Protein AF-0000000075076215 (afdb_homodimer)

Foldseek 3Di:
DFAEEEEEEEAFADDCVVPVPRDDLVVLLVVLQVVLPDDPPAHHYYYDYDYAAELVRLLVSLVVRLPDPTLAYAYEHAAEDDLQDRRHYGLLSVLVSCQVRVQSYQEYEYHYFQVVLDCNNQSSAAFDQPPVVSDRPPRNDHFKYKDWRFAFADVVVSQLVSLLSNQVSNDVRVDDQADPVSNLVSNLVSPLVDDQLDFTGADPVVRDRRAGNLRIMWMWGHGGPRRGIDTCSVVSVVVSCVVVVD/DFAEEEEEEEAFADDCVVPVPRDDLVVLLVVLQVVLPDDPPAHHYYYDYDYAAELVRLLVSLVVRLPDPTLAYAYEHAAEDDLQDRRHYGLLSVLVSCQVRVQSYQEYEYHYFQVVLDCNNQSSAAFDQPPVVSDRPPRNDHFKYKDWRFAFADVVVSQLVSLLSNQVSNDVRVDDQADPVSNLVSNLVSPLVDDQLDFTGADPPPRDRRAGNLRIMWMWGHGGPRRGIDTCSVVSVVVSCVVVVD

Secondary structure (DSSP, 8-state):
---EEEEEEE--SS-TTT-TT---SHHHHHHHHHHH---TTS--EEEEEEE--BHHHHHHHHHHHT--S-SEEEEEEE--B-SSEETBEEHHHHHHHHHHHTTSEEEEEEESTTTTSSSGGGGGGS-EEETTTTEEE-----SEEEEESS-B-HHHHHHHHHHHHHHHHHHHHHS---SHHHHHHHHHHHHTTB-TT-EEE--TTT--S-EEHHHHEEEEE--TT-SS-EE-HHHHHHHHHHHTT-/---EEEEEEE--SS-TTT-TT---SHHHHHHHHHHH---TTS--EEEEEEE--BHHHHHHHHHHHT--S-SEEEEEEE--B-SSEETBEEHHHHHHHHHHHTTSEEEEEEESTTTTSSSGGGGGGS-EEETTTTEEE-----SEEEEESS-B-HHHHHHHHHHHHHHHHHHHHHS---SHHHHHHHHHHHHTTB-TT-EEE--TTT--S-EEHHHHEEEEE--TT-SS-EE-HHHHHHHHHHHTT-

Radius of gyration: 23.11 Å; Cα contacts (8 Å, |Δi|>4): 1188; chains: 2; bounding box: 49×78×50 Å

Sequence (492 aa):
MSDVALLVAESPWFMPKDNFGQASGLPFFEGVKKILNSKLDDSHFNIYHSNFYDDTSLEQALDFLVQTRENKQILYLGGHGDGEYIADASIDKASDLIRDRGNNIKGLILSSCWGGKNDKVAAATQFGLNSKSNRVNWVNGPNWVLAYRYPVLWFESAMIETSIVYTMANAYMNGRLNSRQDILNKFIDALRPFSIEDIIGQDDETNKWDVSVKDTIRVWIRPQGSDIPSEVTESLFSELSEIQNYMSDVALLVAESPWFMPKDNFGQASGLPFFEGVKKILNSKLDDSHFNIYHSNFYDDTSLEQALDFLVQTRENKQILYLGGHGDGEYIADASIDKASDLIRDRGNNIKGLILSSCWGGKNDKVAAATQFGLNSKSNRVNWVNGPNWVLAYRYPVLWFESAMIETSIVYTMANAYMNGRLNSRQDILNKFIDALRPFSIEDIIGQDDETNKWDVSVKDTIRVWIRPQGSDIPSEVTESLFSELSEIQNY

Nearest PDB structures (foldseek):
  7xn5-assembly1_A  TM=5.237E-01  e=7.640E-04  Homo sapiens
  4u1w-assembly1_B  TM=2.639E-01  e=1.294E-02  Rattus norvegicus
  8ssa-assembly1_C  TM=2.932E-01  e=4.553E-02  Rattus norvegicus
  5fwx-assembly2_C  TM=2.881E-01  e=5.498E-02  Rattus norvegicus
  3o2j-assembly1_B  TM=3.062E-01  e=9.093E-02  Rattus norvegicus

Organism: Methylotuvimicrobium buryatense (NCBI:txid95641)

Structure (mmCIF, N/CA/C/O backbone):
data_AF-0000000075076215-model_v1
#
loop_
_entity.id
_entity.type
_entity.pdbx_description
1 polymer 'CHAT domain-containing protein'
#
loop_
_atom_site.group_PDB
_atom_site.id
_atom_site.type_symbol
_atom_site.label_atom_id
_atom_site.label_alt_id
_atom_site.label_comp_id
_atom_site.label_asym_id
_atom_site.label_entity_id
_atom_site.label_seq_id
_atom_site.pdbx_PDB_ins_code
_atom_site.Cartn_x
_atom_site.Cartn_y
_atom_site.Cartn_z
_atom_site.occupancy
_atom_site.B_iso_or_equiv
_atom_site.auth_seq_id
_atom_site.auth_comp_id
_atom_site.auth_asym_id
_atom_site.auth_atom_id
_atom_site.pdbx_PDB_model_num
ATOM 1 N N . MET A 1 1 ? -22.391 13.5 4.094 1 73.62 1 MET A N 1
ATOM 2 C CA . MET A 1 1 ? -21.312 13.078 3.205 1 73.62 1 MET A CA 1
ATOM 3 C C . MET A 1 1 ? -20.703 14.273 2.475 1 73.62 1 MET A C 1
ATOM 5 O O . MET A 1 1 ? -21.391 15.273 2.238 1 73.62 1 MET A O 1
ATOM 9 N N . SER A 1 2 ? -19.375 14.383 2.496 1 88.12 2 SER A N 1
ATOM 10 C CA . SER A 1 2 ? -18.688 15.523 1.894 1 88.12 2 SER A CA 1
ATOM 11 C C . SER A 1 2 ? -17.578 15.062 0.952 1 88.12 2 SER A C 1
ATOM 13 O O . SER A 1 2 ? -17 13.992 1.139 1 88.12 2 SER A O 1
ATOM 15 N N . ASP A 1 3 ? -17.438 15.805 -0.097 1 95.38 3 ASP A N 1
ATOM 16 C CA . ASP A 1 3 ? -16.297 15.586 -0.975 1 95.38 3 ASP A CA 1
ATOM 17 C C . ASP A 1 3 ? -14.977 15.883 -0.251 1 95.38 3 ASP A C 1
ATOM 19 O O . ASP A 1 3 ? -14.922 16.766 0.6 1 95.38 3 ASP A O 1
ATOM 23 N N . VAL A 1 4 ? -13.992 15.117 -0.574 1 97.88 4 VAL A N 1
ATOM 24 C CA . VAL A 1 4 ? -12.68 15.25 0.052 1 97.88 4 VAL A CA 1
ATOM 25 C C . VAL A 1 4 ? -11.602 15.367 -1.024 1 97.88 4 VAL A C 1
ATOM 27 O O . VAL A 1 4 ? -11.688 14.711 -2.068 1 97.88 4 VAL A O 1
ATOM 30 N N . ALA A 1 5 ? -10.602 16.219 -0.757 1 98.38 5 ALA A N 1
ATOM 31 C CA . ALA A 1 5 ? -9.477 16.359 -1.676 1 98.38 5 ALA A CA 1
ATOM 32 C C . AL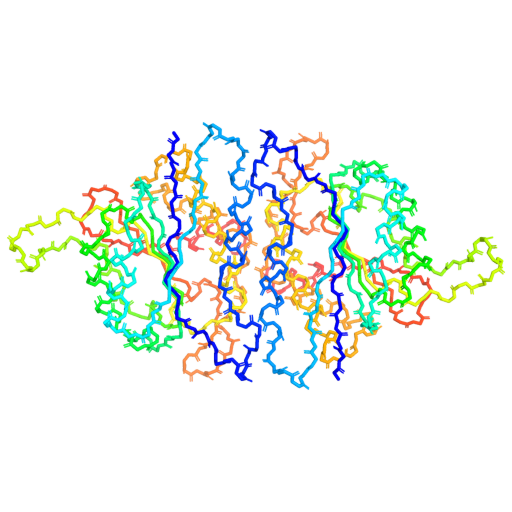A A 1 5 ? -8.164 15.938 -1.009 1 98.38 5 ALA A C 1
ATOM 34 O O . ALA A 1 5 ? -7.906 16.297 0.142 1 98.38 5 ALA A O 1
ATOM 35 N N . LEU A 1 6 ? -7.453 15.148 -1.717 1 98.81 6 LEU A N 1
ATOM 36 C CA . LEU A 1 6 ? -6.043 14.984 -1.389 1 98.81 6 LEU A CA 1
ATOM 37 C C . LEU A 1 6 ? -5.18 15.945 -2.201 1 98.81 6 LEU A C 1
ATOM 39 O O . LEU A 1 6 ? -5.188 15.906 -3.434 1 98.81 6 LEU A O 1
ATOM 43 N N . LEU A 1 7 ? -4.535 16.828 -1.5 1 98.75 7 LEU A N 1
ATOM 44 C CA . LEU A 1 7 ? -3.553 17.719 -2.107 1 98.75 7 LEU A CA 1
ATOM 45 C C . LEU A 1 7 ? -2.152 17.125 -2.025 1 98.75 7 LEU A C 1
ATOM 47 O O . LEU A 1 7 ? -1.626 16.906 -0.93 1 98.75 7 LEU A O 1
ATOM 51 N N . VAL A 1 8 ? -1.608 16.844 -3.211 1 98.81 8 VAL A N 1
ATOM 52 C CA . VAL A 1 8 ? -0.287 16.219 -3.244 1 98.81 8 VAL A CA 1
ATOM 53 C C . VAL A 1 8 ? 0.749 17.25 -3.711 1 98.81 8 VAL A C 1
ATOM 55 O O . VAL A 1 8 ? 0.822 17.562 -4.902 1 98.81 8 VAL A O 1
ATOM 58 N N . ALA A 1 9 ? 1.453 17.766 -2.748 1 98.5 9 ALA A N 1
ATOM 59 C CA . ALA A 1 9 ? 2.645 18.562 -3.049 1 98.5 9 ALA A CA 1
ATOM 60 C C . ALA A 1 9 ? 3.912 17.734 -2.893 1 98.5 9 ALA A C 1
ATOM 62 O O . ALA A 1 9 ? 4.32 17.406 -1.773 1 98.5 9 ALA A O 1
ATOM 63 N N . GLU A 1 10 ? 4.512 17.359 -3.99 1 98 10 GLU A N 1
ATOM 64 C CA . GLU A 1 10 ? 5.633 16.422 -3.973 1 98 10 GLU A CA 1
ATOM 65 C C . GLU A 1 10 ? 6.828 16.984 -4.742 1 98 10 GLU A C 1
ATOM 67 O O . GLU A 1 10 ? 6.672 17.484 -5.855 1 98 10 GLU A O 1
ATOM 72 N N . SER A 1 11 ? 7.945 17 -4.043 1 98.12 11 SER A N 1
ATOM 73 C CA . SER A 1 11 ? 9.172 17.281 -4.781 1 98.12 11 SER A CA 1
ATOM 74 C C . SER A 1 11 ? 9.68 16.031 -5.488 1 98.12 11 SER A C 1
ATOM 76 O O . SER A 1 11 ? 9.492 14.906 -5.004 1 98.12 11 SER A O 1
ATOM 78 N N . PRO A 1 12 ? 10.352 16.234 -6.645 1 95.88 12 PRO A N 1
ATOM 79 C CA . PRO A 1 12 ? 10.898 15.039 -7.289 1 95.88 12 PRO A CA 1
ATOM 80 C C . PRO A 1 12 ? 11.812 14.242 -6.367 1 95.88 12 PRO A C 1
ATOM 82 O O . PRO A 1 12 ? 12.727 14.805 -5.754 1 95.88 12 PRO A O 1
ATOM 85 N N . TRP A 1 13 ? 11.586 12.992 -6.352 1 95.69 13 TRP A N 1
ATOM 86 C CA . TRP A 1 13 ? 12.336 12.117 -5.457 1 95.69 13 TRP A CA 1
ATOM 87 C C . TRP A 1 13 ? 13.695 11.758 -6.051 1 95.69 13 TRP A C 1
ATOM 89 O O . TRP A 1 13 ? 14.656 11.539 -5.316 1 95.69 13 TRP A O 1
ATOM 99 N N . PHE A 1 14 ? 13.703 11.664 -7.371 1 92.19 14 PHE A N 1
ATOM 100 C CA . PHE A 1 14 ? 14.922 11.273 -8.078 1 92.19 14 PHE A CA 1
ATOM 101 C C . PHE A 1 14 ? 15.062 12.062 -9.375 1 92.19 14 PHE A C 1
ATOM 103 O O . PHE A 1 14 ? 14.07 12.469 -9.977 1 92.19 14 PHE A O 1
ATOM 110 N N . MET A 1 15 ? 16.312 12.242 -9.719 1 92.12 15 MET A N 1
ATOM 111 C CA . MET A 1 15 ? 16.547 12.742 -11.07 1 92.12 15 MET A CA 1
ATOM 112 C C . MET A 1 15 ? 16.156 11.688 -12.109 1 92.12 15 MET A C 1
ATOM 114 O O . MET A 1 15 ? 16.312 10.492 -11.867 1 92.12 15 MET A O 1
ATOM 118 N N . PRO A 1 16 ? 15.68 12.133 -13.227 1 90.31 16 PRO A N 1
ATOM 119 C CA . PRO A 1 16 ? 15.25 11.18 -14.25 1 90.31 16 PRO A CA 1
ATOM 120 C C . PRO A 1 16 ? 16.344 10.188 -14.625 1 90.31 16 PRO A C 1
ATOM 122 O O . PRO A 1 16 ? 16.047 9.016 -14.906 1 90.31 16 PRO A O 1
ATOM 125 N N . LYS A 1 17 ? 17.641 10.578 -14.555 1 89.44 17 LYS A N 1
ATOM 126 C CA . LYS A 1 17 ? 18.75 9.703 -14.922 1 89.44 17 LYS A CA 1
ATOM 127 C C . LYS A 1 17 ? 18.938 8.602 -13.883 1 89.44 17 LYS A C 1
ATOM 129 O O . LYS A 1 17 ? 19.484 7.539 -14.188 1 89.44 17 LYS A O 1
ATOM 134 N N . ASP A 1 18 ? 18.438 8.852 -12.617 1 89.69 18 ASP A N 1
ATOM 135 C CA . ASP A 1 18 ? 18.641 7.922 -11.508 1 89.69 18 ASP A CA 1
ATOM 136 C C . ASP A 1 18 ? 17.422 7.039 -11.297 1 89.69 18 ASP A C 1
ATOM 138 O O . ASP A 1 18 ? 17.516 5.953 -10.719 1 89.69 18 ASP A O 1
ATOM 142 N N . ASN A 1 19 ? 16.344 7.504 -11.789 1 93 19 ASN A N 1
ATOM 143 C CA . ASN A 1 19 ? 15.078 6.785 -11.75 1 93 19 ASN A CA 1
ATOM 144 C C . ASN A 1 19 ? 14.164 7.207 -12.898 1 93 19 ASN A C 1
ATOM 146 O O . ASN A 1 19 ? 13.375 8.148 -12.758 1 93 19 ASN A O 1
ATOM 150 N N . PHE A 1 20 ? 14.242 6.414 -13.836 1 90.38 20 PHE A N 1
ATOM 151 C CA . PHE A 1 20 ? 13.508 6.773 -15.047 1 90.38 20 PHE A CA 1
ATOM 152 C C . PHE A 1 20 ? 12.008 6.613 -14.836 1 90.38 20 PHE A C 1
ATOM 154 O O . PHE A 1 20 ? 11.203 7.281 -15.492 1 90.38 20 PHE A O 1
ATOM 161 N N . GLY A 1 21 ? 11.609 5.738 -13.891 1 93.06 21 GLY A N 1
ATOM 162 C CA . GLY A 1 21 ? 10.195 5.516 -13.602 1 93.06 21 GLY A CA 1
ATOM 163 C C . GLY A 1 21 ? 9.539 6.68 -12.891 1 93.06 21 GLY A C 1
ATOM 164 O O . GLY A 1 21 ? 8.312 6.777 -12.852 1 93.06 21 GLY A O 1
ATOM 165 N N . GLN A 1 22 ? 10.398 7.52 -12.227 1 93.94 22 GLN A N 1
ATOM 166 C CA . GLN A 1 22 ? 9.898 8.695 -11.523 1 93.94 22 GLN A CA 1
ATOM 167 C C . GLN A 1 22 ? 8.961 8.297 -10.383 1 93.94 22 GLN A C 1
ATOM 169 O O . GLN A 1 22 ? 7.781 8.648 -10.398 1 93.94 22 GLN A O 1
ATOM 174 N N . ALA A 1 23 ? 9.555 7.68 -9.422 1 96 23 ALA A N 1
ATOM 175 C CA . ALA A 1 23 ? 8.836 7.227 -8.234 1 96 23 ALA A CA 1
ATOM 176 C C . ALA A 1 23 ? 8.039 8.367 -7.605 1 96 23 ALA A C 1
ATOM 178 O O . ALA A 1 23 ? 8.516 9.508 -7.551 1 96 23 ALA A O 1
ATOM 179 N N . SER A 1 24 ? 6.766 8.094 -7.168 1 97.5 24 SER A N 1
ATOM 180 C CA . SER A 1 24 ? 5.82 9.047 -6.594 1 97.5 24 SER A CA 1
ATOM 181 C C . SER A 1 24 ? 4.781 8.344 -5.727 1 97.5 24 SER A C 1
ATOM 183 O O . SER A 1 24 ? 4.5 7.16 -5.926 1 97.5 24 SER A O 1
ATOM 185 N N . GLY A 1 25 ? 4.309 9.07 -4.742 1 97.75 25 GLY A N 1
ATOM 186 C CA . GLY A 1 25 ? 3.184 8.539 -3.986 1 97.75 25 GLY A CA 1
ATOM 187 C C . GLY A 1 25 ? 1.887 8.531 -4.773 1 97.75 25 GLY A C 1
ATOM 188 O O . GLY A 1 25 ? 0.941 7.828 -4.414 1 97.75 25 GLY A O 1
ATOM 189 N N . LEU A 1 26 ? 1.83 9.18 -5.895 1 98.12 26 LEU A N 1
ATOM 190 C CA . LEU A 1 26 ? 0.603 9.5 -6.617 1 98.12 26 LEU A CA 1
ATOM 191 C C . LEU A 1 26 ? -0.096 8.227 -7.082 1 98.12 26 LEU A C 1
ATOM 193 O O . LEU A 1 26 ? -1.305 8.07 -6.891 1 98.12 26 LEU A O 1
ATOM 197 N N . PRO A 1 27 ? 0.627 7.242 -7.664 1 98.38 27 PRO A N 1
ATOM 198 C CA . PRO A 1 27 ? -0.091 6.055 -8.133 1 98.38 27 PRO A CA 1
ATOM 199 C C . PRO A 1 27 ? -0.796 5.309 -7 1 98.38 27 PRO A C 1
ATOM 201 O O . PRO A 1 27 ? -1.91 4.809 -7.184 1 98.38 27 PRO A O 1
ATOM 204 N N . PHE A 1 28 ? -0.184 5.254 -5.844 1 98.75 28 PHE A N 1
ATOM 205 C CA . PHE A 1 28 ? -0.801 4.574 -4.711 1 98.75 28 PHE A CA 1
ATOM 206 C C . PHE A 1 28 ? -2.07 5.293 -4.273 1 98.75 28 PHE A C 1
ATOM 208 O O . PHE A 1 28 ? -3.098 4.656 -4.023 1 98.75 28 PHE A O 1
ATOM 215 N N . PHE A 1 29 ? -2.016 6.625 -4.273 1 98.81 29 PHE A N 1
ATOM 216 C CA . PHE A 1 29 ? -3.176 7.422 -3.889 1 98.81 29 PHE A CA 1
ATOM 217 C C . PHE A 1 29 ? -4.281 7.301 -4.93 1 98.81 29 PHE A C 1
ATOM 219 O O . PHE A 1 29 ? -5.469 7.332 -4.586 1 98.81 29 PHE A O 1
ATOM 226 N N . GLU A 1 30 ? -3.904 7.188 -6.18 1 98.5 30 GLU A N 1
ATOM 227 C CA . GLU A 1 30 ? -4.891 6.965 -7.23 1 98.5 30 GLU A CA 1
ATOM 228 C C . GLU A 1 30 ? -5.629 5.645 -7.027 1 98.5 30 GLU A C 1
ATOM 230 O O . GLU A 1 30 ? -6.816 5.535 -7.348 1 98.5 30 GLU A O 1
ATOM 235 N N . GLY A 1 31 ? -4.875 4.668 -6.539 1 98.44 31 GLY A N 1
ATOM 236 C CA . GLY A 1 31 ? -5.547 3.434 -6.164 1 98.44 31 GLY A CA 1
ATOM 237 C C . GLY A 1 31 ? -6.617 3.631 -5.109 1 98.44 31 GLY A C 1
ATOM 238 O O . GLY A 1 31 ? -7.711 3.072 -5.215 1 98.44 31 GLY A O 1
ATOM 239 N N . VAL A 1 32 ? -6.312 4.441 -4.125 1 98.62 32 VAL A N 1
ATOM 240 C CA . VAL A 1 32 ? -7.266 4.754 -3.068 1 98.62 32 VAL A CA 1
ATOM 241 C C . VAL A 1 32 ? -8.484 5.453 -3.662 1 98.62 32 VAL A C 1
ATOM 243 O O . VAL A 1 32 ? -9.625 5.125 -3.316 1 98.62 32 VAL A O 1
ATOM 246 N N . LYS A 1 33 ? -8.203 6.387 -4.543 1 98.25 33 LYS A N 1
ATOM 247 C CA . LYS A 1 33 ? -9.289 7.129 -5.184 1 98.25 33 LYS A CA 1
ATOM 248 C C . LYS A 1 33 ? -10.25 6.188 -5.898 1 98.25 33 LYS A C 1
ATOM 250 O O . LYS A 1 33 ? -11.469 6.34 -5.785 1 98.25 33 LYS A O 1
ATOM 255 N N . LYS A 1 34 ? -9.742 5.234 -6.586 1 97.31 34 LYS A N 1
ATOM 256 C CA . LYS A 1 34 ? -10.578 4.293 -7.332 1 97.31 34 LYS A CA 1
ATOM 257 C C . LYS A 1 34 ? -11.445 3.459 -6.398 1 97.31 34 LYS A C 1
ATOM 259 O O . LYS A 1 34 ? -12.57 3.098 -6.742 1 97.31 34 LYS A O 1
ATOM 264 N N . ILE A 1 35 ? -10.953 3.164 -5.234 1 96.5 35 ILE A N 1
ATOM 265 C CA . ILE A 1 35 ? -11.672 2.35 -4.262 1 96.5 35 ILE A CA 1
ATOM 266 C C . ILE A 1 35 ? -12.789 3.174 -3.621 1 96.5 35 ILE A C 1
ATOM 268 O O . ILE A 1 35 ? -13.922 2.709 -3.498 1 96.5 35 ILE A O 1
ATOM 272 N N . LEU A 1 36 ? -12.516 4.395 -3.275 1 96.62 36 LEU A N 1
ATOM 273 C CA . LEU A 1 36 ? -13.406 5.18 -2.436 1 96.62 36 LEU A CA 1
ATOM 274 C C . LEU A 1 36 ? -14.555 5.758 -3.258 1 96.62 36 LEU A C 1
ATOM 276 O O . LEU A 1 36 ? -15.625 6.059 -2.717 1 96.62 36 LEU A O 1
ATOM 280 N N . ASN A 1 37 ? -14.312 5.93 -4.531 1 95.56 37 ASN A N 1
ATOM 281 C CA . ASN A 1 37 ? -15.359 6.527 -5.355 1 95.56 37 ASN A CA 1
ATOM 282 C C . ASN A 1 37 ? -16.375 5.48 -5.82 1 95.56 37 ASN A C 1
ATOM 284 O O . ASN A 1 37 ? -16.219 4.898 -6.895 1 95.56 37 ASN A O 1
ATOM 288 N N . SER A 1 38 ? -17.422 5.297 -5.102 1 88.19 38 SER A N 1
ATOM 289 C CA . SER A 1 38 ? -18.438 4.258 -5.293 1 88.19 38 SER A CA 1
ATOM 290 C C . SER A 1 38 ? -19.516 4.711 -6.266 1 88.19 38 SER A C 1
ATOM 292 O O . SER A 1 38 ? -19.547 4.27 -7.414 1 88.19 38 SER A O 1
ATOM 294 N N . LYS A 1 39 ? -20.469 5.578 -5.859 1 84.12 39 LYS A N 1
ATOM 295 C CA . LYS A 1 39 ? -21.547 5.988 -6.738 1 84.12 39 LYS A CA 1
ATOM 296 C C . LYS A 1 39 ? -21.359 7.426 -7.219 1 84.12 39 LYS A C 1
ATOM 298 O O . LYS A 1 39 ? -20.812 8.258 -6.496 1 84.12 39 LYS A O 1
ATOM 303 N N . LEU A 1 40 ? -21.906 7.633 -8.383 1 83 40 LEU A N 1
ATOM 304 C CA . LEU A 1 40 ? -21.75 8.938 -9.023 1 83 40 LEU A CA 1
ATOM 305 C C . LEU A 1 40 ? -22.422 10.031 -8.203 1 83 40 LEU A C 1
ATOM 307 O O . LEU A 1 40 ? -21.969 11.172 -8.18 1 83 40 LEU A O 1
ATOM 311 N N . ASP A 1 41 ? -23.422 9.664 -7.523 1 82.12 41 ASP A N 1
ATOM 312 C CA . ASP A 1 41 ? -24.219 10.664 -6.801 1 82.12 41 ASP A CA 1
ATOM 313 C C . ASP A 1 41 ? -23.797 10.727 -5.332 1 82.12 41 ASP A C 1
ATOM 315 O O . ASP A 1 41 ? -24.469 11.375 -4.52 1 82.12 41 ASP A O 1
ATOM 319 N N . ASP A 1 42 ? -22.641 10.094 -5.062 1 86.25 42 ASP A N 1
ATOM 320 C CA . ASP A 1 42 ? -22.141 10.07 -3.693 1 86.25 42 ASP A CA 1
ATOM 321 C C . ASP A 1 42 ? -20.969 11.031 -3.523 1 86.25 42 ASP A C 1
ATOM 323 O O . ASP A 1 42 ? -20.625 11.766 -4.453 1 86.25 42 ASP A O 1
ATOM 327 N N . SER A 1 43 ? -20.484 11.125 -2.275 1 89.12 43 SER A N 1
ATOM 328 C CA . SER A 1 43 ? -19.266 11.891 -2.004 1 89.12 43 SER A CA 1
ATOM 329 C C . SER A 1 43 ? -18.078 11.336 -2.779 1 89.12 43 SER A C 1
ATOM 331 O O . SER A 1 43 ? -17.953 10.117 -2.949 1 89.12 43 SER A O 1
ATOM 333 N N . HIS A 1 44 ? -17.219 12.305 -3.172 1 93.06 44 HIS A N 1
ATOM 334 C CA . HIS A 1 44 ? -16.078 11.93 -4.004 1 93.06 44 HIS A CA 1
ATOM 335 C C . HIS A 1 44 ? -14.758 12.25 -3.312 1 93.06 44 HIS A C 1
ATOM 337 O O . HIS A 1 44 ? -14.688 13.195 -2.518 1 93.06 44 HIS A O 1
ATOM 343 N N . PHE A 1 45 ? -13.883 11.391 -3.578 1 97.81 45 PHE A N 1
ATOM 344 C CA . PHE A 1 45 ? -12.484 11.625 -3.234 1 97.81 45 PHE A CA 1
ATOM 345 C C . PHE A 1 45 ? -11.68 12.023 -4.469 1 97.81 45 PHE A C 1
ATOM 347 O O . PHE A 1 45 ? -11.57 11.25 -5.422 1 97.81 45 PHE A O 1
ATOM 354 N N . ASN A 1 46 ? -11.133 13.25 -4.473 1 97.94 46 ASN A N 1
ATOM 355 C CA . ASN A 1 46 ? -10.375 13.781 -5.598 1 97.94 46 ASN A CA 1
ATOM 356 C C . ASN A 1 46 ? -8.914 14.031 -5.227 1 97.94 46 ASN A C 1
ATOM 358 O O . ASN A 1 46 ? -8.586 14.172 -4.047 1 97.94 46 ASN A O 1
ATOM 362 N N . ILE A 1 47 ? -8.07 14.023 -6.262 1 98.62 47 ILE A N 1
ATOM 363 C CA . ILE A 1 47 ? -6.648 14.234 -6.039 1 98.62 47 ILE A CA 1
ATOM 364 C C . ILE A 1 47 ? -6.145 15.352 -6.945 1 98.62 47 ILE A C 1
ATOM 366 O O . ILE A 1 47 ? -6.457 15.391 -8.133 1 98.62 47 ILE A O 1
ATOM 370 N N . TYR A 1 48 ? -5.434 16.266 -6.352 1 98.44 48 TYR A N 1
ATOM 371 C CA . TYR A 1 48 ? -4.742 17.344 -7.059 1 98.44 48 TYR A CA 1
ATOM 372 C C . TYR A 1 48 ? -3.25 17.312 -6.754 1 98.44 48 TYR A C 1
ATOM 374 O O . TYR A 1 48 ? -2.848 17.109 -5.609 1 98.44 48 TYR A O 1
ATOM 382 N N . HIS A 1 49 ? -2.463 17.469 -7.762 1 98.38 49 HIS A N 1
ATOM 383 C CA . HIS A 1 49 ? -1.026 17.266 -7.602 1 98.38 49 HIS A CA 1
ATOM 384 C C . HIS A 1 49 ? -0.237 18.438 -8.188 1 98.38 49 HIS A C 1
ATOM 386 O O . HIS A 1 49 ? -0.583 18.953 -9.25 1 98.38 49 HIS A O 1
ATOM 392 N N . SER A 1 50 ? 0.758 18.859 -7.492 1 98.06 50 SER A N 1
ATOM 393 C CA . SER A 1 50 ? 1.736 19.844 -7.953 1 98.06 50 SER A CA 1
ATOM 394 C C . SER A 1 50 ? 3.125 19.547 -7.402 1 98.06 50 SER A C 1
ATOM 396 O O . SER A 1 50 ? 3.258 19.016 -6.289 1 98.06 50 SER A O 1
ATOM 398 N N . ASN A 1 51 ? 4.141 19.891 -8.141 1 97.81 51 ASN A N 1
ATOM 399 C CA . ASN A 1 51 ? 5.516 19.766 -7.656 1 97.81 51 ASN A CA 1
ATOM 400 C C . ASN A 1 51 ? 6.016 21.078 -7.059 1 97.81 51 ASN A C 1
ATOM 402 O O . ASN A 1 51 ? 5.492 22.141 -7.371 1 97.81 51 ASN A O 1
ATOM 406 N N . PHE A 1 52 ? 6.945 20.969 -6.227 1 98.31 52 PHE A N 1
ATOM 407 C CA . PHE A 1 52 ? 7.66 22.125 -5.703 1 98.31 52 PHE A CA 1
ATOM 408 C C . PHE A 1 52 ? 9.148 21.828 -5.566 1 98.31 52 PHE A C 1
ATOM 410 O O . PHE A 1 52 ? 9.562 20.672 -5.629 1 98.31 52 PHE A O 1
ATOM 417 N N . TYR A 1 53 ? 9.945 22.891 -5.383 1 97.69 53 TYR A N 1
ATOM 418 C CA . TYR A 1 53 ? 11.398 22.719 -5.379 1 97.69 53 TYR A CA 1
ATOM 419 C C . TYR A 1 53 ? 12.031 23.5 -4.227 1 97.69 53 TYR A C 1
ATOM 421 O O . TYR A 1 53 ? 13.086 23.109 -3.719 1 97.69 53 TYR A O 1
ATOM 429 N N . ASP A 1 54 ? 11.422 24.594 -3.928 1 97.94 54 ASP A N 1
ATOM 430 C CA . ASP A 1 54 ? 11.93 25.516 -2.91 1 97.94 54 ASP A CA 1
ATOM 431 C C . ASP A 1 54 ? 10.789 26.281 -2.242 1 97.94 54 ASP A C 1
ATOM 433 O O . ASP A 1 54 ? 9.617 25.984 -2.486 1 97.94 54 ASP A O 1
ATOM 437 N N . ASP A 1 55 ? 11.164 27.203 -1.388 1 98 55 ASP A N 1
ATOM 438 C CA . ASP A 1 55 ? 10.164 27.984 -0.657 1 98 55 ASP A CA 1
ATOM 439 C C . ASP A 1 55 ? 9.188 28.656 -1.615 1 98 55 ASP A C 1
ATOM 441 O O . ASP A 1 55 ? 7.973 28.609 -1.417 1 98 55 ASP A O 1
ATOM 445 N N . THR A 1 56 ? 9.727 29.234 -2.617 1 98.06 56 THR A N 1
ATOM 446 C CA . THR A 1 56 ? 8.914 30.031 -3.543 1 98.06 56 THR A CA 1
ATOM 447 C C . THR A 1 56 ? 7.961 29.125 -4.324 1 98.06 56 THR A C 1
ATOM 449 O O . THR A 1 56 ? 6.77 29.422 -4.43 1 98.06 56 THR A O 1
ATOM 452 N N . SER A 1 57 ? 8.445 28.078 -4.852 1 98.25 57 SER A N 1
ATOM 453 C CA . SER A 1 57 ? 7.594 27.188 -5.629 1 98.25 57 SER A CA 1
ATOM 454 C C . SER A 1 57 ? 6.605 26.453 -4.73 1 98.25 57 SER A C 1
ATOM 456 O O . SER A 1 57 ? 5.5 26.109 -5.164 1 98.25 57 SER A O 1
ATOM 458 N N . LEU A 1 58 ? 6.973 26.172 -3.498 1 98.12 58 LEU A N 1
ATOM 459 C CA . LEU A 1 58 ? 6.023 25.578 -2.564 1 98.12 58 LEU A CA 1
ATOM 460 C C . LEU A 1 58 ? 4.844 26.516 -2.32 1 98.12 58 LEU A C 1
ATOM 462 O O . LEU A 1 58 ? 3.691 26.078 -2.301 1 98.12 58 LEU A O 1
ATOM 466 N N . GLU A 1 59 ? 5.148 27.766 -2.09 1 97 59 GLU A N 1
ATOM 467 C CA . GLU A 1 59 ? 4.094 28.766 -1.923 1 97 59 GLU A CA 1
ATOM 468 C C . GLU A 1 59 ? 3.137 28.75 -3.113 1 97 59 GLU A C 1
ATOM 470 O O . GLU A 1 59 ? 1.917 28.734 -2.936 1 97 59 GLU A O 1
ATOM 475 N N . GLN A 1 60 ? 3.668 28.75 -4.285 1 97.94 60 GLN A N 1
ATOM 476 C CA . GLN A 1 60 ? 2.861 28.734 -5.5 1 97.94 60 GLN A CA 1
ATOM 477 C C . GLN A 1 60 ? 2.041 27.453 -5.605 1 97.94 60 GLN A C 1
ATOM 479 O O . GLN A 1 60 ? 0.867 27.484 -5.98 1 97.94 60 GLN A O 1
ATOM 484 N N . ALA A 1 61 ? 2.695 26.328 -5.305 1 97.75 61 ALA A N 1
ATOM 485 C CA . ALA A 1 61 ? 2.006 25.047 -5.348 1 97.75 61 ALA A CA 1
ATOM 486 C C . ALA A 1 61 ? 0.823 25.016 -4.383 1 97.75 61 ALA A C 1
ATOM 488 O O . ALA A 1 61 ? -0.274 24.594 -4.742 1 97.75 61 ALA A O 1
ATOM 489 N N . LEU A 1 62 ? 1.063 25.5 -3.193 1 96.75 62 LEU A N 1
ATOM 490 C CA . LEU A 1 62 ? 0.005 25.484 -2.189 1 96.75 62 LEU A CA 1
ATOM 491 C C . LEU A 1 62 ? -1.123 26.438 -2.582 1 96.75 62 LEU A C 1
ATOM 493 O O . LEU A 1 62 ? -2.299 26.125 -2.395 1 96.75 62 LEU A O 1
ATOM 497 N N . ASP A 1 63 ? -0.79 27.594 -3.131 1 95.81 63 ASP A N 1
ATOM 498 C CA . ASP A 1 63 ? -1.802 28.531 -3.609 1 95.81 63 ASP A CA 1
ATOM 499 C C . ASP A 1 63 ? -2.701 27.875 -4.656 1 95.81 63 ASP A C 1
ATOM 501 O O . ASP A 1 63 ? -3.906 28.141 -4.699 1 95.81 63 ASP A O 1
ATOM 505 N N . PHE A 1 64 ? -2.1 27.109 -5.449 1 96.75 64 PHE A N 1
ATOM 506 C CA . PHE A 1 64 ? -2.824 26.391 -6.492 1 96.75 64 PHE A CA 1
ATOM 507 C C . PHE A 1 64 ? -3.654 25.25 -5.895 1 96.75 64 PHE A C 1
ATOM 509 O O . PHE A 1 64 ? -4.852 25.156 -6.168 1 96.75 64 PHE A O 1
ATOM 516 N N . LEU A 1 65 ? -3.096 24.484 -5.027 1 97.19 65 LEU A N 1
ATOM 517 C CA . LEU A 1 65 ? -3.662 23.219 -4.57 1 97.19 65 LEU A CA 1
ATOM 518 C C . LEU A 1 65 ? -4.855 23.453 -3.65 1 97.19 65 LEU A C 1
ATOM 520 O O . LEU A 1 65 ? -5.801 22.656 -3.635 1 97.19 65 LEU A O 1
ATOM 524 N N . VAL A 1 66 ? -4.828 24.547 -2.951 1 95.25 66 VAL A N 1
ATOM 525 C CA . VAL A 1 66 ? -5.871 24.734 -1.945 1 95.25 66 VAL A CA 1
ATOM 526 C C . VAL A 1 66 ? -7.141 25.266 -2.604 1 95.25 66 VAL A C 1
ATOM 528 O O . VAL A 1 66 ? -8.203 25.312 -1.977 1 95.25 66 VAL A O 1
ATOM 531 N N . GLN A 1 67 ? -7.078 25.641 -3.857 1 95 67 GLN A N 1
ATOM 532 C CA . GLN A 1 67 ? -8.227 26.188 -4.562 1 95 67 GLN A CA 1
ATOM 533 C C . GLN A 1 67 ? -9.109 25.078 -5.129 1 95 67 GLN A C 1
ATOM 535 O O . GLN A 1 67 ? -9.273 24.969 -6.348 1 95 67 GLN A O 1
ATOM 540 N N . THR A 1 68 ? -9.633 24.297 -4.242 1 95.56 68 THR A N 1
ATOM 541 C CA . THR A 1 68 ? -10.539 23.219 -4.641 1 95.56 68 THR A CA 1
ATOM 542 C C . THR A 1 68 ? -11.953 23.484 -4.137 1 95.56 68 THR A C 1
ATOM 544 O O . THR A 1 68 ? -12.156 24.344 -3.275 1 95.56 68 THR A O 1
ATOM 547 N N . ARG A 1 69 ? -12.93 22.812 -4.691 1 94.69 69 ARG A N 1
ATOM 548 C CA . ARG A 1 69 ? -14.32 22.922 -4.25 1 94.69 69 ARG A CA 1
ATOM 549 C C . ARG A 1 69 ? -14.539 22.188 -2.936 1 94.69 69 ARG A C 1
ATOM 551 O O . ARG A 1 69 ? -15.477 22.484 -2.199 1 94.69 69 ARG A O 1
ATOM 558 N N . GLU A 1 70 ? -13.734 21.109 -2.68 1 95.25 70 GLU A N 1
ATOM 559 C CA . GLU A 1 70 ? -13.875 20.312 -1.465 1 95.25 70 GLU A CA 1
ATOM 560 C C . GLU A 1 70 ? -13.531 21.141 -0.224 1 95.25 70 GLU A C 1
ATOM 562 O O . GLU A 1 70 ? -12.523 21.844 -0.198 1 95.25 70 GLU A O 1
ATOM 567 N N . ASN A 1 71 ? -14.305 20.984 0.774 1 92.31 71 ASN A N 1
ATOM 568 C CA . ASN A 1 71 ? -14.078 21.734 2.002 1 92.31 71 ASN A CA 1
ATOM 569 C C . ASN A 1 71 ? -13.281 20.922 3.02 1 92.31 71 ASN A C 1
ATOM 571 O O . ASN A 1 71 ? -12.969 21.422 4.105 1 92.31 71 ASN A O 1
ATOM 575 N N . LYS A 1 72 ? -13.023 19.719 2.756 1 95.19 72 LYS A N 1
ATOM 576 C CA . LYS A 1 72 ? -12.125 18.875 3.533 1 95.19 72 LYS A CA 1
ATOM 577 C C . LYS A 1 72 ? -10.938 18.406 2.688 1 95.19 72 LYS A C 1
ATOM 579 O O . LYS A 1 72 ? -11.125 17.75 1.662 1 95.19 72 LYS A O 1
ATOM 584 N N . GLN A 1 73 ? -9.828 18.812 3.217 1 96.94 73 GLN A N 1
ATOM 585 C CA . GLN A 1 73 ? -8.617 18.531 2.455 1 96.94 73 GLN A CA 1
ATOM 586 C C . GLN A 1 73 ? -7.574 17.828 3.318 1 96.94 73 GLN A C 1
ATOM 588 O O . GLN A 1 73 ? -7.457 18.109 4.516 1 96.94 73 GLN A O 1
ATOM 593 N N . ILE A 1 74 ? -6.898 16.875 2.709 1 98.06 74 ILE A N 1
ATOM 594 C CA . ILE A 1 74 ? -5.691 16.281 3.268 1 98.06 74 ILE A CA 1
ATOM 595 C C . ILE A 1 74 ? -4.48 16.703 2.436 1 98.06 74 ILE A C 1
ATOM 597 O O . ILE A 1 74 ? -4.504 16.625 1.205 1 98.06 74 ILE A O 1
ATOM 601 N N . LEU A 1 75 ? -3.479 17.188 3.107 1 98.31 75 LEU A N 1
ATOM 602 C CA . LEU A 1 75 ? -2.268 17.594 2.402 1 98.31 75 LEU A CA 1
ATOM 603 C C . LEU A 1 75 ? -1.159 16.562 2.592 1 98.31 75 LEU A C 1
ATOM 605 O O . LEU A 1 75 ? -0.812 16.219 3.725 1 98.31 75 LEU A O 1
ATOM 609 N N . TYR A 1 76 ? -0.718 16.031 1.5 1 98.75 76 TYR A N 1
ATOM 610 C CA . TYR A 1 76 ? 0.512 15.25 1.425 1 98.75 76 TYR A CA 1
ATOM 611 C C . TYR A 1 76 ? 1.672 16.109 0.933 1 98.75 76 TYR A C 1
ATOM 613 O O . TYR A 1 76 ? 1.683 16.547 -0.22 1 98.75 76 TYR A O 1
ATOM 621 N N . LEU A 1 77 ? 2.578 16.359 1.821 1 98.44 77 LEU A N 1
ATOM 622 C CA . LEU A 1 77 ? 3.791 17.109 1.501 1 98.44 77 LEU A CA 1
ATOM 623 C C . LEU A 1 77 ? 5.012 16.188 1.504 1 98.44 77 LEU A C 1
ATOM 625 O O . LEU A 1 77 ? 5.48 15.773 2.566 1 98.44 77 LEU A O 1
ATOM 629 N N . GLY A 1 78 ? 5.535 15.93 0.284 1 98.44 78 GLY A N 1
ATOM 630 C CA . GLY A 1 78 ? 6.566 14.914 0.184 1 98.44 78 GLY A CA 1
ATOM 631 C C . GLY A 1 78 ? 7.832 15.406 -0.488 1 98.44 78 GLY A C 1
ATOM 632 O O . GLY A 1 78 ? 7.773 16.156 -1.458 1 98.44 78 GLY A O 1
ATOM 633 N N . GLY A 1 79 ? 8.961 14.969 -0.025 1 98.12 79 GLY A N 1
ATOM 634 C CA . GLY A 1 79 ? 10.273 15.234 -0.595 1 98.12 79 GLY A CA 1
ATOM 635 C C . GLY A 1 79 ? 11.414 14.805 0.306 1 98.12 79 GLY A C 1
ATOM 636 O O . GLY A 1 79 ? 11.211 14.523 1.488 1 98.12 79 GLY A O 1
ATOM 637 N N . HIS A 1 80 ? 12.555 14.711 -0.276 1 97.69 80 HIS A N 1
ATOM 638 C CA . HIS A 1 80 ? 13.734 14.453 0.546 1 97.69 80 HIS A CA 1
ATOM 639 C C . HIS A 1 80 ? 13.898 15.523 1.625 1 97.69 80 HIS A C 1
ATOM 641 O O . HIS A 1 80 ? 13.508 16.672 1.426 1 97.69 80 HIS A O 1
ATOM 647 N N . GLY A 1 81 ? 14.422 15.102 2.771 1 96.94 81 GLY A N 1
ATOM 648 C CA . GLY A 1 81 ? 14.562 16.062 3.854 1 96.94 81 GLY A CA 1
ATOM 649 C C . GLY A 1 81 ? 15.758 15.789 4.75 1 96.94 81 GLY A C 1
ATOM 650 O O . GLY A 1 81 ? 16.406 14.75 4.625 1 96.94 81 GLY A O 1
ATOM 651 N N . ASP A 1 82 ? 16.031 16.812 5.59 1 96.06 82 ASP A N 1
ATOM 652 C CA . ASP A 1 82 ? 17.156 16.688 6.527 1 96.06 82 ASP A CA 1
ATOM 653 C C . ASP A 1 82 ? 16.75 17.172 7.922 1 96.06 82 ASP A C 1
ATOM 655 O O . ASP A 1 82 ? 17.609 17.5 8.742 1 96.06 82 ASP A O 1
ATOM 659 N N . GLY A 1 83 ? 15.43 17.312 8.125 1 95.75 83 GLY A N 1
ATOM 660 C CA . GLY A 1 83 ? 14.93 17.75 9.422 1 95.75 83 GLY A CA 1
ATOM 661 C C . GLY A 1 83 ? 14.68 19.234 9.492 1 95.75 83 GLY A C 1
ATOM 662 O O . GLY A 1 83 ? 13.93 19.703 10.352 1 95.75 83 GLY A O 1
ATOM 663 N N . GLU A 1 84 ? 15.297 19.969 8.609 1 96.94 84 GLU A N 1
ATOM 664 C CA . GLU A 1 84 ? 15.102 21.406 8.523 1 96.94 84 GLU A CA 1
ATOM 665 C C . GLU A 1 84 ? 14.422 21.797 7.215 1 96.94 84 GLU A C 1
ATOM 667 O O . GLU A 1 84 ? 13.695 22.797 7.16 1 96.94 84 GLU A O 1
ATOM 672 N N . TYR A 1 85 ? 14.719 21.031 6.246 1 97.56 85 TYR A N 1
ATOM 673 C CA . TYR A 1 85 ? 14.219 21.312 4.906 1 97.56 85 TYR A CA 1
ATOM 674 C C . TYR A 1 85 ? 13.539 20.094 4.301 1 97.56 85 TYR A C 1
ATOM 676 O O . TYR A 1 85 ? 13.914 18.953 4.602 1 97.56 85 TYR A O 1
ATOM 684 N N . ILE A 1 86 ? 12.539 20.281 3.49 1 97.5 86 ILE A N 1
ATOM 685 C CA . ILE A 1 86 ? 11.977 19.344 2.525 1 97.5 86 ILE A CA 1
ATOM 686 C C . ILE A 1 86 ? 12.336 19.797 1.107 1 97.5 86 ILE A C 1
ATOM 688 O O . ILE A 1 86 ? 11.836 20.812 0.624 1 97.5 86 ILE A O 1
ATOM 692 N N . ALA A 1 87 ? 13.102 18.953 0.502 1 96.56 87 ALA A N 1
ATOM 693 C CA . ALA A 1 87 ? 13.805 19.469 -0.668 1 96.56 87 ALA A CA 1
ATOM 694 C C . ALA A 1 87 ? 14.539 20.766 -0.334 1 96.56 87 ALA A C 1
ATOM 696 O O . ALA A 1 87 ? 15.367 20.797 0.577 1 96.56 87 ALA A O 1
ATOM 697 N N . ASP A 1 88 ? 14.227 21.891 -0.958 1 97.19 88 ASP A N 1
ATOM 698 C CA . ASP A 1 88 ? 14.883 23.172 -0.651 1 97.19 88 ASP A CA 1
ATOM 699 C C . ASP A 1 88 ? 13.898 24.141 -0 1 97.19 88 ASP A C 1
ATOM 701 O O . ASP A 1 88 ? 14.156 25.344 0.045 1 97.19 88 ASP A O 1
ATOM 705 N N . ALA A 1 89 ? 12.773 23.625 0.502 1 97.69 89 ALA A N 1
ATOM 706 C CA . ALA A 1 89 ? 11.828 24.438 1.271 1 97.69 89 ALA A CA 1
ATOM 707 C C . ALA A 1 89 ? 12 24.203 2.77 1 97.69 89 ALA A C 1
ATOM 709 O O . ALA A 1 89 ? 12.031 23.062 3.225 1 97.69 89 ALA A O 1
ATOM 710 N N . SER A 1 90 ? 12.125 25.25 3.531 1 97.38 90 SER A N 1
ATOM 711 C CA . SER A 1 90 ? 12.273 25.062 4.969 1 97.38 90 SER A CA 1
ATOM 712 C C . SER A 1 90 ? 10.969 24.594 5.605 1 97.38 90 SER A C 1
ATOM 714 O O . SER A 1 90 ? 9.891 25.047 5.219 1 97.38 90 SER A O 1
ATOM 716 N N . ILE A 1 91 ? 11.047 23.766 6.613 1 96.38 91 ILE A N 1
ATOM 717 C CA . ILE A 1 91 ? 9.875 23.266 7.312 1 96.38 91 ILE A CA 1
ATOM 718 C C . ILE A 1 91 ? 9.141 24.406 8 1 96.38 91 ILE A C 1
ATOM 720 O O . ILE A 1 91 ? 7.91 24.422 8.055 1 96.38 91 ILE A O 1
ATOM 724 N N . ASP A 1 92 ? 9.883 25.391 8.453 1 94.5 92 ASP A N 1
ATOM 725 C CA . ASP A 1 92 ? 9.273 26.562 9.078 1 94.5 92 ASP A CA 1
ATOM 726 C C . ASP A 1 92 ? 8.383 27.312 8.086 1 94.5 92 ASP A C 1
ATOM 728 O O . ASP A 1 92 ? 7.242 27.641 8.398 1 94.5 92 ASP A O 1
ATOM 732 N N . LYS A 1 93 ? 8.977 27.547 6.961 1 93.81 93 LYS A N 1
ATOM 733 C CA . LYS A 1 93 ? 8.188 28.234 5.938 1 93.81 93 LYS A CA 1
ATOM 734 C C . LYS A 1 93 ? 6.977 27.406 5.527 1 93.81 93 LYS A C 1
ATOM 736 O O . LYS A 1 93 ? 5.883 27.938 5.355 1 93.81 93 LYS A O 1
ATOM 741 N N . ALA A 1 94 ? 7.18 26.109 5.316 1 94.5 94 ALA A N 1
ATOM 742 C CA . ALA A 1 94 ? 6.07 25.219 4.977 1 94.5 94 ALA A CA 1
ATOM 743 C C . ALA A 1 94 ? 4.961 25.312 6.023 1 94.5 94 ALA A C 1
ATOM 745 O O . ALA A 1 94 ? 3.783 25.422 5.68 1 94.5 94 ALA A O 1
ATOM 746 N N . SER A 1 95 ? 5.367 25.281 7.258 1 92.88 95 SER A N 1
ATOM 747 C CA . SER A 1 95 ? 4.406 25.344 8.352 1 92.88 95 SER A CA 1
ATOM 748 C C . SER A 1 95 ? 3.617 26.641 8.32 1 92.88 95 SER A C 1
ATOM 750 O O . SER A 1 95 ? 2.395 26.641 8.469 1 92.88 95 SER A O 1
ATOM 752 N N . ASP A 1 96 ? 4.293 27.703 8.078 1 90.62 96 ASP A N 1
ATOM 753 C CA . ASP A 1 96 ? 3.654 29 7.996 1 90.62 96 ASP A CA 1
ATOM 754 C C . ASP A 1 96 ? 2.662 29.062 6.836 1 90.62 96 ASP A C 1
ATOM 756 O O . ASP A 1 96 ? 1.547 29.562 6.992 1 90.62 96 ASP A O 1
ATOM 760 N N . LEU A 1 97 ? 3.1 28.578 5.727 1 91.44 97 LEU A N 1
ATOM 761 C CA . LEU A 1 97 ? 2.262 28.594 4.531 1 91.44 97 LEU A CA 1
ATOM 762 C C . LEU A 1 97 ? 0.996 27.766 4.742 1 91.44 97 LEU A C 1
ATOM 764 O O . LEU A 1 97 ? -0.092 28.188 4.332 1 91.44 97 LEU A O 1
ATOM 768 N N . ILE A 1 98 ? 1.122 26.625 5.402 1 92.06 98 ILE A N 1
ATOM 769 C CA . ILE A 1 98 ? -0.011 25.734 5.633 1 92.06 98 ILE A CA 1
ATOM 770 C C . ILE A 1 98 ? -0.968 26.375 6.641 1 92.06 98 ILE A C 1
ATOM 772 O O . ILE A 1 98 ? -2.188 26.328 6.457 1 92.06 98 ILE A O 1
ATOM 776 N N . ARG A 1 99 ? -0.415 26.938 7.598 1 86.88 99 ARG A N 1
ATOM 777 C CA . ARG A 1 99 ? -1.225 27.625 8.602 1 86.88 99 ARG A CA 1
ATOM 778 C C . ARG A 1 99 ? -2.055 28.734 7.965 1 86.88 99 ARG A C 1
ATOM 780 O O . ARG A 1 99 ? -3.234 28.891 8.281 1 86.88 99 ARG A O 1
ATOM 787 N N . ASP A 1 100 ? -1.484 29.406 7.062 1 84.56 100 ASP A N 1
ATOM 788 C CA . ASP A 1 100 ? -2.111 30.562 6.434 1 84.56 100 ASP A CA 1
ATOM 789 C C . ASP A 1 100 ? -3.191 30.141 5.441 1 84.56 100 ASP A C 1
ATOM 791 O O . ASP A 1 100 ? -4.145 30.875 5.199 1 84.56 100 ASP A O 1
ATOM 795 N N . ARG A 1 101 ? -3.029 29.031 4.902 1 82.31 101 ARG A N 1
ATOM 796 C CA . ARG A 1 101 ? -3.877 28.609 3.795 1 82.31 101 ARG A CA 1
ATOM 797 C C . ARG A 1 101 ? -4.766 27.438 4.207 1 82.31 101 ARG A C 1
ATOM 799 O O . ARG A 1 101 ? -5.629 27 3.441 1 82.31 101 ARG A O 1
ATOM 806 N N . GLY A 1 102 ? -4.594 27 5.312 1 74.06 102 GLY A N 1
ATOM 807 C CA . GLY A 1 102 ? -5.02 25.656 5.652 1 74.06 102 GLY A CA 1
ATOM 808 C C . GLY A 1 102 ? -6.398 25.609 6.285 1 74.06 102 GLY A C 1
ATOM 809 O O . GLY A 1 102 ? -6.68 24.734 7.113 1 74.06 102 GLY A O 1
ATOM 810 N N . ASN A 1 103 ? -7.262 26.5 5.848 1 81.38 103 ASN A N 1
ATOM 811 C CA . ASN A 1 103 ? -8.57 26.516 6.492 1 81.38 103 ASN A CA 1
ATOM 812 C C . ASN A 1 103 ? -9.328 25.203 6.23 1 81.38 103 ASN A C 1
ATOM 814 O O . ASN A 1 103 ? -9.984 24.672 7.125 1 81.38 103 ASN A O 1
ATOM 818 N N . ASN A 1 104 ? -9.141 24.719 5.078 1 91.06 104 ASN A N 1
ATOM 819 C CA . ASN A 1 104 ? -9.867 23.516 4.723 1 91.06 104 ASN A CA 1
ATOM 820 C C . ASN A 1 104 ? -8.984 22.266 4.883 1 91.06 104 ASN A C 1
ATOM 822 O O . ASN A 1 104 ? -9.461 21.141 4.734 1 91.06 104 ASN A O 1
ATOM 826 N N . ILE A 1 105 ? -7.695 22.422 5.199 1 94.12 105 ILE A N 1
ATOM 827 C CA . ILE A 1 105 ? -6.789 21.297 5.398 1 94.12 105 ILE A CA 1
ATOM 828 C C . ILE A 1 105 ? -7.012 20.688 6.781 1 94.12 105 ILE A C 1
ATOM 830 O O . ILE A 1 105 ? -6.727 21.312 7.797 1 94.12 105 ILE A O 1
ATOM 834 N N . LYS A 1 106 ? -7.453 19.469 6.723 1 94.5 106 LYS A N 1
ATOM 835 C CA . LYS A 1 106 ? -7.789 18.781 7.969 1 94.5 106 LYS A CA 1
ATOM 836 C C . LYS A 1 106 ? -6.633 17.906 8.445 1 94.5 106 LYS A C 1
ATOM 838 O O . LYS A 1 106 ? -6.52 17.625 9.641 1 94.5 106 LYS A O 1
ATOM 843 N N . GLY A 1 107 ? -5.844 17.484 7.551 1 96.38 107 GLY A N 1
ATOM 844 C CA . GLY A 1 107 ? -4.723 16.625 7.895 1 96.38 107 GLY A CA 1
ATOM 845 C C . GLY A 1 107 ? -3.486 16.891 7.055 1 96.38 107 GLY A C 1
ATOM 846 O O . GLY A 1 107 ? -3.594 17.297 5.895 1 96.38 107 GLY A O 1
ATOM 847 N N . LEU A 1 108 ? -2.338 16.641 7.699 1 97.56 108 LEU A N 1
ATOM 848 C CA . LEU A 1 108 ? -1.052 16.828 7.039 1 97.56 108 LEU A CA 1
ATOM 849 C C . LEU A 1 108 ? -0.174 15.586 7.203 1 97.56 108 LEU A C 1
ATOM 851 O O . LEU A 1 108 ? 0.073 15.141 8.328 1 97.56 108 LEU A O 1
ATOM 855 N N . ILE A 1 109 ? 0.234 15.047 6.066 1 98.69 109 ILE A N 1
ATOM 856 C CA . ILE A 1 109 ? 1.293 14.047 6.039 1 98.69 109 ILE A CA 1
ATOM 857 C C . ILE A 1 109 ? 2.588 14.672 5.531 1 98.69 109 ILE A C 1
ATOM 859 O O . ILE A 1 109 ? 2.682 15.062 4.363 1 98.69 109 ILE A O 1
ATOM 863 N N . LEU A 1 110 ? 3.486 14.844 6.434 1 98.56 110 LEU A N 1
ATOM 864 C CA . LEU A 1 110 ? 4.824 15.25 6.008 1 98.56 110 LEU A CA 1
ATOM 865 C C . LEU A 1 110 ? 5.68 14.023 5.688 1 98.56 110 LEU A C 1
ATOM 867 O O . LEU A 1 110 ? 6.254 13.414 6.59 1 98.56 110 LEU A O 1
ATOM 871 N N . SER A 1 111 ? 5.742 13.695 4.441 1 98.62 111 SER A N 1
ATOM 872 C CA . SER A 1 111 ? 6.531 12.57 3.957 1 98.62 111 SER A CA 1
ATOM 873 C C . SER A 1 111 ? 7.965 12.984 3.646 1 98.62 111 SER A C 1
ATOM 875 O O . SER A 1 111 ? 8.328 13.148 2.48 1 98.62 111 SER A O 1
ATOM 877 N N . SER A 1 112 ? 8.711 13.164 4.652 1 98.25 112 SER A N 1
ATOM 878 C CA . SER A 1 112 ? 10.102 13.602 4.574 1 98.25 112 SER A CA 1
ATOM 879 C C . SER A 1 112 ? 10.914 13.055 5.738 1 98.25 112 SER A C 1
ATOM 881 O O . SER A 1 112 ? 10.461 13.07 6.883 1 98.25 112 SER A O 1
ATOM 883 N N . CYS A 1 113 ? 12.07 12.555 5.383 1 97.69 113 CYS A N 1
ATOM 884 C CA . CYS A 1 113 ? 12.945 12.07 6.445 1 97.69 113 CYS A CA 1
ATOM 885 C C . CYS A 1 113 ? 13.258 13.188 7.434 1 97.69 113 CYS A C 1
ATOM 887 O O . CYS A 1 113 ? 13.453 14.344 7.035 1 97.69 113 CYS A O 1
ATOM 889 N N . TRP A 1 114 ? 13.227 12.898 8.75 1 97.69 114 TRP A N 1
ATOM 890 C CA . TRP A 1 114 ? 13.547 13.766 9.875 1 97.69 114 TRP A CA 1
ATOM 891 C C . T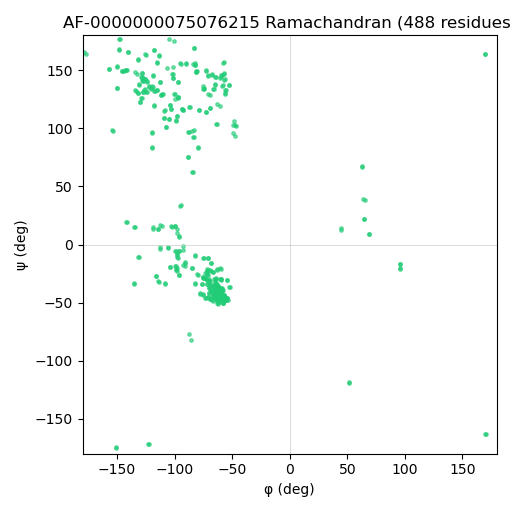RP A 1 114 ? 12.508 14.875 10.023 1 97.69 114 TRP A C 1
ATOM 893 O O . TRP A 1 114 ? 12.703 15.82 10.797 1 97.69 114 TRP A O 1
ATOM 903 N N . GLY A 1 115 ? 11.406 14.773 9.266 1 96.88 115 GLY A N 1
ATOM 904 C CA . GLY A 1 115 ? 10.375 15.805 9.336 1 96.88 115 GLY A CA 1
ATOM 905 C C . GLY A 1 115 ? 9.789 15.961 10.727 1 96.88 115 GLY A C 1
ATOM 906 O O . GLY A 1 115 ? 9.297 17.031 11.078 1 96.88 115 GLY A O 1
ATOM 907 N N . GLY A 1 116 ? 9.773 14.875 11.484 1 97 116 GLY A N 1
ATOM 908 C CA . GLY A 1 116 ? 9.266 14.883 12.852 1 97 116 GLY A CA 1
ATOM 909 C C . GLY A 1 116 ? 10.367 14.875 13.891 1 97 116 GLY A C 1
ATOM 910 O O . GLY A 1 116 ? 10.141 14.508 15.047 1 97 116 GLY A O 1
ATOM 911 N N . LYS A 1 117 ? 11.578 15.195 13.438 1 95.62 117 LYS A N 1
ATOM 912 C CA . LYS A 1 117 ? 12.703 15.227 14.367 1 95.62 117 LYS A CA 1
ATOM 913 C C . LYS A 1 117 ? 12.469 16.25 15.477 1 95.62 117 LYS A C 1
ATOM 915 O O . LYS A 1 117 ? 12.828 16 16.641 1 95.62 117 LYS A O 1
ATOM 920 N N . ASN A 1 118 ? 11.953 17.344 15.141 1 92.25 118 ASN A N 1
ATOM 921 C CA . ASN A 1 118 ? 11.531 18.375 16.078 1 92.25 118 ASN A CA 1
ATOM 922 C C . ASN A 1 118 ? 10.055 18.703 15.914 1 92.25 118 ASN A C 1
ATOM 924 O O . ASN A 1 118 ? 9.328 18 15.203 1 92.25 118 ASN A O 1
ATOM 928 N N . ASP A 1 119 ? 9.578 19.734 16.578 1 91.5 119 ASP A N 1
ATOM 929 C CA . ASP A 1 119 ? 8.148 20.016 16.609 1 91.5 119 ASP A CA 1
ATOM 930 C C . ASP A 1 119 ? 7.777 21.109 15.609 1 91.5 119 ASP A C 1
ATOM 932 O O . ASP A 1 119 ? 6.672 21.656 15.648 1 91.5 119 ASP A O 1
ATOM 936 N N . LYS A 1 120 ? 8.633 21.406 14.688 1 89.06 120 LYS A N 1
ATOM 937 C CA . LYS A 1 120 ? 8.422 22.531 13.781 1 89.06 120 LYS A CA 1
ATOM 938 C C . LYS A 1 120 ? 7.176 22.328 12.922 1 89.06 120 LYS A C 1
ATOM 940 O O . LYS A 1 120 ? 6.406 23.266 12.688 1 89.06 120 LYS A O 1
ATOM 945 N N . VAL A 1 121 ? 6.965 21.109 12.477 1 89.19 121 VAL A N 1
ATOM 946 C CA . VAL A 1 121 ? 5.863 20.859 11.555 1 89.19 121 VAL A CA 1
ATOM 947 C C . VAL A 1 121 ? 4.531 20.953 12.297 1 89.19 121 VAL A C 1
ATOM 949 O O . VAL A 1 121 ? 3.506 21.297 11.703 1 89.19 121 VAL A O 1
ATOM 952 N N . ALA A 1 122 ? 4.543 20.719 13.578 1 88.5 122 ALA A N 1
ATOM 953 C CA . ALA A 1 122 ? 3.326 20.812 14.383 1 88.5 122 ALA A CA 1
ATOM 954 C C . ALA A 1 122 ? 2.818 22.25 14.453 1 88.5 122 ALA A C 1
ATOM 956 O O . ALA A 1 122 ? 1.635 22.484 14.711 1 88.5 122 ALA A O 1
ATOM 957 N N . ALA A 1 123 ? 3.705 23.156 14.25 1 83 123 ALA A N 1
ATOM 958 C CA . ALA A 1 123 ? 3.34 24.562 14.266 1 83 123 ALA A CA 1
ATOM 959 C C . ALA A 1 123 ? 2.352 24.891 13.148 1 83 123 ALA A C 1
ATOM 961 O O . ALA A 1 123 ? 1.641 25.891 13.211 1 83 123 ALA A O 1
ATOM 962 N N . ALA A 1 124 ? 2.312 24.062 12.133 1 82.88 124 ALA A N 1
ATOM 963 C CA . ALA A 1 124 ? 1.369 24.25 11.039 1 82.88 124 ALA A CA 1
ATOM 964 C C . ALA A 1 124 ? -0.072 24.203 11.539 1 82.88 124 ALA A C 1
ATOM 966 O O . ALA A 1 124 ? -0.984 24.703 10.867 1 82.88 124 ALA A O 1
ATOM 967 N N . THR A 1 125 ? -0.333 23.625 12.703 1 81.06 125 THR A N 1
ATOM 968 C CA . THR A 1 125 ? -1.675 23.438 13.242 1 81.06 125 THR A CA 1
ATOM 969 C C . THR A 1 125 ? -2.023 24.531 14.234 1 81.06 125 THR A C 1
ATOM 971 O O . THR A 1 125 ? -3.162 24.609 14.703 1 81.06 125 THR A O 1
ATOM 974 N N . GLN A 1 126 ? -1.108 25.312 14.625 1 78.56 126 GLN A N 1
ATOM 975 C CA . GLN A 1 126 ? -1.299 26.25 15.727 1 78.56 126 GLN A CA 1
ATOM 976 C C . GLN A 1 126 ? -2.012 27.516 15.258 1 78.56 126 GLN A C 1
ATOM 978 O O . GLN A 1 126 ? -1.917 27.891 14.094 1 78.56 126 GLN A O 1
ATOM 983 N N . PHE A 1 127 ? -2.764 27.969 16.297 1 66.25 127 PHE A N 1
ATOM 984 C CA . PHE A 1 127 ? -3.371 29.281 16.125 1 66.25 127 PHE A CA 1
ATOM 985 C C . PHE A 1 127 ? -2.303 30.359 15.992 1 66.25 127 PHE A C 1
ATOM 987 O O . PHE A 1 127 ? -1.263 30.297 16.641 1 66.25 127 PHE A O 1
ATOM 994 N N . GLY A 1 128 ? -2.359 31.094 14.766 1 58.47 128 GLY A N 1
ATOM 995 C CA . GLY A 1 128 ? -1.36 32.156 14.719 1 58.47 128 GLY A CA 1
ATOM 996 C C . GLY A 1 128 ? -1.911 33.469 14.211 1 58.47 128 GLY A C 1
ATOM 997 O O . GLY A 1 128 ? -3.055 33.531 13.758 1 58.47 128 GLY A O 1
ATOM 998 N N . LEU A 1 129 ? -1.38 34.562 14.688 1 52.97 129 LEU A N 1
ATOM 999 C CA . LEU A 1 129 ? -1.578 35.906 14.141 1 52.97 129 LEU A CA 1
ATOM 1000 C C . LEU A 1 129 ? -0.991 36 12.734 1 52.97 129 LEU A C 1
ATOM 1002 O O . LEU A 1 129 ? 0.107 35.5 12.477 1 52.97 129 LEU A O 1
ATOM 1006 N N . ASN A 1 130 ? -1.919 35.969 11.734 1 52.22 130 ASN A N 1
ATOM 1007 C CA . ASN A 1 130 ? -1.345 36.312 10.438 1 52.22 130 ASN A CA 1
ATOM 1008 C C . ASN A 1 130 ? -0.525 37.594 10.5 1 52.22 130 ASN A C 1
ATOM 1010 O O . ASN A 1 130 ? -1.06 38.656 10.812 1 52.22 130 ASN A O 1
ATOM 1014 N N . SER A 1 131 ? 0.74 37.406 10.516 1 47.72 131 SER A N 1
ATOM 1015 C CA . SER A 1 131 ? 1.604 38.562 10.688 1 47.72 131 SER A CA 1
ATOM 1016 C C . SER A 1 131 ? 1.273 39.656 9.672 1 47.72 131 SER A C 1
ATOM 1018 O O . SER A 1 131 ? 1.505 40.844 9.93 1 47.72 131 SER A O 1
ATOM 1020 N N . LYS A 1 132 ? 0.921 39.25 8.469 1 49.22 132 LYS A N 1
ATOM 1021 C CA . LYS A 1 132 ? 0.715 40.281 7.445 1 49.22 132 LYS A CA 1
ATOM 1022 C C . LYS A 1 132 ? -0.544 41.094 7.727 1 49.22 132 LYS A C 1
ATOM 1024 O O . LYS A 1 132 ? -0.677 42.219 7.254 1 49.22 132 LYS A O 1
ATOM 1029 N N . SER A 1 133 ? -1.443 40.469 8.32 1 49.19 133 SER A N 1
ATOM 1030 C CA . SER A 1 133 ? -2.699 41.219 8.438 1 49.19 133 SER A CA 1
ATOM 1031 C C . SER A 1 133 ? -3.016 41.531 9.891 1 49.19 133 SER A C 1
ATOM 1033 O O . SER A 1 133 ? -3.969 42.281 10.172 1 49.19 133 SER A O 1
ATOM 1035 N N . ASN A 1 134 ? -2.199 41.406 10.82 1 51.44 134 ASN A N 1
ATOM 1036 C CA . ASN A 1 134 ? -2.432 41.656 12.242 1 51.44 134 ASN A CA 1
ATOM 1037 C C . ASN A 1 134 ? -3.764 41.062 12.695 1 51.44 134 ASN A C 1
ATOM 1039 O O . ASN A 1 134 ? -4.383 41.562 13.633 1 51.44 134 ASN A O 1
ATOM 1043 N N . ARG A 1 135 ? -4.414 40.156 11.883 1 52.03 135 ARG A N 1
ATOM 1044 C CA . ARG A 1 135 ? -5.688 39.531 12.219 1 52.03 135 ARG A CA 1
ATOM 1045 C C . ARG A 1 135 ? -5.48 38.125 12.766 1 52.03 135 ARG A C 1
ATOM 1047 O O . ARG A 1 135 ? -4.547 37.438 12.359 1 52.03 135 ARG A O 1
ATOM 1054 N N . VAL A 1 136 ? -6.027 37.969 13.922 1 54.38 136 VAL A N 1
ATOM 1055 C CA . VAL A 1 136 ? -6.121 36.625 14.461 1 54.38 136 VAL A CA 1
ATOM 1056 C C . VAL A 1 136 ? -6.695 35.688 13.398 1 54.38 136 VAL A C 1
ATOM 1058 O O . VAL A 1 136 ? -7.758 35.938 12.836 1 54.38 136 VAL A O 1
ATOM 1061 N N . ASN A 1 137 ? -5.797 34.875 12.859 1 55.84 137 ASN A N 1
ATOM 1062 C CA . ASN A 1 137 ? -6.316 33.875 11.906 1 55.84 137 ASN A CA 1
ATOM 1063 C C . ASN A 1 137 ? -6.816 32.625 12.617 1 55.84 137 ASN A C 1
ATOM 1065 O O . ASN A 1 137 ? -6.066 31.984 13.344 1 55.84 137 ASN A O 1
ATOM 1069 N N . TRP A 1 138 ? -8.117 32.656 12.789 1 57.06 138 TRP A N 1
ATOM 1070 C CA . TRP A 1 138 ? -8.742 31.438 13.242 1 57.06 138 TRP A CA 1
ATOM 1071 C C . TRP A 1 138 ? -8.281 30.25 12.398 1 57.06 138 TRP A C 1
ATOM 1073 O O . TRP A 1 138 ? -8.406 30.266 11.172 1 57.06 138 TRP A O 1
ATOM 1083 N N . VAL A 1 139 ? -7.258 29.562 12.961 1 59.44 139 VAL A N 1
ATOM 1084 C CA . VAL A 1 139 ? -6.77 28.406 12.219 1 59.44 139 VAL A CA 1
ATOM 1085 C C . VAL A 1 139 ? -7.777 27.266 12.312 1 59.44 139 VAL A C 1
ATOM 1087 O O . VAL A 1 139 ? -8.125 26.844 13.414 1 59.44 139 VAL A O 1
ATOM 1090 N N . ASN A 1 140 ? -8.305 26.969 11.266 1 66.25 140 ASN A N 1
ATOM 1091 C CA . ASN A 1 140 ? -9.25 25.859 11.211 1 66.25 140 ASN A CA 1
ATOM 1092 C C . ASN A 1 140 ? -8.555 24.547 10.828 1 66.25 140 ASN A C 1
ATOM 1094 O O . ASN A 1 140 ? -9.156 23.484 10.883 1 66.25 140 ASN A O 1
ATOM 1098 N N . GLY A 1 141 ? -7.363 24.609 10.539 1 72.75 141 GLY A N 1
ATOM 1099 C CA . GLY A 1 141 ? -6.641 23.375 10.234 1 72.75 141 GLY A CA 1
ATOM 1100 C C . GLY A 1 141 ? -5.164 23.609 9.977 1 72.75 141 GLY A C 1
ATOM 1101 O O . GLY A 1 141 ? -4.703 24.75 9.945 1 72.75 141 GLY A O 1
ATOM 1102 N N . PRO A 1 142 ? -4.488 22.375 10.055 1 90.5 142 PRO A N 1
ATOM 1103 C CA . PRO A 1 142 ? -4.852 20.953 10.086 1 90.5 142 PRO A CA 1
ATOM 1104 C C . PRO A 1 142 ? -5.219 20.453 11.484 1 90.5 142 PRO A C 1
ATOM 1106 O O . PRO A 1 142 ? -4.707 20.984 12.477 1 90.5 142 PRO A O 1
ATOM 1109 N N . ASN A 1 143 ? -5.984 19.438 11.547 1 93 143 ASN A N 1
ATOM 1110 C CA . ASN A 1 143 ? -6.379 18.812 12.805 1 93 143 ASN A CA 1
ATOM 1111 C C . ASN A 1 143 ? -5.422 17.703 13.211 1 93 143 ASN A C 1
ATOM 1113 O O . ASN A 1 143 ? -5.406 17.281 14.375 1 93 143 ASN A O 1
ATOM 1117 N N . TRP A 1 144 ? -4.668 17.219 12.289 1 96 144 TRP A N 1
ATOM 1118 C CA . TRP A 1 144 ? -3.66 16.219 12.625 1 96 144 TRP A CA 1
ATOM 1119 C C . TRP A 1 144 ? -2.465 16.312 11.688 1 96 144 TRP A C 1
ATOM 1121 O O . TRP A 1 144 ? -2.584 16.812 10.562 1 96 144 TRP A O 1
ATOM 1131 N N . VAL A 1 145 ? -1.298 15.898 12.195 1 96.94 145 VAL A N 1
ATOM 1132 C CA . VAL A 1 145 ? -0.04 15.844 11.461 1 96.94 145 VAL A CA 1
ATOM 1133 C C . VAL A 1 145 ? 0.651 14.508 11.711 1 96.94 145 VAL A C 1
ATOM 1135 O O . VAL A 1 145 ? 0.68 14.023 12.844 1 96.94 145 VAL A O 1
ATOM 1138 N N . LEU A 1 146 ? 1.107 13.867 10.648 1 98.56 146 LEU A N 1
ATOM 1139 C CA . LEU A 1 146 ? 2.002 12.719 10.734 1 98.56 146 LEU A CA 1
ATOM 1140 C C . LEU A 1 146 ? 3.361 13.039 10.117 1 98.56 146 LEU A C 1
ATOM 1142 O O . LEU A 1 146 ? 3.436 13.625 9.039 1 98.56 146 LEU A O 1
ATOM 1146 N N . ALA A 1 147 ? 4.406 12.703 10.805 1 98.62 147 ALA A N 1
ATOM 1147 C CA . ALA A 1 147 ? 5.773 12.883 10.32 1 98.62 147 ALA A CA 1
ATOM 1148 C C . ALA A 1 147 ? 6.691 11.789 10.844 1 98.62 147 ALA A C 1
ATOM 1150 O O . ALA A 1 147 ? 6.254 10.898 11.578 1 98.62 147 ALA A O 1
ATOM 1151 N N . TYR A 1 148 ? 7.973 11.836 10.398 1 98.69 148 TYR A N 1
ATOM 1152 C CA . TYR A 1 148 ? 8.945 10.82 10.773 1 98.69 148 TYR A CA 1
ATOM 1153 C C . TYR A 1 148 ? 10.117 11.438 11.531 1 98.69 148 TYR A C 1
ATOM 1155 O O . TYR A 1 148 ? 10.68 12.445 11.102 1 98.69 148 TYR A O 1
ATOM 1163 N N . ARG A 1 149 ? 10.484 10.789 12.57 1 97.88 149 ARG A N 1
ATOM 1164 C CA . ARG A 1 149 ? 11.602 11.25 13.391 1 97.88 149 ARG A CA 1
ATOM 1165 C C . ARG A 1 149 ? 12.938 10.945 12.711 1 97.88 149 ARG A C 1
ATOM 1167 O O . ARG A 1 149 ? 13.906 11.688 12.875 1 97.88 149 ARG A O 1
ATOM 1174 N N . TYR A 1 150 ? 13 9.812 11.977 1 98.25 150 TYR A N 1
ATOM 1175 C CA . TYR A 1 150 ? 14.219 9.289 11.367 1 98.25 150 TYR A CA 1
ATOM 1176 C C . TYR A 1 150 ? 14.023 9.062 9.875 1 98.25 150 TYR A C 1
ATOM 1178 O O . TYR A 1 150 ? 12.898 9.094 9.375 1 98.25 150 TYR A O 1
ATOM 1186 N N . PRO A 1 151 ? 15.156 8.906 9.164 1 97.94 151 PRO A N 1
ATOM 1187 C CA . PRO A 1 151 ? 15 8.422 7.793 1 97.94 151 PRO A CA 1
ATOM 1188 C C . PRO A 1 151 ? 14.273 7.078 7.715 1 97.94 151 PRO A C 1
ATOM 1190 O O . PRO A 1 151 ? 14.484 6.211 8.562 1 97.94 151 PRO A O 1
ATOM 1193 N N . VAL A 1 152 ? 13.461 6.953 6.723 1 98.25 152 VAL A N 1
ATOM 1194 C CA . VAL A 1 152 ? 12.664 5.734 6.621 1 98.25 152 VAL A CA 1
ATOM 1195 C C . VAL A 1 152 ? 12.758 5.172 5.203 1 98.25 152 VAL A C 1
ATOM 1197 O O . VAL A 1 152 ? 13.062 5.906 4.258 1 98.25 152 VAL A O 1
ATOM 1200 N N . LEU A 1 153 ? 12.461 3.893 5.082 1 97.69 153 LEU A N 1
ATOM 1201 C CA . LEU A 1 153 ? 12.398 3.236 3.779 1 97.69 153 LEU A CA 1
ATOM 1202 C C . LEU A 1 153 ? 11.258 3.793 2.943 1 97.69 153 LEU A C 1
ATOM 1204 O O . LEU A 1 153 ? 10.141 3.959 3.443 1 97.69 153 LEU A O 1
ATOM 1208 N N . TRP A 1 154 ? 11.562 4.074 1.737 1 96.94 154 TRP A N 1
ATOM 1209 C CA . TRP A 1 154 ? 10.656 4.797 0.854 1 96.94 154 TRP A CA 1
ATOM 1210 C C . TRP A 1 154 ? 9.375 4.004 0.624 1 96.94 154 TRP A C 1
ATOM 1212 O O . TRP A 1 154 ? 8.273 4.527 0.805 1 96.94 154 TRP A O 1
ATOM 1222 N N . PHE A 1 155 ? 9.508 2.729 0.245 1 98 155 PHE A N 1
ATOM 1223 C CA . PHE A 1 155 ? 8.352 1.926 -0.13 1 98 155 PHE A CA 1
ATOM 1224 C C . PHE A 1 155 ? 7.457 1.665 1.077 1 98 155 PHE A C 1
ATOM 1226 O O . PHE A 1 155 ? 6.238 1.826 1.001 1 98 155 PHE A O 1
ATOM 1233 N N . GLU A 1 156 ? 8.031 1.29 2.189 1 98.06 156 GLU A N 1
ATOM 1234 C CA . GLU A 1 156 ? 7.25 0.984 3.383 1 98.06 156 GLU A CA 1
ATOM 1235 C C . GLU A 1 156 ? 6.504 2.217 3.885 1 98.06 156 GLU A C 1
ATOM 1237 O O . GLU A 1 156 ? 5.34 2.127 4.281 1 98.06 156 GLU A O 1
ATOM 1242 N N . SER A 1 157 ? 7.188 3.352 3.852 1 98.31 157 SER A N 1
ATOM 1243 C CA . SER A 1 157 ? 6.512 4.578 4.266 1 98.31 157 SER A CA 1
ATOM 1244 C C . SER A 1 157 ? 5.367 4.926 3.322 1 98.31 157 SER A C 1
ATOM 1246 O O . SER A 1 157 ? 4.32 5.41 3.76 1 98.31 157 SER A O 1
ATOM 1248 N N . ALA A 1 158 ? 5.543 4.68 2.023 1 98.5 158 ALA A N 1
ATOM 1249 C CA . ALA A 1 158 ? 4.48 4.926 1.052 1 98.5 158 ALA A CA 1
ATOM 1250 C C . ALA A 1 158 ? 3.254 4.07 1.35 1 98.5 158 ALA A C 1
ATOM 1252 O O . ALA A 1 158 ? 2.119 4.535 1.229 1 98.5 158 ALA A O 1
ATOM 1253 N N . MET A 1 159 ? 3.469 2.824 1.723 1 98.62 159 MET A N 1
ATOM 1254 C CA . MET A 1 159 ? 2.357 1.939 2.061 1 98.62 159 MET A CA 1
ATOM 1255 C C . MET A 1 159 ? 1.61 2.449 3.289 1 98.62 159 MET A C 1
ATOM 1257 O O . MET A 1 159 ? 0.379 2.484 3.301 1 98.62 159 MET A O 1
ATOM 1261 N N . ILE A 1 160 ? 2.34 2.857 4.266 1 98.81 160 ILE A N 1
ATOM 1262 C CA . ILE A 1 160 ? 1.739 3.375 5.492 1 98.81 160 ILE A CA 1
ATOM 1263 C C . ILE A 1 160 ? 0.938 4.637 5.18 1 98.81 160 ILE A C 1
ATOM 1265 O O . ILE A 1 160 ? -0.217 4.766 5.59 1 98.81 160 ILE A O 1
ATOM 1269 N N . GLU A 1 161 ? 1.521 5.527 4.457 1 98.94 161 GLU A N 1
ATOM 1270 C CA . GLU A 1 161 ? 0.874 6.785 4.098 1 98.94 161 GLU A CA 1
ATOM 1271 C C . GLU A 1 161 ? -0.365 6.543 3.24 1 98.94 161 GLU A C 1
ATOM 1273 O O . GLU A 1 161 ? -1.368 7.246 3.379 1 98.94 161 GLU A O 1
ATOM 1278 N N . THR A 1 162 ? -0.281 5.555 2.346 1 98.94 162 THR A N 1
ATOM 1279 C CA . THR A 1 162 ? -1.438 5.176 1.544 1 98.94 162 THR A CA 1
ATOM 1280 C C . THR A 1 162 ? -2.586 4.707 2.436 1 98.94 162 THR A C 1
ATOM 1282 O O . THR A 1 162 ? -3.738 5.086 2.223 1 98.94 162 THR A O 1
ATOM 1285 N N . SER A 1 163 ? -2.27 3.922 3.416 1 98.88 163 SER A N 1
ATOM 1286 C CA . SER A 1 163 ? -3.273 3.447 4.363 1 98.88 163 SER A CA 1
ATOM 1287 C C . SER A 1 163 ? -3.885 4.605 5.148 1 98.88 163 SER A C 1
ATOM 1289 O O . SER A 1 163 ? -5.094 4.621 5.395 1 98.88 163 SER A O 1
ATOM 1291 N N . ILE A 1 164 ? -3.057 5.559 5.531 1 98.88 164 ILE A N 1
ATOM 1292 C CA . ILE A 1 164 ? -3.547 6.73 6.25 1 98.88 164 ILE A CA 1
ATOM 1293 C C . ILE A 1 164 ? -4.496 7.523 5.352 1 98.88 164 ILE A C 1
ATOM 1295 O O . ILE A 1 164 ? -5.586 7.91 5.777 1 98.88 164 ILE A O 1
ATOM 1299 N N . VAL A 1 165 ? -4.113 7.762 4.113 1 98.88 165 VAL A N 1
ATOM 1300 C CA . VAL A 1 165 ? -4.945 8.492 3.168 1 98.88 165 VAL A CA 1
ATOM 1301 C C . VAL A 1 165 ? -6.277 7.773 2.979 1 98.88 165 VAL A C 1
ATOM 1303 O O . VAL A 1 165 ? -7.34 8.398 3.023 1 98.88 165 VAL A O 1
ATOM 1306 N N . TYR A 1 166 ? -6.223 6.48 2.803 1 98.81 166 TYR A N 1
ATOM 1307 C CA . TYR A 1 166 ? -7.434 5.691 2.627 1 98.81 166 TYR A CA 1
ATOM 1308 C C . TYR A 1 166 ? -8.375 5.855 3.818 1 98.81 166 TYR A C 1
ATOM 1310 O O . TYR A 1 166 ? -9.555 6.16 3.648 1 98.81 166 TYR A O 1
ATOM 1318 N N . THR A 1 167 ? -7.852 5.688 4.996 1 98.69 167 THR A N 1
ATOM 1319 C CA . THR A 1 167 ? -8.648 5.656 6.219 1 98.69 167 THR A CA 1
ATOM 1320 C C . THR A 1 167 ? -9.219 7.035 6.527 1 98.69 167 THR A C 1
ATOM 1322 O O . THR A 1 167 ? -10.414 7.168 6.797 1 98.69 167 THR A O 1
ATOM 1325 N N . MET A 1 168 ? -8.398 8.07 6.453 1 98.5 168 MET A N 1
ATOM 1326 C CA . MET A 1 168 ? -8.828 9.422 6.805 1 98.5 168 MET A CA 1
ATOM 1327 C C . MET A 1 168 ? -9.797 9.977 5.766 1 98.5 168 MET A C 1
ATOM 1329 O O . MET A 1 168 ? -10.805 10.586 6.117 1 98.5 168 MET A O 1
ATOM 1333 N N . ALA A 1 169 ? -9.445 9.781 4.461 1 98.31 169 ALA A N 1
ATOM 1334 C CA . ALA A 1 169 ? -10.352 10.234 3.412 1 98.31 169 ALA A CA 1
ATOM 1335 C C . ALA A 1 169 ? -11.727 9.586 3.551 1 98.31 169 ALA A C 1
ATOM 1337 O O . ALA A 1 169 ? -12.758 10.266 3.471 1 98.31 169 ALA A O 1
ATOM 1338 N N . ASN A 1 170 ? -11.695 8.289 3.744 1 97.25 170 ASN A N 1
ATOM 1339 C CA . ASN A 1 170 ? -12.953 7.57 3.928 1 97.25 170 ASN A CA 1
ATOM 1340 C C . ASN A 1 170 ? -13.75 8.125 5.109 1 97.25 170 ASN A C 1
ATOM 1342 O O . ASN A 1 170 ? -14.961 8.305 5.016 1 97.25 170 ASN A O 1
ATOM 1346 N N . ALA A 1 171 ? -13.078 8.375 6.195 1 97.06 171 ALA A N 1
ATOM 1347 C CA . ALA A 1 171 ? -13.734 8.914 7.383 1 97.06 171 ALA A CA 1
ATOM 1348 C C . ALA A 1 171 ? -14.336 10.289 7.098 1 97.06 171 ALA A C 1
ATOM 1350 O O . ALA A 1 171 ? -15.484 10.562 7.465 1 97.06 171 ALA A O 1
ATOM 1351 N N . TYR A 1 172 ? -13.602 11.156 6.453 1 96.56 172 TYR A N 1
ATOM 1352 C CA . TYR A 1 172 ? -14.07 12.5 6.152 1 96.56 172 TYR A CA 1
ATOM 1353 C C . TYR A 1 172 ? -15.234 12.461 5.164 1 96.56 172 TYR A C 1
ATOM 1355 O O . TYR A 1 172 ? -16.141 13.297 5.23 1 96.56 172 TYR A O 1
ATOM 1363 N N . MET A 1 173 ? -15.203 11.523 4.227 1 96 173 MET A N 1
ATOM 1364 C CA . MET A 1 173 ? -16.281 11.383 3.258 1 96 173 MET A CA 1
ATOM 1365 C C . MET A 1 173 ? -17.578 10.977 3.947 1 96 173 MET A C 1
ATOM 1367 O O . MET A 1 173 ? -18.672 11.344 3.496 1 96 173 MET A O 1
ATOM 1371 N N . ASN A 1 174 ? -17.484 10.242 5.062 1 93.06 174 ASN A N 1
ATOM 1372 C CA . ASN A 1 174 ? -18.656 9.656 5.699 1 93.06 174 ASN A CA 1
ATOM 1373 C C . ASN A 1 174 ? -19.047 10.406 6.969 1 93.06 174 ASN A C 1
ATOM 1375 O O . ASN A 1 174 ? -19.984 10.031 7.656 1 93.06 174 ASN A O 1
ATOM 1379 N N . GLY A 1 175 ? -18.281 11.391 7.332 1 89 175 GLY A N 1
ATOM 1380 C CA . GLY A 1 175 ? -18.688 12.141 8.516 1 89 175 GLY A CA 1
ATOM 1381 C C . GLY A 1 175 ? -17.609 13.109 9 1 89 175 GLY A C 1
ATOM 1382 O O . GLY A 1 175 ? -16.766 13.539 8.219 1 89 175 GLY A O 1
ATOM 1383 N N . ARG A 1 176 ? -17.859 13.5 10.305 1 85 176 ARG A N 1
ATOM 1384 C CA . ARG A 1 176 ? -16.938 14.453 10.906 1 85 176 ARG A CA 1
ATOM 1385 C C . ARG A 1 176 ? -15.891 13.734 11.75 1 85 176 ARG A C 1
ATOM 1387 O O . ARG A 1 176 ? -16.172 12.711 12.375 1 85 176 ARG A O 1
ATOM 1394 N N . LEU A 1 177 ? -14.742 14.18 11.664 1 91.75 177 LEU A N 1
ATOM 1395 C CA . LEU A 1 177 ? -13.609 13.75 12.469 1 91.75 177 LEU A CA 1
ATOM 1396 C C . LEU A 1 177 ? -13.039 14.914 13.273 1 91.75 177 LEU A C 1
ATOM 1398 O O . LEU A 1 177 ? -12.016 15.492 12.891 1 91.75 177 LEU A O 1
ATOM 1402 N N . ASN A 1 178 ? -13.68 15.195 14.484 1 86.06 178 ASN A N 1
ATOM 1403 C CA . ASN A 1 178 ? -13.375 16.469 15.133 1 86.06 178 ASN A CA 1
ATOM 1404 C C . ASN A 1 178 ? -12.703 16.25 16.484 1 86.06 178 ASN A C 1
ATOM 1406 O O . ASN A 1 178 ? -11.961 17.109 16.969 1 86.06 178 ASN A O 1
ATOM 1410 N N . SER A 1 179 ? -12.977 15.156 17.094 1 92.25 179 SER A N 1
ATOM 1411 C CA . SER A 1 179 ? -12.445 14.961 18.438 1 92.25 179 SER A CA 1
ATOM 1412 C C . SER A 1 179 ? -11.078 14.289 18.391 1 92.25 179 SER A C 1
ATOM 1414 O O . SER A 1 179 ? -10.75 13.586 17.438 1 92.25 179 SER A O 1
ATOM 1416 N N . ARG A 1 180 ? -10.375 14.547 19.453 1 94.38 180 ARG A N 1
ATOM 1417 C CA . ARG A 1 180 ? -9.07 13.906 19.609 1 94.38 180 ARG A CA 1
ATOM 1418 C C . ARG A 1 180 ? -9.188 12.391 19.547 1 94.38 180 ARG A C 1
ATOM 1420 O O . ARG A 1 180 ? -8.43 11.734 18.828 1 94.38 180 ARG A O 1
ATOM 1427 N N . GLN A 1 181 ? -10.133 11.852 20.219 1 95.62 181 GLN A N 1
ATOM 1428 C CA . GLN A 1 181 ? -10.281 10.398 20.297 1 95.62 181 GLN A CA 1
ATOM 1429 C C . GLN A 1 181 ? -10.703 9.82 18.953 1 95.62 181 GLN A C 1
ATOM 1431 O O . GLN A 1 181 ? -10.242 8.75 18.562 1 95.62 181 GLN A O 1
ATOM 1436 N N . ASP A 1 182 ? -11.555 10.492 18.234 1 96.06 182 ASP A N 1
ATOM 1437 C CA . ASP A 1 182 ? -11.969 10.039 16.922 1 96.06 182 ASP A CA 1
ATOM 1438 C C . ASP A 1 182 ? -10.773 9.953 15.969 1 96.06 182 ASP A C 1
ATOM 1440 O O . ASP A 1 182 ? -10.609 8.961 15.25 1 96.06 182 ASP A O 1
ATOM 1444 N N . ILE A 1 183 ? -10 10.977 15.977 1 97.12 183 ILE A N 1
ATOM 1445 C CA . ILE A 1 183 ? -8.836 11.039 15.094 1 97.12 183 ILE A CA 1
ATOM 1446 C C . ILE A 1 183 ? -7.836 9.961 15.477 1 97.12 183 ILE A C 1
ATOM 1448 O O . ILE A 1 183 ? -7.305 9.258 14.617 1 97.12 183 ILE A O 1
ATOM 1452 N N . LEU A 1 184 ? -7.633 9.852 16.781 1 97.94 184 LEU A N 1
ATOM 1453 C CA . LEU A 1 184 ? -6.723 8.82 17.266 1 97.94 184 LEU A CA 1
ATOM 1454 C C . LEU A 1 184 ? -7.188 7.438 16.828 1 97.94 184 LEU A C 1
ATOM 1456 O O . LEU A 1 184 ? -6.383 6.629 16.359 1 97.94 184 LEU A O 1
ATOM 1460 N N . ASN A 1 185 ? -8.469 7.152 16.938 1 97.94 185 ASN A N 1
ATOM 1461 C CA . ASN A 1 185 ? -9.023 5.867 16.531 1 97.94 185 ASN A CA 1
ATOM 1462 C C . ASN A 1 185 ? -8.781 5.598 15.039 1 97.94 185 ASN A C 1
ATOM 1464 O O . ASN A 1 185 ? -8.5 4.461 14.648 1 97.94 185 ASN A O 1
ATOM 1468 N N . LYS A 1 186 ? -8.859 6.602 14.227 1 98.31 186 LYS A N 1
ATOM 1469 C CA . LYS A 1 186 ? -8.648 6.414 12.789 1 98.31 186 LYS A CA 1
ATOM 1470 C C . LYS A 1 186 ? -7.18 6.156 12.477 1 98.31 186 LYS A C 1
ATOM 1472 O O . LYS A 1 186 ? -6.859 5.406 11.555 1 98.31 186 LYS A O 1
ATOM 1477 N N . PHE A 1 187 ? -6.297 6.797 13.273 1 98.69 187 PHE A N 1
ATOM 1478 C CA . PHE A 1 187 ? -4.887 6.453 13.125 1 98.69 187 PHE A CA 1
ATOM 1479 C C . PHE A 1 187 ? -4.645 4.996 13.492 1 98.69 187 PHE A C 1
ATOM 1481 O O . PHE A 1 187 ? -3.865 4.305 12.828 1 98.69 187 PHE A O 1
ATOM 1488 N N . ILE A 1 188 ? -5.281 4.574 14.539 1 98.56 188 ILE A N 1
ATOM 1489 C CA . ILE A 1 188 ? -5.152 3.18 14.945 1 98.56 188 ILE A CA 1
ATOM 1490 C C . ILE A 1 188 ? -5.637 2.27 13.82 1 98.56 188 ILE A C 1
ATOM 1492 O O . ILE A 1 188 ? -4.953 1.312 13.453 1 98.56 188 ILE A O 1
ATOM 1496 N N . ASP A 1 189 ? -6.785 2.584 13.234 1 98.31 189 ASP A N 1
ATOM 1497 C CA . ASP A 1 189 ? -7.324 1.804 12.125 1 98.31 189 ASP A CA 1
ATOM 1498 C C . ASP A 1 189 ? -6.352 1.768 10.953 1 98.31 189 ASP A C 1
ATOM 1500 O O . ASP A 1 189 ? -6.203 0.737 10.297 1 98.31 189 ASP A O 1
ATOM 1504 N N . ALA A 1 190 ? -5.699 2.889 10.68 1 98.69 190 ALA A N 1
ATOM 1505 C CA . ALA A 1 190 ? -4.82 3.027 9.523 1 98.69 190 ALA A CA 1
ATOM 1506 C C . ALA A 1 190 ? -3.508 2.279 9.734 1 98.69 190 ALA A C 1
ATOM 1508 O O . ALA A 1 190 ? -2.896 1.8 8.781 1 98.69 190 ALA A O 1
ATOM 1509 N N . LEU A 1 191 ? -3.105 2.172 11.031 1 98.69 191 LEU A N 1
ATOM 1510 C CA . LEU A 1 191 ? -1.763 1.67 11.297 1 98.69 191 LEU A CA 1
ATOM 1511 C C . LEU A 1 191 ? -1.811 0.224 11.781 1 98.69 191 LEU A C 1
ATOM 1513 O O . LEU A 1 191 ? -0.804 -0.485 11.734 1 98.69 191 LEU A O 1
ATOM 1517 N N . ARG A 1 192 ? -2.93 -0.247 12.25 1 97.62 192 ARG A N 1
ATOM 1518 C CA . ARG A 1 192 ? -3.037 -1.571 12.852 1 97.62 192 ARG A CA 1
ATOM 1519 C C . ARG A 1 192 ? -2.637 -2.658 11.859 1 97.62 192 ARG A C 1
ATOM 1521 O O . ARG A 1 192 ? -2.076 -3.686 12.25 1 97.62 192 ARG A O 1
ATOM 1528 N N . PRO A 1 193 ? -2.828 -2.49 10.531 1 98.19 193 PRO A N 1
ATOM 1529 C CA . PRO A 1 193 ? -2.412 -3.539 9.594 1 98.19 193 PRO A CA 1
ATOM 1530 C C . PRO A 1 193 ? -0.896 -3.689 9.516 1 98.19 193 PRO A C 1
ATOM 1532 O O . PRO A 1 193 ? -0.399 -4.684 8.977 1 98.19 193 PRO A O 1
ATOM 1535 N N . PHE A 1 194 ? -0.163 -2.736 9.984 1 98.5 194 PHE A N 1
ATOM 1536 C CA . PHE A 1 194 ? 1.292 -2.762 9.883 1 98.5 194 PHE A CA 1
ATOM 1537 C C . PHE A 1 194 ? 1.921 -3.18 11.211 1 98.5 194 PHE A C 1
ATOM 1539 O O . PHE A 1 194 ? 1.422 -2.822 12.281 1 98.5 194 PHE A O 1
ATOM 1546 N N . SER A 1 195 ? 2.953 -3.9 11.117 1 97.81 195 SER A N 1
ATOM 1547 C CA . SER A 1 195 ? 3.717 -4.242 12.312 1 97.81 195 SER A CA 1
ATOM 1548 C C . SER A 1 195 ? 4.422 -3.018 12.883 1 97.81 195 SER A C 1
ATOM 1550 O O . SER A 1 195 ? 5.332 -2.469 12.258 1 97.81 195 SER A O 1
ATOM 1552 N N . ILE A 1 196 ? 4.09 -2.631 14.086 1 97.12 196 ILE A N 1
ATOM 1553 C CA . ILE A 1 196 ? 4.637 -1.412 14.672 1 97.12 196 ILE A CA 1
ATOM 1554 C C . ILE A 1 196 ? 6.086 -1.647 15.094 1 97.12 196 ILE A C 1
ATOM 1556 O O . ILE A 1 196 ? 6.824 -0.696 15.359 1 97.12 196 ILE A O 1
ATOM 1560 N N . GLU A 1 197 ? 6.535 -2.924 15.094 1 96.19 197 GLU A N 1
ATOM 1561 C CA . GLU A 1 197 ? 7.898 -3.268 15.484 1 96.19 197 GLU A CA 1
ATOM 1562 C C . GLU A 1 197 ? 8.797 -3.436 14.258 1 96.19 197 GLU A C 1
ATOM 1564 O O . GLU A 1 197 ? 10.008 -3.625 14.391 1 96.19 197 GLU A O 1
ATOM 1569 N N . ASP A 1 198 ? 8.188 -3.426 13.125 1 97.19 198 ASP A N 1
ATOM 1570 C CA . ASP A 1 198 ? 9.008 -3.576 11.922 1 97.19 198 ASP A CA 1
ATOM 1571 C C . ASP A 1 198 ? 10.039 -2.459 11.82 1 97.19 198 ASP A C 1
ATOM 1573 O O . ASP A 1 198 ? 9.75 -1.306 12.148 1 97.19 198 ASP A O 1
ATOM 1577 N N . ILE A 1 199 ? 11.18 -2.854 11.32 1 97.38 199 ILE A N 1
ATOM 1578 C CA . ILE A 1 199 ? 12.281 -1.905 11.164 1 97.38 199 ILE A CA 1
ATOM 1579 C C . ILE A 1 199 ? 12.164 -1.204 9.812 1 97.38 199 ILE A C 1
ATOM 1581 O O . ILE A 1 199 ? 12.273 -1.843 8.766 1 97.38 199 ILE A O 1
ATOM 1585 N N . ILE A 1 200 ? 11.992 0.13 9.852 1 97.75 200 ILE A N 1
ATOM 1586 C CA . ILE A 1 200 ? 11.852 0.84 8.586 1 97.75 200 ILE A CA 1
ATOM 1587 C C . ILE A 1 200 ? 12.789 2.047 8.562 1 97.75 200 ILE A C 1
ATOM 1589 O O . ILE A 1 200 ? 12.914 2.723 7.535 1 97.75 200 ILE A O 1
ATOM 1593 N N . GLY A 1 201 ? 13.391 2.393 9.695 1 98 201 GLY A N 1
ATOM 1594 C CA . GLY A 1 201 ? 14.156 3.627 9.773 1 98 201 GLY A CA 1
ATOM 1595 C C . GLY A 1 201 ? 15.625 3.4 10.07 1 98 201 GLY A C 1
ATOM 1596 O O . GLY A 1 201 ? 16.016 2.297 10.445 1 98 201 GLY A O 1
ATOM 1597 N N . GLN A 1 202 ? 16.344 4.43 9.883 1 97.75 202 GLN A N 1
ATOM 1598 C CA . GLN A 1 202 ? 17.781 4.426 10.148 1 97.75 202 GLN A CA 1
ATOM 1599 C C . GLN A 1 202 ? 18.125 5.32 11.328 1 97.75 202 GLN A C 1
ATOM 1601 O O . GLN A 1 202 ? 17.75 6.492 11.359 1 97.75 202 GLN A O 1
ATOM 1606 N N . ASP A 1 203 ? 18.828 4.758 12.203 1 95.94 203 ASP A N 1
ATOM 1607 C CA . ASP A 1 203 ? 19.25 5.488 13.398 1 95.94 203 ASP A CA 1
ATOM 1608 C C . ASP A 1 203 ? 20.359 6.48 13.078 1 95.94 203 ASP A C 1
ATOM 1610 O O . ASP A 1 203 ? 21.344 6.125 12.422 1 95.94 203 ASP A O 1
ATOM 1614 N N . ASP A 1 204 ? 20.25 7.68 13.586 1 93.25 204 ASP A N 1
ATOM 1615 C CA . ASP A 1 204 ? 21.203 8.742 13.273 1 93.25 204 ASP A CA 1
ATOM 1616 C C . ASP A 1 204 ? 22.562 8.461 13.914 1 93.25 204 ASP A C 1
ATOM 1618 O O . ASP A 1 204 ? 23.609 8.828 13.359 1 93.25 204 ASP A O 1
ATOM 1622 N N . GLU A 1 205 ? 22.516 7.93 15.039 1 93.69 205 GLU A N 1
ATOM 1623 C CA . GLU A 1 205 ? 23.734 7.742 15.82 1 93.69 205 GLU A CA 1
ATOM 1624 C C . GLU A 1 205 ? 24.547 6.547 15.312 1 93.69 205 GLU A C 1
ATOM 1626 O O . GLU A 1 205 ? 25.75 6.641 15.125 1 93.69 205 GLU A O 1
ATOM 1631 N N . THR A 1 206 ? 23.891 5.48 15.008 1 95.38 206 THR A N 1
ATOM 1632 C CA . THR A 1 206 ? 24.578 4.246 14.656 1 95.38 206 THR A CA 1
ATOM 1633 C C . THR A 1 206 ? 24.625 4.066 13.141 1 95.38 206 THR A C 1
ATOM 1635 O O . THR A 1 206 ? 25.391 3.238 12.625 1 95.38 206 THR A O 1
ATOM 1638 N N . ASN A 1 207 ? 23.781 4.773 12.461 1 94.5 207 ASN A N 1
ATOM 1639 C CA . ASN A 1 207 ? 23.656 4.648 11.016 1 94.5 207 ASN A CA 1
ATOM 1640 C C . ASN A 1 207 ? 23.156 3.26 10.617 1 94.5 207 ASN A C 1
ATOM 1642 O O . ASN A 1 207 ? 23.438 2.791 9.516 1 94.5 207 ASN A O 1
ATOM 1646 N N . LYS A 1 208 ? 22.531 2.613 11.539 1 96.56 208 LYS A N 1
ATOM 1647 C CA . LYS A 1 208 ? 21.969 1.293 11.266 1 96.56 208 LYS A CA 1
ATOM 1648 C C . LYS A 1 208 ? 20.469 1.373 11.047 1 96.56 208 LYS A C 1
ATOM 1650 O O . LYS A 1 208 ? 19.797 2.229 11.625 1 96.56 208 LYS A O 1
ATOM 1655 N N . TRP A 1 209 ? 20.062 0.501 10.195 1 96 209 TRP A N 1
ATOM 1656 C CA . TRP A 1 209 ? 18.625 0.356 9.992 1 96 209 TRP A CA 1
ATOM 1657 C C . TRP A 1 209 ? 18 -0.486 11.102 1 96 209 TRP A C 1
ATOM 1659 O O . TRP A 1 209 ? 17.828 -1.696 10.945 1 96 209 TRP A O 1
ATOM 1669 N N . ASP A 1 210 ? 17.719 0.187 12.219 1 96.94 210 ASP A N 1
ATOM 1670 C CA . ASP A 1 210 ? 17.219 -0.555 13.367 1 96.94 210 ASP A CA 1
ATOM 1671 C C . ASP A 1 210 ? 16.141 0.231 14.102 1 96.94 210 ASP A C 1
ATOM 1673 O O . ASP A 1 210 ? 15.867 -0.019 15.281 1 96.94 210 ASP A O 1
ATOM 1677 N N . VAL A 1 211 ? 15.547 1.218 13.383 1 98.06 211 VAL A N 1
ATOM 1678 C CA . VAL A 1 211 ? 14.461 2.006 13.961 1 98.06 211 VAL A CA 1
ATOM 1679 C C . VAL A 1 211 ? 13.117 1.446 13.516 1 98.06 211 VAL A C 1
ATOM 1681 O O . VAL A 1 211 ? 12.867 1.289 12.312 1 98.06 211 VAL A O 1
ATOM 1684 N N . SER A 1 212 ? 12.266 1.172 14.484 1 97.62 212 SER A N 1
ATOM 1685 C CA . SER A 1 212 ? 10.969 0.565 14.188 1 97.62 212 SER A CA 1
ATOM 1686 C C . SER A 1 212 ? 9.945 1.618 13.773 1 97.62 212 SER A C 1
ATOM 1688 O O . SER A 1 212 ? 10.195 2.818 13.922 1 97.62 212 SER A O 1
ATOM 1690 N N . VAL A 1 213 ? 8.828 1.135 13.273 1 98.38 213 VAL A N 1
ATOM 1691 C CA . VAL A 1 213 ? 7.703 1.983 12.906 1 98.38 213 VAL A CA 1
ATOM 1692 C C . VAL A 1 213 ? 7.277 2.83 14.102 1 98.38 213 VAL A C 1
ATOM 1694 O O . VAL A 1 213 ? 7.137 4.051 13.984 1 98.38 213 VAL A O 1
ATOM 1697 N N . LYS A 1 214 ? 7.125 2.244 15.266 1 98 214 LYS A N 1
ATOM 1698 C CA . LYS A 1 214 ? 6.617 2.939 16.453 1 98 214 LYS A CA 1
ATOM 1699 C C . LYS A 1 214 ? 7.625 3.967 16.953 1 98 214 LYS A C 1
ATOM 1701 O O . LYS A 1 214 ? 7.25 4.949 17.594 1 98 214 LYS A O 1
ATOM 1706 N N . ASP A 1 215 ? 8.891 3.756 16.578 1 97.5 215 ASP A N 1
ATOM 1707 C CA . ASP A 1 215 ? 9.93 4.645 17.094 1 97.5 215 ASP A CA 1
ATOM 1708 C C . ASP A 1 215 ? 10.156 5.824 16.156 1 97.5 215 ASP A C 1
ATOM 1710 O O . ASP A 1 215 ? 10.805 6.809 16.531 1 97.5 215 ASP A O 1
ATOM 1714 N N . THR A 1 216 ? 9.672 5.699 14.977 1 98.5 216 THR A N 1
ATOM 1715 C CA . THR A 1 216 ? 9.992 6.77 14.031 1 98.5 216 THR A CA 1
ATOM 1716 C C . THR A 1 216 ? 8.766 7.625 13.75 1 98.5 216 THR A C 1
ATOM 1718 O O . THR A 1 216 ? 8.883 8.828 13.492 1 98.5 216 THR A O 1
ATOM 1721 N N . ILE A 1 217 ? 7.559 7.094 13.734 1 98.75 217 ILE A N 1
ATOM 1722 C CA . ILE A 1 217 ? 6.352 7.84 13.406 1 98.75 217 ILE A CA 1
ATOM 1723 C C . ILE A 1 217 ? 5.961 8.742 14.57 1 98.75 217 ILE A C 1
ATOM 1725 O O . ILE A 1 217 ? 5.973 8.312 15.727 1 98.75 217 ILE A O 1
ATOM 1729 N N . ARG A 1 218 ? 5.656 9.945 14.297 1 98.56 218 ARG A N 1
ATOM 1730 C CA . ARG A 1 218 ? 5.094 10.898 15.25 1 98.56 218 ARG A CA 1
ATOM 1731 C C . ARG A 1 218 ? 3.771 11.469 14.742 1 98.56 218 ARG A C 1
ATOM 1733 O O . ARG A 1 218 ? 3.635 11.766 13.555 1 98.56 218 ARG A O 1
ATOM 1740 N N . VAL A 1 219 ? 2.838 11.609 15.656 1 98.44 219 VAL A N 1
ATOM 1741 C CA . VAL A 1 219 ? 1.52 12.125 15.305 1 98.44 219 VAL A CA 1
ATOM 1742 C C . VAL A 1 219 ? 1.115 13.219 16.297 1 98.44 219 VAL A C 1
ATOM 1744 O O . VAL A 1 219 ? 1.263 13.062 17.5 1 98.44 219 VAL A O 1
ATOM 1747 N N . TRP A 1 220 ? 0.686 14.352 15.812 1 96.81 220 TRP A N 1
ATOM 1748 C CA . TRP A 1 220 ? 0.064 15.43 16.578 1 96.81 220 TRP A CA 1
ATOM 1749 C C . TRP A 1 220 ? -1.406 15.586 16.203 1 96.81 220 TRP A C 1
ATOM 1751 O O . TRP A 1 220 ? -1.77 15.461 15.023 1 96.81 220 TRP A O 1
ATOM 1761 N N . ILE A 1 221 ? -2.252 15.82 17.203 1 95.81 221 ILE A N 1
ATOM 1762 C CA . ILE A 1 221 ? -3.67 16.062 16.969 1 95.81 221 ILE A CA 1
ATOM 1763 C C . ILE A 1 221 ? -4.074 17.406 17.594 1 95.81 221 ILE A C 1
ATOM 1765 O O . ILE A 1 221 ? -3.68 17.703 18.734 1 95.81 221 ILE A O 1
ATOM 1769 N N . ARG A 1 222 ? -4.734 18.156 16.828 1 92.25 222 ARG A N 1
ATOM 1770 C CA . ARG A 1 222 ? -5.43 19.344 17.312 1 92.25 222 ARG A CA 1
ATOM 1771 C C . ARG A 1 222 ? -6.93 19.25 17.047 1 92.25 222 ARG A C 1
ATOM 1773 O O . ARG A 1 222 ? -7.395 19.547 15.945 1 92.25 222 ARG A O 1
ATOM 1780 N N . PRO A 1 223 ? -7.652 18.812 18.047 1 87.5 223 PRO A N 1
ATOM 1781 C CA . PRO A 1 223 ? -9.094 18.703 17.828 1 87.5 223 PRO A CA 1
ATOM 1782 C C . PRO A 1 223 ? -9.727 20.031 17.406 1 87.5 223 PRO A C 1
ATOM 1784 O O . PRO A 1 223 ? -9.156 21.094 17.641 1 87.5 223 PRO A O 1
ATOM 1787 N N . GLN A 1 224 ? -10.82 19.875 16.781 1 80 224 GLN A N 1
ATOM 1788 C CA . GLN A 1 224 ? -11.531 21.078 16.375 1 80 224 GLN A CA 1
ATOM 1789 C C . GLN A 1 224 ? -11.82 21.984 17.562 1 80 224 GLN A C 1
ATOM 1791 O O . GLN A 1 224 ? -12.281 21.516 18.609 1 80 224 GLN A O 1
ATOM 1796 N N . GLY A 1 225 ? -11.492 23.219 17.438 1 76.31 225 GLY A N 1
ATOM 1797 C CA . GLY A 1 225 ? -11.766 24.188 18.484 1 76.31 225 GLY A CA 1
ATOM 1798 C C . GLY A 1 225 ? -10.594 24.422 19.406 1 76.31 225 GLY A C 1
ATOM 1799 O O . GLY A 1 225 ? -10.578 25.375 20.172 1 76.31 225 GLY A O 1
ATOM 1800 N N . SER A 1 226 ? -9.656 23.5 19.359 1 79.81 226 SER A N 1
ATOM 1801 C CA . SER A 1 226 ? -8.461 23.672 20.172 1 79.81 226 SER A CA 1
ATOM 1802 C C . SER A 1 226 ? -7.441 24.578 19.5 1 79.81 226 SER A C 1
ATOM 1804 O O . SER A 1 226 ? -7.344 24.594 18.266 1 79.81 226 SER A O 1
ATOM 1806 N N . ASP A 1 227 ? -6.625 25.188 20.344 1 77.31 227 ASP A N 1
ATOM 1807 C CA . ASP A 1 227 ? -5.645 26.125 19.797 1 77.31 227 ASP A CA 1
ATOM 1808 C C . ASP A 1 227 ? -4.281 25.453 19.641 1 77.31 227 ASP A C 1
ATOM 1810 O O . ASP A 1 227 ? -3.439 25.922 18.875 1 77.31 227 ASP A O 1
ATOM 1814 N N . ILE A 1 228 ? -4.121 24.422 20.422 1 81.81 228 ILE A N 1
ATOM 1815 C CA . ILE A 1 228 ? -2.771 23.859 20.453 1 81.81 228 ILE A CA 1
ATOM 1816 C C . ILE A 1 228 ? -2.811 22.375 20.141 1 81.81 228 ILE A C 1
ATOM 1818 O O . ILE A 1 228 ? -3.643 21.641 20.688 1 81.81 228 ILE A O 1
ATOM 1822 N N . PRO A 1 229 ? -1.917 21.969 19.266 1 88.75 229 PRO A N 1
ATOM 1823 C CA . PRO A 1 229 ? -1.808 20.531 19.016 1 88.75 229 PRO A CA 1
ATOM 1824 C C . PRO A 1 229 ? -1.147 19.781 20.172 1 88.75 229 PRO A C 1
ATOM 1826 O O . PRO A 1 229 ? -0.382 20.375 20.938 1 88.75 229 PRO A O 1
ATOM 1829 N N . SER A 1 230 ? -1.527 18.594 20.328 1 92.62 230 SER A N 1
ATOM 1830 C CA . SER A 1 230 ? -0.871 17.703 21.281 1 92.62 230 SER A CA 1
ATOM 1831 C C . SER A 1 230 ? -0.302 16.469 20.578 1 92.62 230 SER A C 1
ATOM 1833 O O . SER A 1 230 ? -0.942 15.906 19.688 1 92.62 230 SER A O 1
ATOM 1835 N N . GLU A 1 231 ? 0.922 16.156 20.938 1 96.12 231 GLU A N 1
ATOM 1836 C CA . GLU A 1 231 ? 1.49 14.922 20.422 1 96.12 231 GLU A CA 1
ATOM 1837 C C . GLU A 1 231 ? 0.817 13.703 21.062 1 96.12 231 GLU A C 1
ATOM 1839 O O . GLU A 1 231 ? 0.696 13.625 22.281 1 96.12 231 GLU A O 1
ATOM 1844 N N . VAL A 1 232 ? 0.399 12.805 20.234 1 97.5 232 VAL A N 1
ATOM 1845 C CA . VAL A 1 232 ? -0.346 11.656 20.734 1 97.5 232 VAL A CA 1
ATOM 1846 C C . VAL A 1 232 ? 0.41 10.367 20.422 1 97.5 232 VAL A C 1
ATOM 1848 O O . VAL A 1 232 ? -0.137 9.273 20.547 1 97.5 232 VAL A O 1
ATOM 1851 N N . THR A 1 233 ? 1.623 10.414 20.047 1 98.12 233 THR A N 1
ATOM 1852 C CA . THR A 1 233 ? 2.443 9.305 19.578 1 98.12 233 THR A CA 1
ATOM 1853 C C . THR A 1 233 ? 2.473 8.18 20.609 1 98.12 233 THR A C 1
ATOM 1855 O O . THR A 1 233 ? 2.246 7.016 20.266 1 98.12 233 THR A O 1
ATOM 1858 N N . GLU A 1 234 ? 2.717 8.508 21.844 1 97.88 234 GLU A N 1
ATOM 1859 C CA . GLU A 1 234 ? 2.818 7.496 22.891 1 97.88 234 GLU A CA 1
ATOM 1860 C C . GLU A 1 234 ? 1.49 6.77 23.078 1 97.88 234 GLU A C 1
ATOM 1862 O O . GLU A 1 234 ? 1.457 5.543 23.188 1 97.88 234 GLU A O 1
ATOM 1867 N N . SER A 1 235 ? 0.407 7.539 23.156 1 97.75 235 SER A N 1
ATOM 1868 C CA . SER A 1 235 ? -0.919 6.949 23.312 1 97.75 235 SER A CA 1
ATOM 1869 C C . SER A 1 235 ? -1.267 6.047 22.141 1 97.75 235 SER A C 1
ATOM 1871 O O . SER A 1 235 ? -1.795 4.949 22.328 1 97.75 235 SER A O 1
ATOM 1873 N N . LEU A 1 236 ? -0.974 6.492 20.953 1 98.44 236 LEU A N 1
ATOM 1874 C CA . LEU A 1 236 ? -1.242 5.766 19.719 1 98.44 236 LEU A CA 1
ATOM 1875 C C . LEU A 1 236 ? -0.556 4.402 19.734 1 98.44 236 LEU A C 1
ATOM 1877 O O . LEU A 1 236 ? -1.208 3.375 19.547 1 98.44 236 LEU A O 1
ATOM 1881 N N . PHE A 1 237 ? 0.694 4.387 20.047 1 98.12 237 PHE A N 1
ATOM 1882 C CA . PHE A 1 237 ? 1.448 3.146 19.906 1 98.12 237 PHE A CA 1
ATOM 1883 C C . PHE A 1 237 ? 1.294 2.268 21.141 1 98.12 237 PHE A C 1
ATOM 1885 O O . PHE A 1 237 ? 1.546 1.062 21.078 1 98.12 237 PHE A O 1
ATOM 1892 N N . SER A 1 238 ? 0.886 2.861 22.297 1 97.75 238 SER A N 1
ATOM 1893 C CA . SER A 1 238 ? 0.46 2.031 23.422 1 97.75 238 SER A CA 1
ATOM 1894 C C . SER A 1 238 ? -0.767 1.201 23.062 1 97.75 238 SER A C 1
ATOM 1896 O O . SER A 1 238 ? -0.804 -0.005 23.312 1 97.75 238 SER A O 1
ATOM 1898 N N . GLU A 1 239 ? -1.713 1.835 22.453 1 97.44 239 GLU A N 1
ATOM 1899 C CA . GLU A 1 239 ? -2.93 1.141 22.031 1 97.44 239 GLU A CA 1
ATOM 1900 C C . GLU A 1 239 ? -2.635 0.109 20.953 1 97.44 239 GLU A C 1
ATOM 1902 O O . GLU A 1 239 ? -3.15 -1.01 21 1 97.44 239 GLU A O 1
ATOM 1907 N N . LEU A 1 240 ? -1.809 0.477 20 1 97.75 240 LEU A N 1
ATOM 1908 C CA . LEU A 1 240 ? -1.451 -0.447 18.922 1 97.75 240 LEU A CA 1
ATOM 1909 C C . LEU A 1 240 ? -0.688 -1.647 19.469 1 97.75 240 LEU A C 1
ATOM 1911 O O . LEU A 1 240 ? -0.855 -2.77 19 1 97.75 240 LEU A O 1
ATOM 1915 N N . SER A 1 241 ? 0.159 -1.397 20.469 1 96.12 241 SER A N 1
ATOM 1916 C CA . SER A 1 241 ? 0.885 -2.492 21.109 1 96.12 241 SER A CA 1
ATOM 1917 C C . SER A 1 241 ? -0.07 -3.484 21.766 1 96.12 241 SER A C 1
ATOM 1919 O O . SER A 1 241 ? 0.154 -4.695 21.703 1 96.12 241 SER A O 1
ATOM 1921 N N . GLU A 1 242 ? -1.069 -2.996 22.328 1 94.88 242 GLU A N 1
ATOM 1922 C CA . GLU A 1 242 ? -2.082 -3.859 22.938 1 94.88 242 GLU A CA 1
ATOM 1923 C C . GLU A 1 242 ? -2.818 -4.668 21.875 1 94.88 242 GLU A C 1
ATOM 1925 O O . GLU A 1 242 ? -3.018 -5.875 22.031 1 94.88 242 GLU A O 1
ATOM 1930 N N . ILE A 1 243 ? -3.146 -4.039 20.828 1 93.5 243 ILE A N 1
ATOM 1931 C CA . ILE A 1 243 ? -3.893 -4.672 19.75 1 93.5 243 ILE A CA 1
ATOM 1932 C C . ILE A 1 243 ? -3.045 -5.77 19.109 1 93.5 243 ILE A C 1
ATOM 1934 O O . ILE A 1 243 ? -3.559 -6.832 18.75 1 93.5 243 ILE A O 1
ATOM 1938 N N . GLN A 1 244 ? -1.756 -5.473 19.031 1 91.94 244 GLN A N 1
ATOM 1939 C CA . GLN A 1 244 ? -0.875 -6.414 18.344 1 91.94 244 GLN A CA 1
ATOM 1940 C C . GLN A 1 244 ? -0.198 -7.355 19.344 1 91.94 244 GLN A C 1
ATOM 1942 O O . GLN A 1 244 ? 0.707 -8.109 18.969 1 91.94 244 GLN A O 1
ATOM 1947 N N . ASN A 1 245 ? -0.598 -7.285 20.547 1 85.31 245 ASN A N 1
ATOM 1948 C CA . ASN A 1 245 ? -0.188 -8.195 21.609 1 85.31 245 ASN A CA 1
ATOM 1949 C C . ASN A 1 245 ? 1.309 -8.094 21.891 1 85.31 245 ASN A C 1
ATOM 1951 O O . ASN A 1 245 ? 2.002 -9.109 21.953 1 85.31 245 ASN A O 1
ATOM 1955 N N . TYR A 1 246 ? 1.819 -6.949 21.859 1 74.38 246 TYR A N 1
ATOM 1956 C CA . TYR A 1 246 ? 3.189 -6.695 22.297 1 74.38 246 TYR A CA 1
ATOM 1957 C C . TYR A 1 246 ? 3.238 -6.348 23.781 1 74.38 246 TYR A C 1
ATOM 1959 O O . TYR A 1 246 ? 2.291 -5.777 24.312 1 74.38 246 TYR A O 1
ATOM 1967 N N . MET B 1 1 ? 21.047 -9.352 -14.18 1 73.31 1 MET B N 1
ATOM 1968 C CA . MET B 1 1 ? 19.828 -8.539 -14.109 1 73.31 1 MET B CA 1
ATOM 1969 C C . MET B 1 1 ? 18.891 -8.859 -15.273 1 73.31 1 MET B C 1
ATOM 1971 O O . MET B 1 1 ? 19.344 -9.234 -16.359 1 73.31 1 MET B O 1
ATOM 1975 N N . SER B 1 2 ? 17.641 -9.125 -14.961 1 87.62 2 SER B N 1
ATOM 1976 C CA . SER B 1 2 ? 16.672 -9.508 -15.977 1 87.62 2 SER B CA 1
ATOM 1977 C C . SER B 1 2 ? 15.414 -8.648 -15.898 1 87.62 2 SER B C 1
ATOM 1979 O O . SER B 1 2 ? 15.055 -8.156 -14.82 1 87.62 2 SER B O 1
ATOM 1981 N N . ASP B 1 3 ? 14.883 -8.383 -17.047 1 95.25 3 ASP B N 1
ATOM 1982 C CA . ASP B 1 3 ? 13.578 -7.734 -17.094 1 95.25 3 ASP B CA 1
ATOM 1983 C C . ASP B 1 3 ? 12.492 -8.641 -16.5 1 95.25 3 ASP B C 1
ATOM 1985 O O . ASP B 1 3 ? 12.562 -9.867 -16.641 1 95.25 3 ASP B O 1
ATOM 1989 N N . VAL B 1 4 ? 11.578 -8.023 -15.852 1 97.81 4 VAL B N 1
ATOM 1990 C CA . VAL B 1 4 ? 10.492 -8.758 -15.211 1 97.81 4 VAL B CA 1
ATOM 1991 C C . VAL B 1 4 ? 9.148 -8.172 -15.648 1 97.81 4 VAL B C 1
ATOM 1993 O O . VAL B 1 4 ? 9.016 -6.957 -15.82 1 97.81 4 VAL B O 1
ATOM 1996 N N . ALA B 1 5 ? 8.164 -9.062 -15.828 1 98.38 5 ALA B N 1
ATOM 1997 C CA . ALA B 1 5 ? 6.812 -8.617 -16.172 1 98.38 5 ALA B CA 1
ATOM 1998 C C . ALA B 1 5 ? 5.812 -9.016 -15.102 1 98.38 5 ALA B C 1
ATOM 2000 O O . ALA B 1 5 ? 5.84 -10.148 -14.609 1 98.38 5 ALA B O 1
ATOM 2001 N N . LEU B 1 6 ? 5.035 -8.07 -14.734 1 98.81 6 LEU B N 1
ATOM 2002 C CA . LEU B 1 6 ? 3.809 -8.391 -14.016 1 98.81 6 LEU B CA 1
ATOM 2003 C C . LEU B 1 6 ? 2.633 -8.523 -14.977 1 98.81 6 LEU B C 1
ATOM 2005 O O . LEU B 1 6 ? 2.307 -7.578 -15.695 1 98.81 6 LEU B O 1
ATOM 2009 N N . LEU B 1 7 ? 2.094 -9.703 -15.031 1 98.69 7 LEU B N 1
ATOM 2010 C CA . LEU B 1 7 ? 0.872 -9.953 -15.789 1 98.69 7 LEU B CA 1
ATOM 2011 C C . LEU B 1 7 ? -0.358 -9.812 -14.898 1 98.69 7 LEU B C 1
ATOM 2013 O O . LEU B 1 7 ? -0.523 -10.57 -13.93 1 98.69 7 LEU B O 1
ATOM 2017 N N . VAL B 1 8 ? -1.162 -8.812 -15.258 1 98.81 8 VAL B N 1
ATOM 2018 C CA . VAL B 1 8 ? -2.348 -8.562 -14.445 1 98.81 8 VAL B CA 1
ATOM 2019 C C . VAL B 1 8 ? -3.596 -9.016 -15.195 1 98.81 8 VAL B C 1
ATOM 2021 O O . VAL B 1 8 ? -4.043 -8.344 -16.125 1 98.81 8 VAL B O 1
ATOM 2024 N N . ALA B 1 9 ? -4.062 -10.172 -14.812 1 98.5 9 ALA B N 1
ATOM 2025 C CA . ALA B 1 9 ? -5.383 -10.617 -15.25 1 98.5 9 ALA B CA 1
ATOM 2026 C C . ALA B 1 9 ? -6.434 -10.359 -14.172 1 98.5 9 ALA B C 1
ATOM 2028 O O . ALA B 1 9 ? -6.465 -11.039 -13.148 1 98.5 9 ALA B O 1
ATOM 2029 N N . GLU B 1 10 ? -7.27 -9.391 -14.391 1 98 10 GLU B N 1
ATOM 2030 C CA . GLU B 1 10 ? -8.203 -8.938 -13.367 1 98 10 GLU B CA 1
ATOM 2031 C C . GLU B 1 10 ? -9.633 -8.883 -13.906 1 98 10 GLU B C 1
ATOM 2033 O O . GLU B 1 10 ? -9.867 -8.359 -14.992 1 98 10 GLU B O 1
ATOM 2038 N N . SER B 1 11 ? -10.508 -9.547 -13.188 1 98.12 11 SER B N 1
ATOM 2039 C CA . SER B 1 11 ? -11.922 -9.336 -13.492 1 98.12 11 SER B CA 1
ATOM 2040 C C . SER B 1 11 ? -12.438 -8.062 -12.836 1 98.12 11 SER B C 1
ATOM 2042 O O . SER B 1 11 ? -11.977 -7.676 -11.758 1 98.12 11 SER B O 1
ATOM 2044 N N . PRO B 1 12 ? -13.43 -7.422 -13.508 1 95.94 12 PRO B N 1
ATOM 2045 C CA . PRO B 1 12 ? -13.969 -6.23 -12.844 1 95.94 12 PRO B CA 1
ATOM 2046 C C . PRO B 1 12 ? -14.484 -6.52 -11.438 1 95.94 12 PRO B C 1
ATOM 2048 O O . PRO B 1 12 ? -15.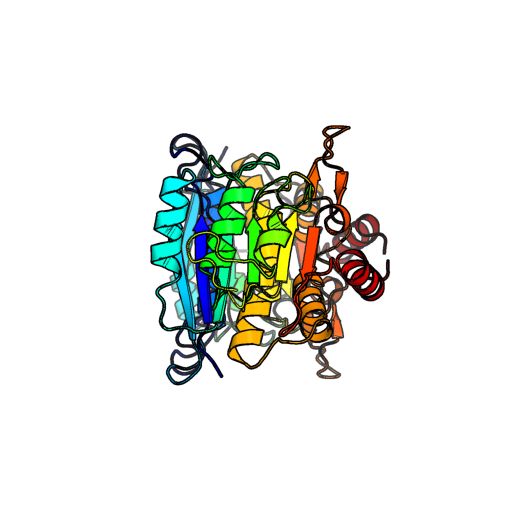25 -7.461 -11.234 1 95.94 12 PRO B O 1
ATOM 2051 N N . TRP B 1 13 ? -14.109 -5.695 -10.555 1 95.69 13 TRP B N 1
ATOM 2052 C CA . TRP B 1 13 ? -14.453 -5.895 -9.148 1 95.69 13 TRP B CA 1
ATOM 2053 C C . TRP B 1 13 ? -15.867 -5.395 -8.867 1 95.69 13 TRP B C 1
ATOM 2055 O O . TRP B 1 13 ? -16.547 -5.922 -7.984 1 95.69 13 TRP B O 1
ATOM 2065 N N . PHE B 1 14 ? -16.234 -4.336 -9.586 1 92.44 14 PHE B N 1
ATOM 2066 C CA . PHE B 1 14 ? -17.547 -3.711 -9.375 1 92.44 14 PHE B CA 1
ATOM 2067 C C . PHE B 1 14 ? -18.156 -3.275 -10.703 1 92.44 14 PHE B C 1
ATOM 2069 O O . PHE B 1 14 ? -17.438 -2.959 -11.648 1 92.44 14 PHE B O 1
ATOM 2076 N N . MET B 1 15 ? -19.453 -3.301 -10.688 1 92.38 15 MET B N 1
ATOM 2077 C CA . MET B 1 15 ? -20.125 -2.635 -11.805 1 92.38 15 MET B CA 1
ATOM 2078 C C . MET B 1 15 ? -19.906 -1.127 -11.75 1 92.38 15 MET B C 1
ATOM 2080 O O . MET B 1 15 ? -19.828 -0.545 -10.664 1 92.38 15 MET B O 1
ATOM 2084 N N . PRO B 1 16 ? -19.812 -0.515 -12.883 1 90.5 16 PRO B N 1
ATOM 2085 C CA . PRO B 1 16 ? -19.562 0.928 -12.906 1 90.5 16 PRO B CA 1
ATOM 2086 C C . PRO B 1 16 ? -20.578 1.717 -12.086 1 90.5 16 PRO B C 1
ATOM 2088 O O . PRO B 1 16 ? -20.234 2.725 -11.469 1 90.5 16 PRO B O 1
ATOM 2091 N N . LYS B 1 17 ? -21.844 1.25 -11.969 1 89.75 17 LYS B N 1
ATOM 2092 C CA . LYS B 1 17 ? -22.891 1.949 -11.219 1 89.75 17 LYS B CA 1
ATOM 2093 C C . LYS B 1 17 ? -22.641 1.859 -9.719 1 89.75 17 LYS B C 1
ATOM 2095 O O . LYS B 1 17 ? -23.109 2.701 -8.953 1 89.75 17 LYS B O 1
ATOM 2100 N N . ASP B 1 18 ? -21.844 0.807 -9.289 1 89.94 18 ASP B N 1
ATOM 2101 C CA . ASP B 1 18 ? -21.594 0.556 -7.871 1 89.94 18 ASP B CA 1
ATOM 2102 C C . ASP B 1 18 ? -20.25 1.133 -7.43 1 89.94 18 ASP B C 1
ATOM 2104 O O . ASP B 1 18 ? -20.047 1.385 -6.238 1 89.94 18 ASP B O 1
ATOM 2108 N N . ASN B 1 19 ? -19.438 1.34 -8.375 1 93.12 19 ASN B N 1
ATOM 2109 C CA . ASN B 1 19 ? -18.125 1.948 -8.18 1 93.12 19 ASN B CA 1
ATOM 2110 C C . ASN B 1 19 ? -17.641 2.639 -9.445 1 93.12 19 ASN B C 1
ATOM 2112 O O . ASN B 1 19 ? -16.984 2.018 -10.281 1 93.12 19 ASN B O 1
ATOM 2116 N N . PHE B 1 20 ? -17.844 3.846 -9.414 1 90.44 20 PHE B N 1
ATOM 2117 C CA . PHE B 1 20 ? -17.531 4.598 -10.625 1 90.44 20 PHE B CA 1
ATOM 2118 C C . PHE B 1 20 ? -16.031 4.742 -10.797 1 90.44 20 PHE B C 1
ATOM 2120 O O . PHE B 1 20 ? -15.539 4.898 -11.922 1 90.44 20 PHE B O 1
ATOM 2127 N N . GLY B 1 21 ? -15.273 4.66 -9.68 1 93 21 GLY B N 1
ATOM 2128 C CA . GLY B 1 21 ? -13.828 4.781 -9.734 1 93 21 GLY B CA 1
ATOM 2129 C C . GLY B 1 21 ? -13.148 3.572 -10.359 1 93 21 GLY B C 1
ATOM 2130 O O . GLY B 1 21 ? -11.984 3.641 -10.75 1 93 21 GLY B O 1
ATOM 2131 N N . GLN B 1 22 ? -13.891 2.416 -10.344 1 94.06 22 GLN B N 1
ATOM 2132 C CA . GLN B 1 22 ? -13.367 1.188 -10.938 1 94.06 22 GLN B CA 1
ATOM 2133 C C . GLN B 1 22 ? -12.109 0.718 -10.219 1 94.06 22 GLN B C 1
ATOM 2135 O O . GLN B 1 22 ? -11.031 0.645 -10.828 1 94.06 22 GLN B O 1
ATOM 2140 N N . ALA B 1 23 ? -12.328 0.33 -9.008 1 96 23 ALA B N 1
ATOM 2141 C CA . ALA B 1 23 ? -11.258 -0.168 -8.156 1 96 23 ALA B CA 1
ATOM 2142 C C . ALA B 1 23 ? -10.477 -1.281 -8.852 1 96 23 ALA B C 1
ATOM 2144 O O . ALA B 1 23 ? -11.062 -2.131 -9.523 1 96 23 ALA B O 1
ATOM 2145 N N . SER B 1 24 ? -9.102 -1.259 -8.734 1 97.5 24 SER B N 1
ATOM 2146 C CA . SER B 1 24 ? -8.172 -2.189 -9.367 1 97.5 24 SER B CA 1
ATOM 2147 C C . SER B 1 24 ? -6.848 -2.242 -8.609 1 97.5 24 SER B C 1
ATOM 2149 O O . SER B 1 24 ? -6.477 -1.286 -7.93 1 97.5 24 SER B O 1
ATOM 2151 N N . GLY B 1 25 ? -6.223 -3.395 -8.695 1 97.81 25 GLY B N 1
ATOM 2152 C CA . GLY B 1 25 ? -4.871 -3.471 -8.164 1 97.81 25 GLY B CA 1
ATOM 2153 C C . GLY B 1 25 ? -3.857 -2.711 -9 1 97.81 25 GLY B C 1
ATOM 2154 O O . GLY B 1 25 ? -2.762 -2.4 -8.531 1 97.81 25 GLY B O 1
ATOM 2155 N N . LEU B 1 26 ? -4.195 -2.279 -10.172 1 98.12 26 LEU B N 1
ATOM 2156 C CA . LEU B 1 26 ? -3.273 -1.786 -11.195 1 98.12 26 LEU B CA 1
ATOM 2157 C C . LEU B 1 26 ? -2.572 -0.517 -10.719 1 98.12 26 LEU B C 1
ATOM 2159 O O . LEU B 1 26 ? -1.349 -0.401 -10.828 1 98.12 26 LEU B O 1
ATOM 2163 N N . PRO B 1 27 ? -3.289 0.46 -10.125 1 98.38 27 PRO B N 1
ATOM 2164 C CA . PRO B 1 27 ? -2.58 1.678 -9.727 1 98.38 27 PRO B CA 1
ATOM 2165 C C . PRO B 1 27 ? -1.491 1.411 -8.688 1 98.38 27 PRO B C 1
ATOM 2167 O O . PRO B 1 27 ? -0.419 2.018 -8.742 1 98.38 27 PRO B O 1
ATOM 2170 N N . PHE B 1 28 ? -1.743 0.5 -7.785 1 98.75 28 PHE B N 1
ATOM 2171 C CA . PHE B 1 28 ? -0.749 0.176 -6.77 1 98.75 28 PHE B CA 1
ATOM 2172 C C . PHE B 1 28 ? 0.487 -0.454 -7.402 1 98.75 28 PHE B C 1
ATOM 2174 O O . PHE B 1 28 ? 1.616 -0.091 -7.066 1 98.75 28 PHE B O 1
ATOM 2181 N N . PHE B 1 29 ? 0.265 -1.32 -8.383 1 98.81 29 PHE B N 1
ATOM 2182 C CA . PHE B 1 29 ? 1.372 -1.974 -9.07 1 98.81 29 PHE B CA 1
ATOM 2183 C C . PHE B 1 29 ? 2.146 -0.974 -9.922 1 98.81 29 PHE B C 1
ATOM 2185 O O . PHE B 1 29 ? 3.363 -1.09 -10.07 1 98.81 29 PHE B O 1
ATOM 2192 N N . GLU B 1 30 ? 1.442 -0.017 -10.477 1 98.5 30 GLU B N 1
ATOM 2193 C CA . GLU B 1 30 ? 2.109 1.044 -11.227 1 98.5 30 GLU B CA 1
ATOM 2194 C C . GLU B 1 30 ? 3.041 1.851 -10.328 1 98.5 30 GLU B C 1
ATOM 2196 O O . GLU B 1 30 ? 4.09 2.32 -10.766 1 98.5 30 GLU B O 1
ATOM 2201 N N . GLY B 1 31 ? 2.588 2.014 -9.086 1 98.44 31 GLY B N 1
ATOM 2202 C CA . GLY B 1 31 ? 3.492 2.629 -8.125 1 98.44 31 GLY B CA 1
ATOM 2203 C C . GLY B 1 31 ? 4.781 1.855 -7.941 1 98.44 31 GLY B C 1
ATOM 2204 O O . GLY B 1 31 ? 5.863 2.443 -7.895 1 98.44 31 GLY B O 1
ATOM 2205 N N . VAL B 1 32 ? 4.664 0.562 -7.863 1 98.62 32 VAL B N 1
ATOM 2206 C CA . VAL B 1 32 ? 5.828 -0.308 -7.727 1 98.62 32 VAL B CA 1
ATOM 2207 C C . VAL B 1 32 ? 6.73 -0.156 -8.953 1 98.62 32 VAL B C 1
ATOM 2209 O O . VAL B 1 32 ? 7.953 -0.05 -8.82 1 98.62 32 VAL B O 1
ATOM 2212 N N . LYS B 1 33 ? 6.098 -0.136 -10.094 1 98.25 33 LYS B N 1
ATOM 2213 C CA . LYS B 1 33 ? 6.848 0.003 -11.344 1 98.25 33 LYS B CA 1
ATOM 2214 C C . LYS B 1 33 ? 7.688 1.276 -11.336 1 98.25 33 LYS B C 1
ATOM 2216 O O . LYS B 1 33 ? 8.859 1.255 -11.727 1 98.25 33 LYS B O 1
ATOM 2221 N N . LYS B 1 34 ? 7.133 2.332 -10.898 1 97.25 34 LYS B N 1
ATOM 2222 C CA . LYS B 1 34 ? 7.828 3.613 -10.883 1 97.25 34 LYS B CA 1
ATOM 2223 C C . LYS B 1 34 ? 9.023 3.576 -9.93 1 97.25 34 LYS B C 1
ATOM 2225 O O . LYS B 1 34 ? 10.039 4.227 -10.188 1 97.25 34 LYS B O 1
ATOM 2230 N N . ILE B 1 35 ? 8.922 2.834 -8.875 1 96.44 35 ILE B N 1
ATOM 2231 C CA . ILE B 1 35 ? 9.984 2.738 -7.883 1 96.44 35 ILE B CA 1
ATOM 2232 C C . ILE B 1 35 ? 11.117 1.867 -8.422 1 96.44 35 ILE B C 1
ATOM 2234 O O . ILE B 1 35 ? 12.289 2.23 -8.32 1 96.44 35 ILE B O 1
ATOM 2238 N N . LEU B 1 36 ? 10.797 0.777 -9.047 1 96.62 36 LEU B N 1
ATOM 2239 C CA . LEU B 1 36 ? 11.789 -0.245 -9.375 1 96.62 36 LEU B CA 1
ATOM 2240 C C . LEU B 1 36 ? 12.578 0.143 -10.617 1 96.62 36 LEU B C 1
ATOM 2242 O O . LEU B 1 36 ? 13.695 -0.324 -10.82 1 96.62 36 LEU B O 1
ATOM 2246 N N . ASN B 1 37 ? 11.953 0.952 -11.453 1 95.38 37 ASN B N 1
ATOM 2247 C CA . ASN B 1 37 ? 12.641 1.317 -12.68 1 95.38 37 ASN B CA 1
ATOM 2248 C C . ASN B 1 37 ? 13.609 2.48 -12.461 1 95.38 37 ASN B C 1
ATOM 2250 O O . ASN B 1 37 ? 13.227 3.643 -12.625 1 95.38 37 ASN B O 1
ATOM 2254 N N . SER B 1 38 ? 14.82 2.203 -12.18 1 88.25 38 SER B N 1
ATOM 2255 C CA . SER B 1 38 ? 15.859 3.158 -11.812 1 88.25 38 SER B CA 1
ATOM 2256 C C . SER B 1 38 ? 16.531 3.73 -13.055 1 88.25 38 SER B C 1
ATOM 2258 O O . SER B 1 38 ? 16.188 4.82 -13.516 1 88.25 38 SER B O 1
ATOM 2260 N N . LYS B 1 39 ? 17.5 3.033 -13.664 1 84.31 39 LYS B N 1
ATOM 2261 C CA . LYS B 1 39 ? 18.219 3.568 -14.82 1 84.31 39 LYS B CA 1
ATOM 2262 C C . LYS B 1 39 ? 17.703 2.961 -16.125 1 84.31 39 LYS B C 1
ATOM 2264 O O . LYS B 1 39 ? 17.266 1.806 -16.141 1 84.31 39 LYS B O 1
ATOM 2269 N N . LEU B 1 40 ? 17.859 3.742 -17.141 1 83 40 LEU B N 1
ATOM 2270 C CA . LEU B 1 40 ? 17.344 3.346 -18.453 1 83 40 LEU B CA 1
ATOM 2271 C C . LEU B 1 40 ? 18.062 2.1 -18.969 1 83 40 LEU B C 1
ATOM 2273 O O . LEU B 1 40 ? 17.469 1.277 -19.656 1 83 40 LEU B O 1
ATOM 2277 N N . ASP B 1 41 ? 19.25 1.962 -18.562 1 82.81 41 ASP B N 1
ATOM 2278 C CA . ASP B 1 41 ? 20.062 0.867 -19.094 1 82.81 41 ASP B CA 1
ATOM 2279 C C . ASP B 1 41 ? 20.062 -0.328 -18.156 1 82.81 41 ASP B C 1
ATOM 2281 O O . ASP B 1 41 ? 20.797 -1.296 -18.359 1 82.81 41 ASP B O 1
ATOM 2285 N N . ASP B 1 42 ? 19.172 -0.234 -17.14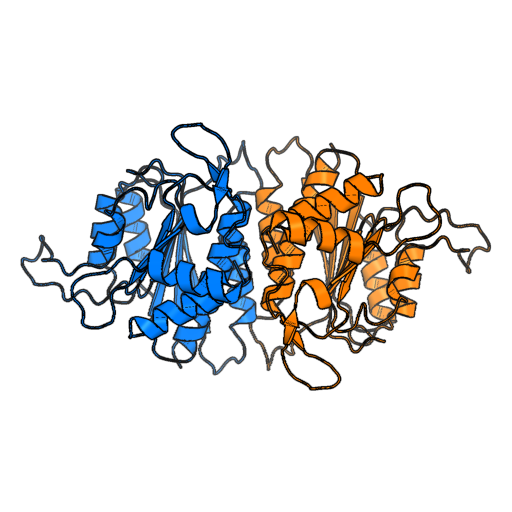1 1 86.56 42 ASP B N 1
ATOM 2286 C CA . ASP B 1 42 ? 19.062 -1.318 -16.172 1 86.56 42 ASP B CA 1
ATOM 2287 C C . ASP B 1 42 ? 17.875 -2.219 -16.469 1 86.56 42 ASP B C 1
ATOM 2289 O O . ASP B 1 42 ? 17.172 -2.016 -17.469 1 86.56 42 ASP B O 1
ATOM 2293 N N . SER B 1 43 ? 17.766 -3.287 -15.695 1 89.12 43 SER B N 1
ATOM 2294 C CA . SER B 1 43 ? 16.594 -4.148 -15.781 1 89.12 43 SER B CA 1
ATOM 2295 C C . SER B 1 43 ? 15.32 -3.369 -15.492 1 89.12 43 SER B C 1
ATOM 2297 O O . SER B 1 43 ? 15.305 -2.475 -14.641 1 89.12 43 SER B O 1
ATOM 2299 N N . HIS B 1 44 ? 14.273 -3.83 -16.219 1 93.06 44 HIS B N 1
ATOM 2300 C CA . HIS B 1 44 ? 13.008 -3.113 -16.109 1 93.06 44 HIS B CA 1
ATOM 2301 C C . HIS B 1 44 ? 11.906 -4.016 -15.57 1 93.06 44 HIS B C 1
ATOM 2303 O O . HIS B 1 44 ? 11.945 -5.234 -15.766 1 93.06 44 HIS B O 1
ATOM 2309 N N . PHE B 1 45 ? 11.094 -3.385 -14.844 1 97.75 45 PHE B N 1
ATOM 2310 C CA . PHE B 1 45 ? 9.836 -3.979 -14.422 1 97.75 45 PHE B CA 1
ATOM 2311 C C . PHE B 1 45 ? 8.672 -3.424 -15.242 1 97.75 45 PHE B C 1
ATOM 2313 O O . PHE B 1 45 ? 8.406 -2.221 -15.211 1 97.75 45 PHE B O 1
ATOM 2320 N N . ASN B 1 46 ? 8.008 -4.289 -16 1 97.88 46 ASN B N 1
ATOM 2321 C CA . ASN B 1 46 ? 6.898 -3.893 -16.859 1 97.88 46 ASN B CA 1
ATOM 2322 C C . ASN B 1 46 ? 5.586 -4.52 -16.406 1 97.88 46 ASN B C 1
ATOM 2324 O O . ASN B 1 46 ? 5.586 -5.535 -15.711 1 97.88 46 ASN B O 1
ATOM 2328 N N . ILE B 1 47 ? 4.496 -3.859 -16.797 1 98.62 47 ILE B N 1
ATOM 2329 C CA . ILE B 1 47 ? 3.172 -4.352 -16.422 1 98.62 47 ILE B CA 1
ATOM 2330 C C . ILE B 1 47 ? 2.295 -4.477 -17.672 1 98.62 47 ILE B C 1
ATOM 2332 O O . ILE B 1 47 ? 2.256 -3.566 -18.5 1 98.62 47 ILE B O 1
ATOM 2336 N N . TYR B 1 48 ? 1.675 -5.602 -17.797 1 98.44 48 TYR B N 1
ATOM 2337 C CA . TYR B 1 48 ? 0.678 -5.859 -18.828 1 98.44 48 TYR B CA 1
ATOM 2338 C C . TYR B 1 48 ? -0.653 -6.27 -18.203 1 98.44 48 TYR B C 1
ATOM 2340 O O . TYR B 1 48 ? -0.687 -7.035 -17.234 1 98.44 48 TYR B O 1
ATOM 2348 N N . HIS B 1 49 ? -1.711 -5.73 -18.703 1 98.38 49 HIS B N 1
ATOM 2349 C CA . HIS B 1 49 ? -3.004 -5.91 -18.062 1 98.38 49 HIS B CA 1
ATOM 2350 C C . HIS B 1 49 ? -4.07 -6.34 -19.062 1 98.38 49 HIS B C 1
ATOM 2352 O O . HIS B 1 49 ? -4.105 -5.836 -20.188 1 98.38 49 HIS B O 1
ATOM 2358 N N . SER B 1 50 ? -4.883 -7.258 -18.688 1 98.06 50 SER B N 1
ATOM 2359 C CA . SER B 1 50 ? -6.074 -7.672 -19.422 1 98.06 50 SER B CA 1
ATOM 2360 C C . SER B 1 50 ? -7.199 -8.07 -18.469 1 98.06 50 SER B C 1
ATOM 2362 O O . SER B 1 50 ? -6.945 -8.578 -17.375 1 98.06 50 SER B O 1
ATOM 2364 N N . ASN B 1 51 ? -8.422 -7.871 -18.875 1 97.88 51 ASN B N 1
ATOM 2365 C CA . ASN B 1 51 ? -9.57 -8.328 -18.109 1 97.88 51 ASN B CA 1
ATOM 2366 C C . ASN B 1 51 ? -10.055 -9.703 -18.578 1 97.88 51 ASN B C 1
ATOM 2368 O O . ASN B 1 51 ? -9.789 -10.094 -19.719 1 97.88 51 ASN B O 1
ATOM 2372 N N . PHE B 1 52 ? -10.68 -10.375 -17.75 1 98.38 52 PHE B N 1
ATOM 2373 C CA . PHE B 1 52 ? -11.367 -11.617 -18.094 1 98.38 52 PHE B CA 1
ATOM 2374 C C . PHE B 1 52 ? -12.703 -11.719 -17.375 1 98.38 52 PHE B C 1
ATOM 2376 O O . PHE B 1 52 ? -12.961 -10.961 -16.438 1 98.38 52 PHE B O 1
ATOM 2383 N N . TYR B 1 53 ? -13.555 -12.664 -17.828 1 97.69 53 TYR B N 1
ATOM 2384 C CA . TYR B 1 53 ? -14.914 -12.75 -17.297 1 97.69 53 TYR B CA 1
ATOM 2385 C C . TYR B 1 53 ? -15.289 -14.195 -17 1 97.69 53 TYR B C 1
ATOM 2387 O O . TYR B 1 53 ? -16.109 -14.461 -16.109 1 97.69 53 TYR B O 1
ATOM 2395 N N . ASP B 1 54 ? -14.773 -15.055 -17.812 1 97.94 54 ASP B N 1
ATOM 2396 C CA . ASP B 1 54 ? -15.094 -16.469 -17.734 1 97.94 54 ASP B CA 1
ATOM 2397 C C . ASP B 1 54 ? -13.922 -17.328 -18.234 1 97.94 54 ASP B C 1
ATOM 2399 O O . ASP B 1 54 ? -12.836 -16.797 -18.5 1 97.94 54 ASP B O 1
ATOM 2403 N N . ASP B 1 55 ? -14.164 -18.625 -18.312 1 98 55 ASP B N 1
ATOM 2404 C CA . ASP B 1 55 ? -13.109 -19.531 -18.719 1 98 55 ASP B CA 1
ATOM 2405 C C . ASP B 1 55 ? -12.539 -19.141 -20.078 1 98 55 ASP B C 1
ATOM 2407 O O . ASP B 1 55 ? -11.32 -19.094 -20.266 1 98 55 ASP B O 1
ATOM 2411 N N . THR B 1 56 ? -13.398 -18.844 -20.969 1 98 56 THR B N 1
ATOM 2412 C CA . THR B 1 56 ? -12.992 -18.547 -22.344 1 98 56 THR B CA 1
ATOM 2413 C C . THR B 1 56 ? -12.188 -17.266 -22.406 1 98 56 THR B C 1
ATOM 2415 O O . THR B 1 56 ? -11.125 -17.219 -23.031 1 98 56 THR B O 1
ATOM 2418 N N . SER B 1 57 ? -12.656 -16.25 -21.812 1 98.25 57 SER B N 1
ATOM 2419 C CA . SER B 1 57 ? -11.953 -14.969 -21.844 1 98.25 57 SER B CA 1
ATOM 2420 C C . SER B 1 57 ? -10.664 -15.023 -21.031 1 98.25 57 SER B C 1
ATOM 2422 O O . SER B 1 57 ? -9.688 -14.336 -21.344 1 98.25 57 SER B O 1
ATOM 2424 N N . LEU B 1 58 ? -10.641 -15.82 -19.984 1 98.12 58 LEU B N 1
ATOM 2425 C CA . LEU B 1 58 ? -9.391 -16 -19.25 1 98.12 58 LEU B CA 1
ATOM 2426 C C . LEU B 1 58 ? -8.328 -16.641 -20.125 1 98.12 58 LEU B C 1
ATOM 2428 O O . LEU B 1 58 ? -7.168 -16.219 -20.109 1 98.12 58 LEU B O 1
ATOM 2432 N N . GLU B 1 59 ? -8.711 -17.656 -20.844 1 97 59 GLU B N 1
ATOM 2433 C CA . GLU B 1 59 ? -7.789 -18.297 -21.781 1 97 59 GLU B CA 1
ATOM 2434 C C . GLU B 1 59 ? -7.219 -17.281 -22.766 1 97 59 GLU B C 1
ATOM 2436 O O . GLU B 1 59 ? -6.004 -17.234 -22.984 1 97 59 GLU B O 1
ATOM 2441 N N . GLN B 1 60 ? -8.055 -16.469 -23.312 1 97.94 60 GLN B N 1
ATOM 2442 C CA . GLN B 1 60 ? -7.625 -15.445 -24.266 1 97.94 60 GLN B CA 1
ATOM 2443 C C . GLN B 1 60 ? -6.707 -14.422 -23.594 1 97.94 60 GLN B C 1
ATOM 2445 O O . GLN B 1 60 ? -5.699 -14.016 -24.188 1 97.94 60 GLN B O 1
ATOM 2450 N N . ALA B 1 61 ? -7.094 -14.008 -22.391 1 97.69 61 ALA B N 1
ATOM 2451 C CA . ALA B 1 61 ? -6.281 -13.047 -21.656 1 97.69 61 ALA B CA 1
ATOM 2452 C C . ALA B 1 61 ? -4.887 -13.602 -21.391 1 97.69 61 ALA B C 1
ATOM 2454 O O . ALA B 1 61 ? -3.887 -12.906 -21.594 1 97.69 61 ALA B O 1
ATOM 2455 N N . LEU B 1 62 ? -4.844 -14.828 -20.953 1 96.62 62 LEU B N 1
ATOM 2456 C CA . LEU B 1 62 ? -3.557 -15.438 -20.641 1 96.62 62 LEU B CA 1
ATOM 2457 C C . LEU B 1 62 ? -2.719 -15.617 -21.906 1 96.62 62 LEU B C 1
ATOM 2459 O O . LEU B 1 62 ? -1.505 -15.391 -21.891 1 96.62 62 LEU B O 1
ATOM 2463 N N . ASP B 1 63 ? -3.338 -15.992 -23.016 1 95.69 63 ASP B N 1
ATOM 2464 C CA . ASP B 1 63 ? -2.633 -16.109 -24.281 1 95.69 63 ASP B CA 1
ATOM 2465 C C . ASP B 1 63 ? -1.99 -14.781 -24.688 1 95.69 63 ASP B C 1
ATOM 2467 O O . ASP B 1 63 ? -0.893 -14.758 -25.25 1 95.69 63 ASP B O 1
ATOM 2471 N N . PHE B 1 64 ? -2.686 -13.766 -24.406 1 96.62 64 PHE B N 1
ATOM 2472 C CA . PHE B 1 64 ? -2.199 -12.422 -24.703 1 96.62 64 PHE B CA 1
ATOM 2473 C C . PHE B 1 64 ? -1.091 -12.023 -23.734 1 96.62 64 PHE B C 1
ATOM 2475 O O . PHE B 1 64 ? -0.017 -11.594 -24.156 1 96.62 64 PHE B O 1
ATOM 2482 N N . LEU B 1 65 ? -1.28 -12.242 -22.484 1 97.12 65 LEU B N 1
ATOM 2483 C CA . LEU B 1 65 ? -0.447 -11.688 -21.422 1 97.12 65 LEU B CA 1
ATOM 2484 C C . LEU B 1 65 ? 0.916 -12.367 -21.375 1 97.12 65 LEU B C 1
ATOM 2486 O O . LEU B 1 65 ? 1.921 -11.742 -21.047 1 97.12 65 LEU B O 1
ATOM 2490 N N . VAL B 1 66 ? 0.941 -13.602 -21.766 1 95.12 66 VAL B N 1
ATOM 2491 C CA . VAL B 1 66 ? 2.191 -14.336 -21.594 1 95.12 66 VAL B CA 1
ATOM 2492 C C . VAL B 1 66 ? 3.143 -14.016 -22.75 1 95.12 66 VAL B C 1
ATOM 2494 O O . VAL B 1 66 ? 4.324 -14.367 -22.688 1 95.12 66 VAL B O 1
ATOM 2497 N N . GLN B 1 67 ? 2.678 -13.344 -23.766 1 94.81 67 GLN B N 1
ATOM 2498 C CA . GLN B 1 67 ? 3.498 -13.023 -24.922 1 94.81 67 GLN B CA 1
ATOM 2499 C C . GLN B 1 67 ? 4.328 -11.766 -24.688 1 94.81 67 GLN B C 1
ATOM 2501 O O . GLN B 1 67 ? 4.137 -10.758 -25.359 1 94.81 67 GLN B O 1
ATOM 2506 N N . THR B 1 68 ? 5.176 -11.844 -23.719 1 95.5 68 THR B N 1
ATOM 2507 C CA . THR B 1 68 ? 6.07 -10.727 -23.406 1 95.5 68 THR B CA 1
ATOM 2508 C C . THR B 1 68 ? 7.52 -11.109 -23.688 1 95.5 68 THR B C 1
ATOM 2510 O O . THR B 1 68 ? 7.84 -12.281 -23.875 1 95.5 68 THR B O 1
ATOM 2513 N N . ARG B 1 69 ? 8.391 -10.141 -23.797 1 94.62 69 ARG B N 1
ATOM 2514 C CA . ARG B 1 69 ? 9.812 -10.375 -24.016 1 94.62 69 ARG B CA 1
ATOM 2515 C C . ARG B 1 69 ? 10.484 -10.844 -22.734 1 94.62 69 ARG B C 1
ATOM 2517 O O . ARG B 1 69 ? 11.555 -11.461 -22.766 1 94.62 69 ARG B O 1
ATOM 2524 N N . GLU B 1 70 ? 9.938 -10.445 -21.547 1 95.19 70 GLU B N 1
ATOM 2525 C CA . GLU B 1 70 ? 10.516 -10.805 -20.25 1 95.19 70 GLU B CA 1
ATOM 2526 C C . GLU B 1 70 ? 10.438 -12.312 -20.016 1 95.19 70 GLU B C 1
ATOM 2528 O O . GLU B 1 70 ? 9.391 -12.93 -20.25 1 95.19 70 GLU B O 1
ATOM 2533 N N . ASN B 1 71 ? 11.477 -12.859 -19.516 1 92.19 71 ASN B N 1
ATOM 2534 C CA . ASN B 1 71 ? 11.5 -14.297 -19.266 1 92.19 71 ASN B CA 1
ATOM 2535 C C . ASN B 1 71 ? 11.148 -14.625 -17.812 1 92.19 71 ASN B C 1
ATOM 2537 O O . ASN B 1 71 ? 11.094 -15.789 -17.438 1 92.19 71 ASN B O 1
ATOM 2541 N N . LYS B 1 72 ? 10.992 -13.672 -17.016 1 95.12 72 LYS B N 1
ATOM 2542 C CA . LYS B 1 72 ? 10.469 -13.805 -15.656 1 95.12 72 LYS B CA 1
ATOM 2543 C C . LYS B 1 72 ? 9.164 -13.031 -15.484 1 95.12 72 LYS B C 1
ATOM 2545 O O . LYS B 1 72 ? 9.141 -11.805 -15.656 1 95.12 72 LYS B O 1
ATOM 2550 N N . GLN B 1 73 ? 8.203 -13.812 -15.164 1 96.81 73 GLN B N 1
ATOM 2551 C CA . GLN B 1 73 ? 6.875 -13.227 -15.07 1 96.81 73 GLN B CA 1
ATOM 2552 C C . GLN B 1 73 ? 6.215 -13.547 -13.734 1 96.81 73 GLN B C 1
ATOM 2554 O O . GLN B 1 73 ? 6.41 -14.633 -13.188 1 96.81 73 GLN B O 1
ATOM 2559 N N . ILE B 1 74 ? 5.523 -12.578 -13.203 1 98 74 ILE B N 1
ATOM 2560 C CA . ILE B 1 74 ? 4.605 -12.766 -12.086 1 98 74 ILE B CA 1
ATOM 2561 C C . ILE B 1 74 ? 3.166 -12.578 -12.562 1 98 74 ILE B C 1
ATOM 2563 O O . ILE B 1 74 ? 2.855 -11.602 -13.25 1 98 74 ILE B O 1
ATOM 2567 N N . LEU B 1 75 ? 2.342 -13.523 -12.242 1 98.25 75 LEU B N 1
ATOM 2568 C CA . LEU B 1 75 ? 0.938 -13.422 -12.633 1 98.25 75 LEU B CA 1
ATOM 2569 C C . LEU B 1 75 ? 0.074 -13.039 -11.43 1 98.25 75 LEU B C 1
ATOM 2571 O O . LEU B 1 75 ? 0.11 -13.703 -10.398 1 98.25 75 LEU B O 1
ATOM 2575 N N . TYR B 1 76 ? -0.582 -11.938 -11.57 1 98.75 76 TYR B N 1
ATOM 2576 C CA . TYR B 1 76 ? -1.669 -11.531 -10.68 1 98.75 76 TYR B CA 1
ATOM 2577 C C . TYR B 1 76 ? -3.023 -11.875 -11.289 1 98.75 76 TYR B C 1
ATOM 2579 O O . TYR B 1 76 ? -3.42 -11.297 -12.305 1 98.75 76 TYR B O 1
ATOM 2587 N N . LEU B 1 77 ? -3.664 -12.82 -10.688 1 98.38 77 LEU B N 1
ATOM 2588 C CA . LEU B 1 77 ? -5.004 -13.227 -11.094 1 98.38 77 LEU B CA 1
ATOM 2589 C C . LEU B 1 77 ? -6.043 -12.797 -10.062 1 98.38 77 LEU B C 1
ATOM 2591 O O . LEU B 1 77 ? -6.133 -13.383 -8.984 1 98.38 77 LEU B O 1
ATOM 2595 N N . GLY B 1 78 ? -6.852 -11.789 -10.453 1 98.44 78 GLY B N 1
ATOM 2596 C CA . GLY B 1 78 ? -7.723 -11.188 -9.461 1 98.44 78 GLY B CA 1
ATOM 2597 C C . GLY B 1 78 ? -9.18 -11.172 -9.875 1 98.44 78 GLY B C 1
ATOM 2598 O O . GLY B 1 78 ? -9.5 -10.93 -11.047 1 98.44 78 GLY B O 1
ATOM 2599 N N . GLY B 1 79 ? -10.078 -11.383 -8.961 1 98.12 79 GLY B N 1
ATOM 2600 C CA . GLY B 1 79 ? -11.523 -11.305 -9.125 1 98.12 79 GLY B CA 1
ATOM 2601 C C . GLY B 1 79 ? -12.289 -11.844 -7.938 1 98.12 79 GLY B C 1
ATOM 2602 O O . GLY B 1 79 ? -11.719 -12.516 -7.074 1 98.12 79 GLY B O 1
ATOM 2603 N N . HIS B 1 80 ? -13.531 -11.5 -7.906 1 97.69 80 HIS B N 1
ATOM 2604 C CA . HIS B 1 80 ? -14.383 -12.102 -6.887 1 97.69 80 HIS B CA 1
ATOM 2605 C C . HIS B 1 80 ? -14.375 -13.617 -6.988 1 97.69 80 HIS B C 1
ATOM 2607 O O . HIS B 1 80 ? -14.211 -14.172 -8.078 1 97.69 80 HIS B O 1
ATOM 2613 N N . GLY B 1 81 ? -14.5 -14.273 -5.84 1 96.94 81 GLY B N 1
ATOM 2614 C CA . GLY B 1 81 ? -14.453 -15.727 -5.863 1 96.94 81 GLY B CA 1
ATOM 2615 C C . GLY B 1 81 ? -15.297 -16.375 -4.785 1 96.94 81 GLY B C 1
ATOM 2616 O O . GLY B 1 81 ? -15.805 -15.68 -3.895 1 96.94 81 GLY B O 1
ATOM 2617 N N . ASP B 1 82 ? -15.477 -17.703 -4.965 1 96.06 82 ASP B N 1
ATOM 2618 C CA . ASP B 1 82 ? -16.25 -18.469 -3.994 1 96.06 82 ASP B CA 1
ATOM 2619 C C . ASP B 1 82 ? -15.547 -19.781 -3.629 1 96.06 82 ASP B C 1
ATOM 2621 O O . ASP B 1 82 ? -16.188 -20.719 -3.143 1 96.06 82 ASP B O 1
ATOM 2625 N N . GLY B 1 83 ? -14.25 -19.844 -3.986 1 95.56 83 GLY B N 1
ATOM 2626 C CA . GLY B 1 83 ? -13.477 -21.031 -3.676 1 95.56 83 GLY B CA 1
ATOM 2627 C C . GLY B 1 83 ? -13.406 -22.016 -4.824 1 95.56 83 GLY B C 1
ATOM 2628 O O . GLY B 1 83 ? -12.516 -22.875 -4.867 1 95.56 83 GLY B O 1
ATOM 2629 N N . GLU B 1 84 ? -14.344 -21.906 -5.719 1 96.81 84 GLU B N 1
ATOM 2630 C CA . GLU B 1 84 ? -14.367 -22.766 -6.902 1 96.81 84 GLU B CA 1
ATOM 2631 C C . GLU B 1 84 ? -14.148 -21.953 -8.172 1 96.81 84 GLU B C 1
ATOM 2633 O O . GLU B 1 84 ? -13.602 -22.469 -9.156 1 96.81 84 GLU B O 1
ATOM 2638 N N . TYR B 1 85 ? -14.609 -20.766 -8.094 1 97.56 85 TYR B N 1
ATOM 2639 C CA . TYR B 1 85 ? -14.547 -19.891 -9.25 1 97.56 85 TYR B CA 1
ATOM 2640 C C . TYR B 1 85 ? -13.906 -18.547 -8.891 1 97.56 85 TYR B C 1
ATOM 2642 O O . TYR B 1 85 ? -14.039 -18.078 -7.754 1 97.56 85 TYR B O 1
ATOM 2650 N N . ILE B 1 86 ? -13.211 -17.938 -9.805 1 97.5 86 ILE B N 1
ATOM 2651 C CA . ILE B 1 86 ? -12.82 -16.531 -9.836 1 97.5 86 ILE B CA 1
ATOM 2652 C C . ILE B 1 86 ? -13.609 -15.805 -10.922 1 97.5 86 ILE B C 1
ATOM 2654 O O . ILE B 1 86 ? -13.398 -16.047 -12.117 1 97.5 86 ILE B O 1
ATOM 2658 N N . ALA B 1 87 ? -14.398 -14.906 -10.438 1 96.5 87 ALA B N 1
ATOM 2659 C CA . ALA B 1 87 ? -15.461 -14.469 -11.336 1 96.5 87 ALA B CA 1
ATOM 2660 C C . ALA B 1 87 ? -16.234 -15.656 -11.898 1 96.5 87 ALA B C 1
ATOM 2662 O O . ALA B 1 87 ? -16.766 -16.469 -11.141 1 96.5 87 ALA B O 1
ATOM 2663 N N . ASP B 1 88 ? -16.281 -15.883 -13.211 1 97.19 88 ASP B N 1
ATOM 2664 C CA . ASP B 1 88 ? -16.969 -17.016 -13.797 1 97.19 88 ASP B CA 1
ATOM 2665 C C . ASP B 1 88 ? -15.984 -18.016 -14.406 1 97.19 88 ASP B C 1
ATOM 2667 O O . ASP B 1 88 ? -16.375 -18.875 -15.195 1 97.19 88 ASP B O 1
ATOM 2671 N N . ALA B 1 89 ? -14.695 -17.906 -14.047 1 97.75 89 ALA B N 1
ATOM 2672 C CA . ALA B 1 89 ? -13.688 -18.891 -14.453 1 97.75 89 ALA B CA 1
ATOM 2673 C C . ALA B 1 89 ? -13.398 -19.875 -13.328 1 97.75 89 ALA B C 1
ATOM 2675 O O . ALA B 1 89 ? -13.156 -19.484 -12.188 1 97.75 89 ALA B O 1
ATOM 2676 N N . SER B 1 90 ? -13.445 -21.141 -13.617 1 97.31 90 SER B N 1
ATOM 2677 C CA . SER B 1 90 ? -13.156 -22.125 -12.57 1 97.31 90 SER B CA 1
ATOM 2678 C C . SER B 1 90 ? -11.68 -22.125 -12.195 1 97.31 90 SER B C 1
ATOM 2680 O O . SER B 1 90 ? -10.82 -21.969 -13.07 1 97.31 90 SER B O 1
ATOM 2682 N N . ILE B 1 91 ? -11.367 -22.344 -10.961 1 96.31 91 ILE B N 1
ATOM 2683 C CA . ILE B 1 91 ? -9.984 -22.391 -10.484 1 96.31 91 ILE B CA 1
ATOM 2684 C C . ILE B 1 91 ? -9.242 -23.547 -11.133 1 96.31 91 ILE B C 1
ATOM 2686 O O . ILE B 1 91 ? -8.062 -23.438 -11.461 1 96.31 91 ILE B O 1
ATOM 2690 N N . ASP B 1 92 ? -9.945 -24.641 -11.383 1 94.44 92 ASP B N 1
ATOM 2691 C CA . ASP B 1 92 ? -9.344 -25.781 -12.055 1 94.44 92 ASP B CA 1
ATOM 2692 C C . ASP B 1 92 ? -8.875 -25.406 -13.461 1 94.44 92 ASP B C 1
ATOM 2694 O O . ASP B 1 92 ? -7.742 -25.719 -13.844 1 94.44 92 ASP B O 1
ATOM 2698 N N . LYS B 1 93 ? -9.781 -24.797 -14.141 1 93.81 93 LYS B N 1
ATOM 2699 C CA . LYS B 1 93 ? -9.414 -24.375 -15.492 1 93.81 93 LYS B CA 1
ATOM 2700 C C . LYS B 1 93 ? -8.273 -23.359 -15.461 1 93.81 93 LYS B C 1
ATOM 2702 O O . LYS B 1 93 ? -7.344 -23.438 -16.266 1 93.81 93 LYS B O 1
ATOM 2707 N N . ALA B 1 94 ? -8.352 -22.391 -14.57 1 94.5 94 ALA B N 1
ATOM 2708 C CA . ALA B 1 94 ? -7.277 -21.406 -14.422 1 94.5 94 ALA B CA 1
ATOM 2709 C C . ALA B 1 94 ? -5.938 -22.094 -14.172 1 94.5 94 ALA B C 1
ATOM 2711 O O . ALA B 1 94 ? -4.934 -21.766 -14.805 1 94.5 94 ALA B O 1
ATOM 2712 N N . SER B 1 95 ? -5.973 -23.047 -13.289 1 92.88 95 SER B N 1
ATOM 2713 C CA . SER B 1 95 ? -4.758 -23.781 -12.953 1 92.88 95 SER B CA 1
ATOM 2714 C C . SER B 1 95 ? -4.188 -24.5 -14.172 1 92.88 95 SER B C 1
ATOM 2716 O O . SER B 1 95 ? -2.98 -24.453 -14.414 1 92.88 95 SER B O 1
ATOM 2718 N N . ASP B 1 96 ? -5.031 -25.109 -14.906 1 90.62 96 ASP B N 1
ATOM 2719 C CA . ASP B 1 96 ? -4.617 -25.812 -16.109 1 90.62 96 ASP B CA 1
ATOM 2720 C C . ASP B 1 96 ? -4.004 -24.844 -17.125 1 90.62 96 ASP B C 1
ATOM 2722 O O . ASP B 1 96 ? -2.963 -25.141 -17.719 1 90.62 96 ASP B O 1
ATOM 2726 N N . LEU B 1 97 ? -4.672 -23.766 -17.312 1 91.44 97 LEU B N 1
ATOM 2727 C CA . LEU B 1 97 ? -4.215 -22.766 -18.281 1 91.44 97 LEU B CA 1
ATOM 2728 C C . LEU B 1 97 ? -2.842 -22.219 -17.891 1 91.44 97 LEU B C 1
ATOM 2730 O O . LEU B 1 97 ? -1.977 -22.047 -18.75 1 91.44 97 LEU B O 1
ATOM 2734 N N . ILE B 1 98 ? -2.627 -21.984 -16.609 1 92 98 ILE B N 1
ATOM 2735 C CA . ILE B 1 98 ? -1.369 -21.422 -16.125 1 92 98 ILE B CA 1
ATOM 2736 C C . ILE B 1 98 ? -0.259 -22.469 -16.266 1 92 98 ILE B C 1
ATOM 2738 O O . ILE B 1 98 ? 0.856 -22.141 -16.672 1 92 98 ILE B O 1
ATOM 2742 N N . ARG B 1 99 ? -0.586 -23.625 -15.945 1 86.75 99 ARG B N 1
ATOM 2743 C CA . ARG B 1 99 ? 0.374 -24.719 -16.078 1 86.75 99 ARG B CA 1
ATOM 2744 C C . ARG B 1 99 ? 0.842 -24.859 -17.531 1 86.75 99 ARG B C 1
ATOM 2746 O O . ARG B 1 99 ? 2.033 -25.031 -17.781 1 86.75 99 ARG B O 1
ATOM 2753 N N . ASP B 1 100 ? -0.043 -24.703 -18.422 1 84.5 100 ASP B N 1
ATOM 2754 C CA . ASP B 1 100 ? 0.229 -24.906 -19.844 1 84.5 100 ASP B CA 1
ATOM 2755 C C . ASP B 1 100 ? 1.025 -23.734 -20.422 1 84.5 100 ASP B C 1
ATOM 2757 O O . ASP B 1 100 ? 1.765 -23.906 -21.391 1 84.5 100 ASP B O 1
ATOM 2761 N N . ARG B 1 101 ? 0.866 -22.625 -19.875 1 82.19 101 ARG B N 1
ATOM 2762 C CA . ARG B 1 101 ? 1.414 -21.406 -20.469 1 82.19 101 ARG B CA 1
ATOM 2763 C C . ARG B 1 101 ? 2.523 -20.828 -19.594 1 82.19 101 ARG B C 1
ATOM 2765 O O . ARG B 1 101 ? 3.18 -19.859 -19.969 1 82.19 101 ARG B O 1
ATOM 2772 N N . GLY B 1 102 ? 2.744 -21.406 -18.562 1 73.69 102 GLY B N 1
ATOM 2773 C CA . GLY B 1 102 ? 3.422 -20.734 -17.469 1 73.69 102 GLY B CA 1
ATOM 2774 C C . GLY B 1 102 ? 4.918 -20.984 -17.438 1 73.69 102 GLY B C 1
ATOM 2775 O O . GLY B 1 102 ? 5.531 -21 -16.375 1 73.69 102 GLY B O 1
ATOM 2776 N N . ASN B 1 103 ? 5.492 -21.125 -18.609 1 81 103 ASN B N 1
ATOM 2777 C CA . ASN B 1 103 ? 6.918 -21.438 -18.578 1 81 103 ASN B CA 1
ATOM 2778 C C . ASN B 1 103 ? 7.73 -20.297 -17.984 1 81 103 ASN B C 1
ATOM 2780 O O . ASN B 1 103 ? 8.672 -20.531 -17.219 1 81 103 ASN B O 1
ATOM 2784 N N . ASN B 1 104 ? 7.301 -19.156 -18.266 1 90.88 104 ASN B N 1
ATOM 2785 C CA . ASN B 1 104 ? 8.047 -18 -17.766 1 90.88 104 ASN B CA 1
ATOM 2786 C C . ASN B 1 104 ? 7.418 -17.422 -16.5 1 90.88 104 ASN B C 1
ATOM 2788 O O . ASN B 1 104 ? 7.977 -16.516 -15.883 1 90.88 104 ASN B O 1
ATOM 2792 N N . ILE B 1 105 ? 6.254 -17.938 -16.078 1 93.88 105 ILE B N 1
ATOM 2793 C CA . ILE B 1 105 ? 5.594 -17.469 -14.859 1 93.88 105 ILE B CA 1
ATOM 2794 C C . ILE B 1 105 ? 6.273 -18.078 -13.633 1 93.88 105 ILE B C 1
ATOM 2796 O O . ILE B 1 105 ? 6.199 -19.281 -13.414 1 93.88 105 ILE B O 1
ATOM 2800 N N . LYS B 1 106 ? 6.84 -17.172 -12.883 1 94.38 106 LYS B N 1
ATOM 2801 C CA . LYS B 1 106 ? 7.598 -17.625 -11.719 1 94.38 106 LYS B CA 1
ATOM 2802 C C . LYS B 1 106 ? 6.746 -17.562 -10.453 1 94.38 106 LYS B C 1
ATOM 2804 O O . LYS B 1 106 ? 7.012 -18.281 -9.484 1 94.38 106 LYS B O 1
ATOM 2809 N N . GLY B 1 107 ? 5.801 -16.719 -10.453 1 96.25 107 GLY B N 1
ATOM 2810 C CA . GLY B 1 107 ? 4.945 -16.562 -9.289 1 96.25 107 GLY B CA 1
ATOM 2811 C C . GLY B 1 107 ? 3.498 -16.281 -9.648 1 96.25 107 GLY B C 1
ATOM 2812 O O . GLY B 1 107 ? 3.221 -15.656 -10.672 1 96.25 107 GLY B O 1
ATOM 2813 N N . LEU B 1 108 ? 2.627 -16.75 -8.742 1 97.44 108 LEU B N 1
ATOM 2814 C CA . LEU B 1 108 ? 1.192 -16.547 -8.914 1 97.44 108 LEU B CA 1
ATOM 2815 C C . LEU B 1 108 ? 0.565 -15.977 -7.645 1 97.44 108 LEU B C 1
ATOM 2817 O O . LEU B 1 108 ? 0.706 -16.562 -6.566 1 97.44 108 LEU B O 1
ATOM 2821 N N . ILE B 1 109 ? -0.074 -14.828 -7.812 1 98.69 109 ILE B N 1
ATOM 2822 C CA . ILE B 1 109 ? -0.957 -14.297 -6.781 1 98.69 109 ILE B CA 1
ATOM 2823 C C . ILE B 1 109 ? -2.414 -14.5 -7.191 1 98.69 109 ILE B C 1
ATOM 2825 O O . ILE B 1 109 ? -2.885 -13.891 -8.156 1 98.69 109 ILE B O 1
ATOM 2829 N N . LEU B 1 110 ? -3.039 -15.414 -6.52 1 98.56 110 LEU B N 1
ATOM 2830 C CA . LEU B 1 110 ? -4.48 -15.531 -6.699 1 98.56 110 LEU B CA 1
ATOM 2831 C C . LEU B 1 110 ? -5.23 -14.609 -5.742 1 98.56 110 LEU B C 1
ATOM 2833 O O . LEU B 1 110 ? -5.445 -14.961 -4.582 1 98.56 110 LEU B O 1
ATOM 2837 N N . SER B 1 111 ? -5.598 -13.477 -6.242 1 98.56 111 SER B N 1
ATOM 2838 C CA . SER B 1 111 ? -6.332 -12.477 -5.469 1 98.56 111 SER B CA 1
ATOM 2839 C C . SER B 1 111 ? -7.836 -12.703 -5.562 1 98.56 111 SER B C 1
ATOM 2841 O O . SER B 1 111 ? -8.531 -11.992 -6.289 1 98.56 111 SER B O 1
ATOM 2843 N N . SER B 1 112 ? -8.289 -13.672 -4.883 1 98.25 112 SER B N 1
ATOM 2844 C CA . SER B 1 112 ? -9.688 -14.078 -4.859 1 98.25 112 SER B CA 1
ATOM 2845 C C . SER B 1 112 ? -10.062 -14.695 -3.518 1 98.25 112 SER B C 1
ATOM 2847 O O . SER B 1 112 ? -9.297 -15.492 -2.959 1 98.25 112 SER B O 1
ATOM 2849 N N . CYS B 1 113 ? -11.195 -14.266 -3.039 1 97.62 113 CYS B N 1
ATOM 2850 C CA . CYS B 1 113 ? -11.664 -14.859 -1.793 1 97.62 113 CYS B CA 1
ATOM 2851 C C . CYS B 1 113 ? -11.836 -16.375 -1.942 1 97.62 113 CYS B C 1
ATOM 2853 O O . CYS B 1 113 ? -12.289 -16.844 -2.984 1 97.62 113 CYS B O 1
ATOM 2855 N N . TRP B 1 114 ? -11.391 -17.156 -0.935 1 97.56 114 TRP B N 1
ATOM 2856 C CA . TRP B 1 114 ? -11.492 -18.609 -0.821 1 97.56 114 TRP B CA 1
ATOM 2857 C C . TRP B 1 114 ? -10.609 -19.297 -1.854 1 97.56 114 TRP B C 1
ATOM 2859 O O . TRP B 1 114 ? -10.703 -20.516 -2.041 1 97.56 114 TRP B O 1
ATOM 2869 N N . GLY B 1 115 ? -9.773 -18.531 -2.543 1 96.69 115 GLY B N 1
ATOM 2870 C CA . GLY B 1 115 ? -8.906 -19.125 -3.553 1 96.69 115 GLY B CA 1
ATOM 2871 C C . GLY B 1 115 ? -7.973 -20.172 -2.996 1 96.69 115 GLY B C 1
ATOM 2872 O O . GLY B 1 115 ? -7.527 -21.062 -3.725 1 96.69 115 GLY B O 1
ATOM 2873 N N . GLY B 1 116 ? -7.59 -20.031 -1.738 1 96.88 116 GLY B N 1
ATOM 2874 C CA . GLY B 1 116 ? -6.727 -20.984 -1.056 1 96.88 116 GLY B CA 1
ATOM 2875 C C . GLY B 1 116 ? -7.477 -21.906 -0.116 1 96.88 116 GLY B C 1
ATOM 2876 O O . GLY B 1 116 ? -6.887 -22.5 0.792 1 96.88 116 GLY B O 1
ATOM 2877 N N . LYS B 1 117 ? -8.789 -21.938 -0.282 1 95.44 117 LYS B N 1
ATOM 2878 C CA . LYS B 1 117 ? -9.602 -22.797 0.573 1 95.44 117 LYS B CA 1
ATOM 2879 C C . LYS B 1 117 ? -9.203 -24.266 0.409 1 95.44 117 LYS B C 1
ATOM 2881 O O . LYS B 1 117 ? -9.195 -25.031 1.381 1 95.44 117 LYS B O 1
ATOM 2886 N N . ASN B 1 118 ? -8.953 -24.656 -0.751 1 92 118 ASN B N 1
ATOM 2887 C CA . ASN B 1 118 ? -8.422 -25.969 -1.079 1 92 118 ASN B CA 1
ATOM 2888 C C . ASN B 1 118 ? -7.109 -25.875 -1.856 1 92 118 ASN B C 1
ATOM 2890 O O . ASN B 1 118 ? -6.527 -24.781 -1.962 1 92 118 ASN B O 1
ATOM 2894 N N . ASP B 1 119 ? -6.609 -26.984 -2.352 1 91.31 119 ASP B N 1
ATOM 2895 C CA . ASP B 1 119 ? -5.277 -27 -2.947 1 91.31 119 ASP B CA 1
ATOM 2896 C C . ASP B 1 119 ? -5.355 -26.922 -4.469 1 91.31 119 ASP B C 1
ATOM 2898 O O . ASP B 1 119 ? -4.363 -27.156 -5.164 1 91.31 119 ASP B O 1
ATOM 2902 N N . LYS B 1 120 ? -6.465 -26.547 -5.02 1 88.81 120 LYS B N 1
ATOM 2903 C CA . LYS B 1 120 ? -6.668 -26.562 -6.465 1 88.81 120 LYS B CA 1
ATOM 2904 C C . LYS B 1 120 ? -5.699 -25.625 -7.168 1 88.81 120 LYS B C 1
ATOM 2906 O O . LYS B 1 120 ? -5.16 -25.953 -8.227 1 88.81 120 LYS B O 1
ATOM 2911 N N . VAL B 1 121 ? -5.465 -24.469 -6.586 1 88.88 121 VAL B N 1
ATOM 2912 C CA . VAL B 1 121 ? -4.645 -23.469 -7.258 1 88.88 121 VAL B CA 1
ATOM 2913 C C . VAL B 1 121 ? -3.186 -23.922 -7.266 1 88.88 121 VAL B C 1
ATOM 2915 O O . VAL B 1 121 ? -2.424 -23.562 -8.164 1 88.88 121 VAL B O 1
ATOM 2918 N N . ALA B 1 122 ? -2.803 -24.719 -6.328 1 88.12 122 ALA B N 1
ATOM 2919 C CA . ALA B 1 122 ? -1.43 -25.219 -6.254 1 88.12 122 ALA B CA 1
ATOM 2920 C C . ALA B 1 122 ? -1.117 -26.141 -7.422 1 88.12 122 ALA B C 1
ATOM 2922 O O . ALA B 1 122 ? 0.048 -26.328 -7.777 1 88.12 122 ALA B O 1
ATOM 2923 N N . ALA B 1 123 ? -2.135 -26.688 -7.969 1 82.69 123 ALA B N 1
ATOM 2924 C CA . ALA B 1 123 ? -1.969 -27.578 -9.117 1 82.69 123 ALA B CA 1
ATOM 2925 C C . ALA B 1 123 ? -1.386 -26.828 -10.312 1 82.69 123 ALA B C 1
ATOM 2927 O O . ALA B 1 123 ? -0.825 -27.422 -11.227 1 82.69 123 ALA B O 1
ATOM 2928 N N . ALA B 1 124 ? -1.528 -25.531 -10.32 1 82.75 124 ALA B N 1
ATOM 2929 C CA . ALA B 1 124 ? -0.965 -24.703 -11.383 1 82.75 124 ALA B CA 1
ATOM 2930 C C . ALA B 1 124 ? 0.552 -24.859 -11.453 1 82.75 124 ALA B C 1
ATOM 2932 O O . ALA B 1 124 ? 1.169 -24.547 -12.469 1 82.75 124 ALA B O 1
ATOM 2933 N N . THR B 1 125 ? 1.209 -25.312 -10.398 1 81.12 125 THR B N 1
ATOM 2934 C CA . THR B 1 125 ? 2.662 -25.406 -10.297 1 81.12 125 THR B CA 1
ATOM 2935 C C . THR B 1 125 ? 3.137 -26.812 -10.625 1 81.12 125 THR B C 1
ATOM 2937 O O . THR B 1 125 ? 4.34 -27.062 -10.742 1 81.12 125 THR B O 1
ATOM 2940 N N . GLN B 1 126 ? 2.268 -27.75 -10.719 1 78.5 126 GLN B N 1
ATOM 2941 C CA . GLN B 1 126 ? 2.643 -29.156 -10.812 1 78.5 126 GLN B CA 1
ATOM 2942 C C . GLN B 1 126 ? 3.037 -29.531 -12.234 1 78.5 126 GLN B C 1
ATOM 2944 O O . GLN B 1 126 ? 2.588 -28.891 -13.195 1 78.5 126 GLN B O 1
ATOM 2949 N N . PHE B 1 127 ? 3.982 -30.5 -12.164 1 65.62 127 PHE B N 1
ATOM 2950 C CA . PHE B 1 127 ? 4.363 -31.125 -13.422 1 65.62 127 PHE B CA 1
ATOM 2951 C C . PHE B 1 127 ? 3.162 -31.812 -14.078 1 65.62 127 PHE B C 1
ATOM 2953 O O . PHE B 1 127 ? 2.316 -32.375 -13.383 1 65.62 127 PHE B O 1
ATOM 2960 N N . GLY B 1 128 ? 2.812 -31.328 -15.352 1 57.84 128 GLY B N 1
ATOM 2961 C CA . GLY B 1 128 ? 1.713 -32.062 -15.945 1 57.84 128 GLY B CA 1
ATOM 2962 C C . GLY B 1 128 ? 1.975 -32.469 -17.391 1 57.84 128 GLY B C 1
ATOM 2963 O O . GLY B 1 128 ? 2.955 -32.031 -17.984 1 57.84 128 GLY B O 1
ATOM 2964 N N . LEU B 1 129 ? 1.466 -33.594 -17.797 1 52.09 129 LEU B N 1
ATOM 2965 C CA . LEU B 1 129 ? 1.382 -34 -19.203 1 52.09 129 LEU B CA 1
ATOM 2966 C C . LEU B 1 129 ? 0.497 -33.062 -20 1 52.09 129 LEU B C 1
ATOM 2968 O O . LEU B 1 129 ? -0.562 -32.625 -19.516 1 52.09 129 LEU B O 1
ATOM 2972 N N . ASN B 1 130 ? 1.195 -32.188 -20.797 1 51.88 130 ASN B N 1
ATOM 2973 C CA . ASN B 1 130 ? 0.31 -31.469 -21.719 1 51.88 130 ASN B CA 1
ATOM 2974 C C . ASN B 1 130 ? -0.666 -32.406 -22.406 1 51.88 130 ASN B C 1
ATOM 2976 O O . ASN B 1 130 ? -0.25 -33.312 -23.141 1 51.88 130 ASN B O 1
ATOM 2980 N N . SER B 1 131 ? -1.842 -32.406 -21.953 1 47.88 131 SER B N 1
ATOM 2981 C CA . SER B 1 131 ? -2.809 -33.344 -22.484 1 47.88 131 SER B CA 1
ATOM 2982 C C . SER B 1 131 ? -2.879 -33.281 -24.016 1 47.88 131 SER B C 1
ATOM 2984 O O . SER B 1 131 ? -3.191 -34.25 -24.672 1 47.88 131 SER B O 1
ATOM 2986 N N . LYS B 1 132 ? -2.734 -32.094 -24.562 1 49.25 132 LYS B N 1
ATOM 2987 C CA . LYS B 1 132 ? -2.914 -31.953 -26 1 49.25 132 LYS B CA 1
ATOM 2988 C C . LYS B 1 132 ? -1.757 -32.594 -26.75 1 49.25 132 LYS B C 1
ATOM 2990 O O . LYS B 1 132 ? -1.885 -32.906 -27.938 1 49.25 132 LYS B O 1
ATOM 2995 N N . SER B 1 133 ? -0.662 -32.562 -26.156 1 48.84 133 SER B N 1
ATOM 2996 C CA . SER B 1 133 ? 0.461 -33.031 -26.969 1 48.84 133 SER B CA 1
ATOM 2997 C C . SER B 1 133 ? 1.062 -34.312 -26.406 1 48.84 133 SER B C 1
ATOM 2999 O O . SER B 1 133 ? 1.949 -34.906 -27.031 1 48.84 133 SER B O 1
ATOM 3001 N N . ASN B 1 134 ? 0.505 -35 -25.531 1 50.69 134 ASN B N 1
ATOM 3002 C CA . ASN B 1 134 ? 1.031 -36.219 -24.906 1 50.69 134 ASN B CA 1
ATOM 3003 C C . ASN B 1 134 ? 2.5 -36.062 -24.531 1 50.69 134 ASN B C 1
ATOM 3005 O O . ASN B 1 134 ? 3.246 -37.031 -24.5 1 50.69 134 ASN B O 1
ATOM 3009 N N . ARG B 1 135 ? 3.07 -34.844 -24.547 1 51.31 135 ARG B N 1
ATOM 3010 C CA . ARG B 1 135 ? 4.461 -34.562 -24.203 1 51.31 135 ARG B CA 1
ATOM 3011 C C . ARG B 1 135 ? 4.582 -34.094 -22.766 1 51.31 135 ARG B C 1
ATOM 3013 O O . ARG B 1 135 ? 3.668 -33.438 -22.234 1 51.31 135 ARG B O 1
ATOM 3020 N N . VAL B 1 136 ? 5.43 -34.781 -22.062 1 53.12 136 VAL B N 1
ATOM 3021 C CA . VAL B 1 136 ? 5.824 -34.312 -20.734 1 53.12 136 VAL B CA 1
ATOM 3022 C C . VAL B 1 136 ? 6.191 -32.812 -20.812 1 53.12 136 VAL B C 1
ATOM 3024 O O . VAL B 1 136 ? 7.031 -32.438 -21.625 1 53.12 136 VAL B O 1
ATOM 3027 N N . ASN B 1 137 ? 5.258 -32.031 -20.344 1 54.62 137 ASN B N 1
ATOM 3028 C CA . ASN B 1 137 ? 5.602 -30.609 -20.312 1 54.62 137 ASN B CA 1
ATOM 3029 C C . ASN B 1 137 ? 6.406 -30.25 -19.062 1 54.62 137 ASN B C 1
ATOM 3031 O O . ASN B 1 137 ? 5.969 -30.516 -17.938 1 54.62 137 ASN B O 1
ATOM 3035 N N . TRP B 1 138 ? 7.684 -30.188 -19.297 1 55.62 138 TRP B N 1
ATOM 3036 C CA . TRP B 1 138 ? 8.539 -29.609 -18.266 1 55.62 138 TRP B CA 1
ATOM 3037 C C . TRP B 1 138 ? 7.98 -28.297 -17.75 1 55.62 138 TRP B C 1
ATOM 3039 O O . TRP B 1 138 ? 7.707 -27.375 -18.531 1 55.62 138 TRP B O 1
ATOM 3049 N N . VAL B 1 139 ? 7.207 -28.438 -16.656 1 59.5 139 VAL B N 1
ATOM 3050 C CA . VAL B 1 139 ? 6.652 -27.203 -16.125 1 59.5 139 VAL B CA 1
ATOM 3051 C C . VAL B 1 139 ? 7.758 -26.391 -15.453 1 59.5 139 VAL B C 1
ATOM 3053 O O . VAL B 1 139 ? 8.438 -26.875 -14.547 1 59.5 139 VAL B O 1
ATOM 3056 N N . ASN B 1 140 ? 8.031 -25.328 -16 1 65.31 140 ASN B N 1
ATOM 3057 C CA . ASN B 1 140 ? 9.039 -24.438 -15.438 1 65.31 140 ASN B CA 1
ATOM 3058 C C . ASN B 1 140 ? 8.406 -23.391 -14.508 1 65.31 140 ASN B C 1
ATOM 3060 O O . ASN B 1 140 ? 9.117 -22.641 -13.836 1 65.31 140 ASN B O 1
ATOM 3064 N N . GLY B 1 141 ? 7.156 -23.406 -14.367 1 72.56 141 GLY B N 1
ATOM 3065 C CA . GLY B 1 141 ? 6.543 -22.484 -13.43 1 72.56 141 GLY B CA 1
ATOM 3066 C C . GLY B 1 141 ? 5.039 -22.625 -13.344 1 72.56 141 GLY B C 1
ATOM 3067 O O . GLY B 1 141 ? 4.441 -23.422 -14.07 1 72.56 141 GLY B O 1
ATOM 3068 N N . PRO B 1 142 ? 4.582 -21.953 -12.219 1 90.31 142 PRO B N 1
ATOM 3069 C CA . PRO B 1 142 ? 5.113 -21 -11.242 1 90.31 142 PRO B CA 1
ATOM 3070 C C . PRO B 1 142 ? 5.922 -21.688 -10.133 1 90.31 142 PRO B C 1
ATOM 3072 O O . PRO B 1 142 ? 5.652 -22.828 -9.789 1 90.31 142 PRO B O 1
ATOM 3075 N N . ASN B 1 143 ? 6.797 -20.953 -9.531 1 93 143 ASN B N 1
ATOM 3076 C CA . ASN B 1 143 ? 7.613 -21.453 -8.43 1 93 143 ASN B CA 1
ATOM 3077 C C . ASN B 1 143 ? 6.965 -21.156 -7.078 1 93 143 ASN B C 1
ATOM 3079 O O . ASN B 1 143 ? 7.336 -21.75 -6.062 1 93 143 ASN B O 1
ATOM 3083 N N . TRP B 1 144 ? 6.055 -20.25 -7.066 1 95.94 144 TRP B N 1
ATOM 3084 C CA . TRP B 1 144 ? 5.324 -19.984 -5.832 1 95.94 144 TRP B CA 1
ATOM 3085 C C . TRP B 1 144 ? 3.91 -19.5 -6.129 1 95.94 144 TRP B C 1
ATOM 3087 O O . TRP B 1 144 ? 3.641 -18.969 -7.211 1 95.94 144 TRP B O 1
ATOM 3097 N N . VAL B 1 145 ? 3.004 -19.75 -5.184 1 96.88 145 VAL B N 1
ATOM 3098 C CA . VAL B 1 145 ? 1.607 -19.328 -5.23 1 96.88 145 VAL B CA 1
ATOM 3099 C C . VAL B 1 145 ? 1.2 -18.734 -3.885 1 96.88 145 VAL B C 1
ATOM 3101 O O . VAL B 1 145 ? 1.559 -19.266 -2.83 1 96.88 145 VAL B O 1
ATOM 3104 N N . LEU B 1 146 ? 0.557 -17.594 -3.92 1 98.56 146 LEU B N 1
ATOM 3105 C CA . LEU B 1 146 ? -0.118 -17.016 -2.762 1 98.56 146 LEU B CA 1
ATOM 3106 C C . LEU B 1 146 ? -1.625 -16.953 -2.986 1 98.56 146 LEU B C 1
ATOM 3108 O O . LEU B 1 146 ? -2.08 -16.531 -4.055 1 98.56 146 LEU B O 1
ATOM 3112 N N . ALA B 1 147 ? -2.385 -17.375 -2.023 1 98.62 147 ALA B N 1
ATOM 3113 C CA . ALA B 1 147 ? -3.844 -17.328 -2.07 1 98.62 147 ALA B CA 1
ATOM 3114 C C . ALA B 1 147 ? -4.43 -17.125 -0.676 1 98.62 147 ALA B C 1
ATOM 3116 O O . ALA B 1 147 ? -3.689 -17.016 0.306 1 98.62 147 ALA B O 1
ATOM 3117 N N . TYR B 1 148 ? -5.781 -17 -0.618 1 98.69 148 TYR B N 1
ATOM 3118 C CA . TYR B 1 148 ? -6.473 -16.75 0.642 1 98.69 148 TYR B CA 1
ATOM 3119 C C . TYR B 1 148 ? -7.449 -17.875 0.965 1 98.69 148 TYR B C 1
ATOM 3121 O O . TYR B 1 148 ? -8.242 -18.281 0.112 1 98.69 148 TYR B O 1
ATOM 3129 N N . ARG B 1 149 ? -7.43 -18.266 2.186 1 97.81 149 ARG B N 1
ATOM 3130 C CA . ARG B 1 149 ? -8.328 -19.312 2.646 1 97.81 149 ARG B CA 1
ATOM 3131 C C . ARG B 1 149 ? -9.742 -18.781 2.836 1 97.81 149 ARG B C 1
ATOM 3133 O O . ARG B 1 149 ? -10.719 -19.516 2.652 1 97.81 149 ARG B O 1
ATOM 3140 N N . TYR B 1 150 ? -9.867 -17.516 3.26 1 98.25 150 TYR B N 1
ATOM 3141 C CA . TYR B 1 150 ? -11.125 -16.875 3.625 1 98.25 150 TYR B CA 1
ATOM 3142 C C . TYR B 1 150 ? -11.336 -15.594 2.838 1 98.25 150 TYR B C 1
ATOM 3144 O O . TYR B 1 150 ? -10.414 -15.094 2.191 1 98.25 150 TYR B O 1
ATOM 3152 N N . PRO B 1 151 ? -12.594 -15.109 2.832 1 97.94 151 PRO B N 1
ATOM 3153 C CA . PRO B 1 151 ? -12.766 -13.742 2.328 1 97.94 151 PRO B CA 1
ATOM 3154 C C . PRO B 1 151 ? -11.914 -12.727 3.084 1 97.94 151 PRO B C 1
ATOM 3156 O O . PRO B 1 151 ? -11.758 -12.828 4.305 1 97.94 151 PRO B O 1
ATOM 3159 N N . VAL B 1 152 ? -11.406 -11.789 2.359 1 98.25 152 VAL B N 1
ATOM 3160 C CA . VAL B 1 152 ? -10.516 -10.812 2.988 1 98.25 152 VAL B CA 1
ATOM 3161 C C . VAL B 1 152 ? -10.93 -9.398 2.582 1 98.25 152 VAL B C 1
ATOM 3163 O O . VAL B 1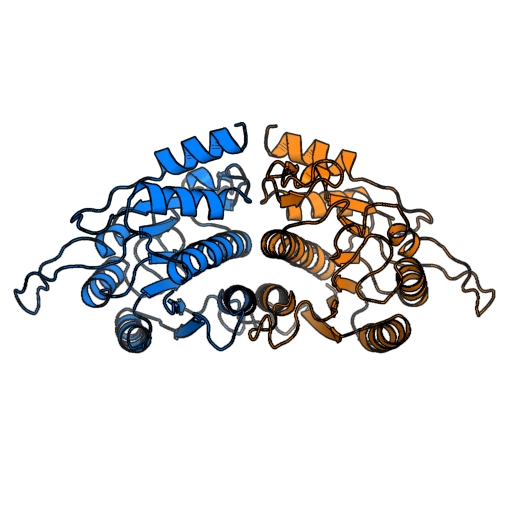 152 ? -11.586 -9.211 1.553 1 98.25 152 VAL B O 1
ATOM 3166 N N . LEU B 1 153 ? -10.508 -8.43 3.377 1 97.69 153 LEU B N 1
ATOM 3167 C CA . LEU B 1 153 ? -10.734 -7.02 3.066 1 97.69 153 LEU B CA 1
ATOM 3168 C C . LEU B 1 153 ? -9.953 -6.605 1.824 1 97.69 153 LEU B C 1
ATOM 3170 O O . LEU B 1 153 ? -8.773 -6.93 1.693 1 97.69 153 LEU B O 1
ATOM 3174 N N . TRP B 1 154 ? -10.633 -5.918 0.972 1 97 154 TRP B N 1
ATOM 3175 C CA . TRP B 1 154 ? -10.109 -5.609 -0.356 1 97 154 TRP B CA 1
ATOM 3176 C C . TRP B 1 154 ? -8.852 -4.75 -0.263 1 97 154 TRP B C 1
ATOM 3178 O O . TRP B 1 154 ? -7.824 -5.078 -0.86 1 97 154 TRP B O 1
ATOM 3188 N N . PHE B 1 155 ? -8.922 -3.66 0.506 1 98 155 PHE B N 1
ATOM 3189 C CA . PHE B 1 155 ? -7.824 -2.705 0.554 1 98 155 PHE B CA 1
ATOM 3190 C C . PHE B 1 155 ? -6.598 -3.32 1.223 1 98 155 PHE B C 1
ATOM 3192 O O . PHE B 1 155 ? -5.48 -3.201 0.715 1 98 155 PHE B O 1
ATOM 3199 N N . GLU B 1 156 ? -6.781 -3.99 2.324 1 98.06 156 GLU B N 1
ATOM 3200 C CA . GLU B 1 156 ? -5.66 -4.578 3.053 1 98.06 156 GLU B CA 1
ATOM 3201 C C . GLU B 1 156 ? -4.973 -5.66 2.229 1 98.06 156 GLU B C 1
ATOM 3203 O O . GLU B 1 156 ? -3.742 -5.746 2.209 1 98.06 156 GLU B O 1
ATOM 3208 N N . SER B 1 157 ? -5.773 -6.461 1.559 1 98.31 157 SER B N 1
ATOM 3209 C CA . SER B 1 157 ? -5.176 -7.484 0.703 1 98.31 157 SER B CA 1
ATOM 3210 C C . SER B 1 157 ? -4.398 -6.852 -0.448 1 98.31 157 SER B C 1
ATOM 3212 O O . SER B 1 157 ? -3.348 -7.359 -0.843 1 98.31 157 SER B O 1
ATOM 3214 N N . ALA B 1 158 ? -4.902 -5.742 -0.998 1 98.5 158 ALA B N 1
ATOM 3215 C CA . ALA B 1 158 ? -4.203 -5.035 -2.066 1 98.5 158 ALA B CA 1
ATOM 3216 C C . ALA B 1 158 ? -2.842 -4.535 -1.59 1 98.5 158 ALA B C 1
ATOM 3218 O O . ALA B 1 158 ? -1.856 -4.598 -2.33 1 98.5 158 ALA B O 1
ATOM 3219 N N . MET B 1 159 ? -2.775 -4.039 -0.375 1 98.62 159 MET B N 1
ATOM 3220 C CA . MET B 1 159 ? -1.508 -3.568 0.178 1 98.62 159 MET B CA 1
ATOM 3221 C C . MET B 1 159 ? -0.518 -4.719 0.326 1 98.62 159 MET B C 1
ATOM 3223 O O . MET B 1 159 ? 0.652 -4.59 -0.04 1 98.62 159 MET B O 1
ATOM 3227 N N . ILE B 1 160 ? -0.991 -5.809 0.809 1 98.81 160 ILE B N 1
ATOM 3228 C CA . ILE B 1 160 ? -0.142 -6.98 0.99 1 98.81 160 ILE B CA 1
ATOM 3229 C C . ILE B 1 160 ? 0.365 -7.465 -0.366 1 98.81 160 ILE B C 1
ATOM 3231 O O . ILE B 1 160 ? 1.562 -7.707 -0.538 1 98.81 160 ILE B O 1
ATOM 3235 N N . GLU B 1 161 ? -0.502 -7.578 -1.3 1 98.94 161 GLU B N 1
ATOM 3236 C CA . GLU B 1 161 ? -0.155 -8.047 -2.639 1 98.94 161 GLU B CA 1
ATOM 3237 C C . GLU B 1 161 ? 0.812 -7.086 -3.324 1 98.94 161 GLU B C 1
ATOM 3239 O O . GLU B 1 161 ? 1.709 -7.512 -4.055 1 98.94 161 GLU B O 1
ATOM 3244 N N . THR B 1 162 ? 0.604 -5.789 -3.098 1 98.94 162 THR B N 1
ATOM 3245 C CA . THR B 1 162 ? 1.53 -4.789 -3.619 1 98.94 162 THR B CA 1
ATOM 3246 C C . THR B 1 162 ? 2.932 -5.004 -3.055 1 98.94 162 THR B C 1
ATOM 3248 O O . THR B 1 162 ? 3.92 -4.941 -3.791 1 98.94 162 THR B O 1
ATOM 3251 N N . SER B 1 163 ? 3.014 -5.266 -1.79 1 98.88 163 SER B N 1
ATOM 3252 C CA . SER B 1 163 ? 4.293 -5.535 -1.146 1 98.88 163 SER B CA 1
ATOM 3253 C C . SER B 1 163 ? 4.945 -6.793 -1.712 1 98.88 163 SER B C 1
ATOM 3255 O O . SER B 1 163 ? 6.16 -6.832 -1.916 1 98.88 163 SER B O 1
ATOM 3257 N N . ILE B 1 164 ? 4.141 -7.812 -1.969 1 98.88 164 ILE B N 1
ATOM 3258 C CA . ILE B 1 164 ? 4.652 -9.047 -2.555 1 98.88 164 ILE B CA 1
ATOM 3259 C C . ILE B 1 164 ? 5.203 -8.766 -3.951 1 98.88 164 ILE B C 1
ATOM 3261 O O . ILE B 1 164 ? 6.309 -9.195 -4.289 1 98.88 164 ILE B O 1
ATOM 3265 N N . VAL B 1 165 ? 4.469 -8.047 -4.762 1 98.88 165 VAL B N 1
ATOM 3266 C CA . VAL B 1 165 ? 4.895 -7.711 -6.117 1 98.88 165 VAL B CA 1
ATOM 3267 C C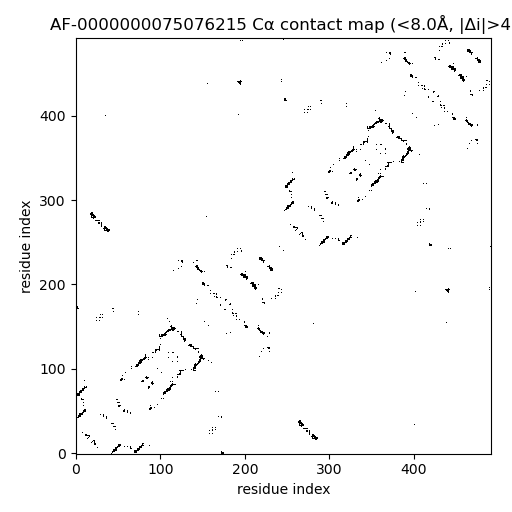 . VAL B 1 165 ? 6.203 -6.922 -6.066 1 98.88 165 VAL B C 1
ATOM 3269 O O . VAL B 1 165 ? 7.145 -7.227 -6.801 1 98.88 165 VAL B O 1
ATOM 3272 N N . TYR B 1 166 ? 6.27 -5.949 -5.195 1 98.81 166 TYR B N 1
ATOM 3273 C CA . TYR B 1 166 ? 7.473 -5.141 -5.051 1 98.81 166 TYR B CA 1
ATOM 3274 C C . TYR B 1 166 ? 8.68 -6.012 -4.715 1 98.81 166 TYR B C 1
ATOM 3276 O O . TYR B 1 166 ? 9.719 -5.93 -5.375 1 98.81 166 TYR B O 1
ATOM 3284 N N . THR B 1 167 ? 8.531 -6.855 -3.729 1 98.69 167 THR B N 1
ATOM 3285 C CA . THR B 1 167 ? 9.633 -7.645 -3.191 1 98.69 167 THR B CA 1
ATOM 3286 C C . THR B 1 167 ? 10.086 -8.695 -4.199 1 98.69 167 THR B C 1
ATOM 3288 O O . THR B 1 167 ? 11.281 -8.828 -4.469 1 98.69 167 THR B O 1
ATOM 3291 N N . MET B 1 168 ? 9.156 -9.422 -4.789 1 98.44 168 MET B N 1
ATOM 3292 C CA . MET B 1 168 ? 9.484 -10.508 -5.703 1 98.44 168 MET B CA 1
ATOM 3293 C C . MET B 1 168 ? 10.047 -9.969 -7.016 1 98.44 168 MET B C 1
ATOM 3295 O O . MET B 1 168 ? 11.023 -10.492 -7.543 1 98.44 168 MET B O 1
ATOM 3299 N N . ALA B 1 169 ? 9.375 -8.914 -7.559 1 98.25 169 ALA B N 1
ATOM 3300 C CA . ALA B 1 169 ? 9.883 -8.305 -8.789 1 98.25 169 ALA B CA 1
ATOM 3301 C C . ALA B 1 169 ? 11.312 -7.805 -8.602 1 98.25 169 ALA B C 1
ATOM 3303 O O . ALA B 1 169 ? 12.172 -8.055 -9.445 1 98.25 169 ALA B O 1
ATOM 3304 N N . ASN B 1 170 ? 11.5 -7.109 -7.516 1 97.19 170 ASN B N 1
ATOM 3305 C CA . ASN B 1 170 ? 12.836 -6.609 -7.215 1 97.19 170 ASN B CA 1
ATOM 3306 C C . ASN B 1 170 ? 13.852 -7.746 -7.137 1 97.19 170 ASN B C 1
ATOM 3308 O O . ASN B 1 170 ? 14.961 -7.633 -7.664 1 97.19 170 ASN B O 1
ATOM 3312 N N . ALA B 1 171 ? 13.484 -8.812 -6.48 1 97 171 ALA B N 1
ATOM 3313 C CA . ALA B 1 171 ? 14.367 -9.969 -6.352 1 97 171 ALA B CA 1
ATOM 3314 C C . ALA B 1 171 ? 14.688 -10.57 -7.715 1 97 171 ALA B C 1
ATOM 3316 O O . ALA B 1 171 ? 15.844 -10.875 -8.016 1 97 171 ALA B O 1
ATOM 3317 N N . TYR B 1 172 ? 13.695 -10.742 -8.539 1 96.44 172 TYR B N 1
ATOM 3318 C CA . TYR B 1 172 ? 13.883 -11.336 -9.859 1 96.44 172 TYR B CA 1
ATOM 3319 C C . TYR B 1 172 ? 14.719 -10.422 -10.75 1 96.44 172 TYR B C 1
ATOM 3321 O O . TYR B 1 172 ? 15.492 -10.891 -11.586 1 96.44 172 TYR B O 1
ATOM 3329 N N . MET B 1 173 ? 14.547 -9.109 -10.609 1 95.88 173 MET B N 1
ATOM 3330 C CA . MET B 1 173 ? 15.32 -8.156 -11.398 1 95.88 173 MET B CA 1
ATOM 3331 C C . MET B 1 173 ? 16.797 -8.227 -11.039 1 95.88 173 MET B C 1
ATOM 3333 O O . MET B 1 173 ? 17.656 -7.992 -11.891 1 95.88 173 MET B O 1
ATOM 3337 N N . ASN B 1 174 ? 17.109 -8.594 -9.789 1 92.81 174 ASN B N 1
ATOM 3338 C CA . ASN B 1 174 ? 18.484 -8.523 -9.297 1 92.81 174 ASN B CA 1
ATOM 3339 C C . ASN B 1 174 ? 19.109 -9.906 -9.188 1 92.81 174 ASN B C 1
ATOM 3341 O O . ASN B 1 174 ? 20.25 -10.047 -8.758 1 92.81 174 ASN B O 1
ATOM 3345 N N . GLY B 1 175 ? 18.359 -10.93 -9.492 1 88.56 175 GLY B N 1
ATOM 3346 C CA . GLY B 1 175 ? 18.984 -12.242 -9.438 1 88.56 175 GLY B CA 1
ATOM 3347 C C . GLY B 1 175 ? 17.984 -13.375 -9.586 1 88.56 175 GLY B C 1
ATOM 3348 O O . GLY B 1 175 ? 16.906 -13.195 -10.156 1 88.56 175 GLY B O 1
ATOM 3349 N N . ARG B 1 176 ? 18.547 -14.57 -9.148 1 84.19 176 ARG B N 1
ATOM 3350 C CA . ARG B 1 176 ? 17.719 -15.773 -9.25 1 84.19 176 ARG B CA 1
ATOM 3351 C C . ARG B 1 176 ? 17.047 -16.078 -7.914 1 84.19 176 ARG B C 1
ATOM 3353 O O . ARG B 1 176 ? 17.625 -15.852 -6.852 1 84.19 176 ARG B O 1
ATOM 3360 N N . LEU B 1 177 ? 15.891 -16.453 -7.98 1 91.31 177 LEU B N 1
ATOM 3361 C CA . LEU B 1 177 ? 15.086 -16.922 -6.859 1 91.31 177 LEU B CA 1
ATOM 3362 C C . LEU B 1 177 ? 14.625 -18.359 -7.094 1 91.31 177 LEU B C 1
ATOM 3364 O O . LEU B 1 177 ? 13.469 -18.594 -7.461 1 91.31 177 LEU B O 1
ATOM 3368 N N . ASN B 1 178 ? 15.531 -19.375 -6.762 1 85.31 178 ASN B N 1
ATOM 3369 C CA . ASN B 1 178 ? 15.266 -20.719 -7.234 1 85.31 178 ASN B CA 1
ATOM 3370 C C . ASN B 1 178 ? 15.031 -21.688 -6.074 1 85.31 178 ASN B C 1
ATOM 3372 O O . ASN B 1 178 ? 14.336 -22.688 -6.227 1 85.31 178 ASN B O 1
ATOM 3376 N N . SER B 1 179 ? 15.609 -21.375 -4.973 1 91.88 179 SER B N 1
ATOM 3377 C CA . SER B 1 179 ? 15.508 -22.328 -3.869 1 91.88 179 SER B CA 1
ATOM 3378 C C . SER B 1 179 ? 14.281 -22.047 -3.012 1 91.88 179 SER B C 1
ATOM 3380 O O . SER B 1 179 ? 13.789 -20.906 -2.977 1 91.88 179 SER B O 1
ATOM 3382 N N . ARG B 1 180 ? 13.867 -23.094 -2.367 1 94.19 180 ARG B N 1
ATOM 3383 C CA . ARG B 1 180 ? 12.75 -22.969 -1.432 1 94.19 180 ARG B CA 1
ATOM 3384 C C . ARG B 1 180 ? 13.039 -21.922 -0.369 1 94.19 180 ARG B C 1
ATOM 3386 O O . ARG B 1 180 ? 12.195 -21.062 -0.089 1 94.19 180 ARG B O 1
ATOM 3393 N N . GLN B 1 181 ? 14.195 -21.938 0.182 1 95.5 181 GLN B N 1
ATOM 3394 C CA . GLN B 1 181 ? 14.555 -21.031 1.269 1 95.5 181 GLN B CA 1
ATOM 3395 C C . GLN B 1 181 ? 14.641 -19.594 0.773 1 95.5 181 GLN B C 1
ATOM 3397 O O . GLN B 1 181 ? 14.234 -18.672 1.472 1 95.5 181 GLN B O 1
ATOM 3402 N N . ASP B 1 182 ? 15.172 -19.391 -0.391 1 95.88 182 ASP B N 1
ATOM 3403 C CA . ASP B 1 182 ? 15.25 -18.047 -0.96 1 95.88 182 ASP B CA 1
ATOM 3404 C C . ASP B 1 182 ? 13.852 -17.453 -1.128 1 95.88 182 ASP B C 1
ATOM 3406 O O . ASP B 1 182 ? 13.625 -16.297 -0.771 1 95.88 182 ASP B O 1
ATOM 3410 N N . ILE B 1 183 ? 12.984 -18.234 -1.683 1 97 183 ILE B N 1
ATOM 3411 C CA . ILE B 1 183 ? 11.625 -17.766 -1.936 1 97 183 ILE B CA 1
ATOM 3412 C C . ILE B 1 183 ? 10.914 -17.484 -0.61 1 97 183 ILE B C 1
ATOM 3414 O O . ILE B 1 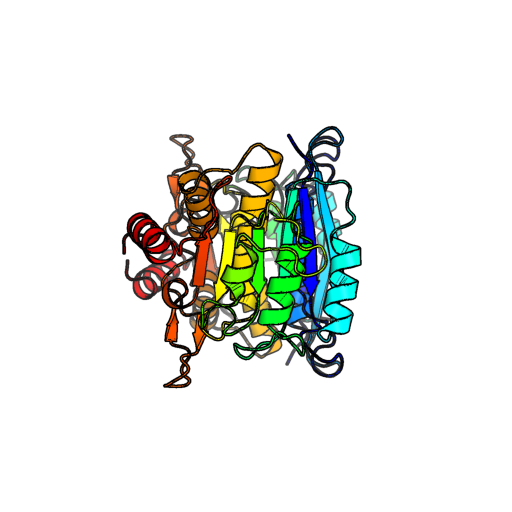183 ? 10.258 -16.453 -0.455 1 97 183 ILE B O 1
ATOM 3418 N N . LEU B 1 184 ? 11.102 -18.406 0.306 1 97.81 184 LEU B N 1
ATOM 3419 C CA . LEU B 1 184 ? 10.516 -18.219 1.628 1 97.81 184 LEU B CA 1
ATOM 3420 C C . LEU B 1 184 ? 11.016 -16.938 2.273 1 97.81 184 LEU B C 1
ATOM 3422 O O . LEU B 1 184 ? 10.219 -16.172 2.824 1 97.81 184 LEU B O 1
ATOM 3426 N N . ASN B 1 185 ? 12.297 -16.656 2.191 1 97.88 185 ASN B N 1
ATOM 3427 C CA . ASN B 1 185 ? 12.875 -15.445 2.752 1 97.88 185 ASN B CA 1
ATOM 3428 C C . ASN B 1 185 ? 12.266 -14.188 2.129 1 97.88 185 ASN B C 1
ATOM 3430 O O . ASN B 1 185 ? 12.039 -13.195 2.82 1 97.88 185 ASN B O 1
ATOM 3434 N N . LYS B 1 186 ? 11.977 -14.219 0.859 1 98.25 186 LYS B N 1
ATOM 3435 C CA . LYS B 1 186 ? 11.398 -13.055 0.196 1 98.25 186 LYS B CA 1
ATOM 3436 C C . LYS B 1 186 ? 9.945 -12.844 0.614 1 98.25 186 LYS B C 1
ATOM 3438 O O . LYS B 1 186 ? 9.477 -11.711 0.706 1 98.25 186 LYS B O 1
ATOM 3443 N N . PHE B 1 187 ? 9.25 -13.977 0.859 1 98.69 187 PHE B N 1
ATOM 3444 C CA . PHE B 1 187 ? 7.914 -13.828 1.419 1 98.69 187 PHE B CA 1
ATOM 3445 C C . PHE B 1 187 ? 7.977 -13.18 2.801 1 98.69 187 PHE B C 1
ATOM 3447 O O . PHE B 1 187 ? 7.141 -12.344 3.135 1 98.69 187 PHE B O 1
ATOM 3454 N N . ILE B 1 188 ? 8.93 -13.609 3.566 1 98.56 188 ILE B N 1
ATOM 3455 C CA . ILE B 1 188 ? 9.102 -13.023 4.891 1 98.56 188 ILE B CA 1
ATOM 3456 C C . ILE B 1 188 ? 9.359 -11.523 4.758 1 98.56 188 ILE B C 1
ATOM 3458 O O . ILE B 1 188 ? 8.734 -10.711 5.441 1 98.56 188 ILE B O 1
ATOM 3462 N N . ASP B 1 189 ? 10.242 -11.133 3.852 1 98.25 189 ASP B N 1
ATOM 3463 C CA . ASP B 1 189 ? 10.547 -9.727 3.617 1 98.25 189 ASP B CA 1
ATOM 3464 C C . ASP B 1 189 ? 9.297 -8.953 3.207 1 98.25 189 ASP B C 1
ATOM 3466 O O . ASP B 1 189 ? 9.102 -7.812 3.619 1 98.25 189 ASP B O 1
ATOM 3470 N N . ALA B 1 190 ? 8.453 -9.57 2.387 1 98.69 190 ALA B N 1
ATOM 3471 C CA . ALA B 1 190 ? 7.273 -8.914 1.832 1 98.69 190 ALA B CA 1
ATOM 3472 C C . ALA B 1 190 ? 6.184 -8.758 2.891 1 98.69 190 ALA B C 1
ATOM 3474 O O . ALA B 1 190 ? 5.395 -7.812 2.846 1 98.69 190 ALA B O 1
ATOM 3475 N N . LEU B 1 191 ? 6.18 -9.703 3.861 1 98.69 191 LEU B N 1
ATOM 3476 C CA . LEU B 1 191 ? 5.047 -9.758 4.777 1 98.69 191 LEU B CA 1
ATOM 3477 C C . LEU B 1 191 ? 5.418 -9.164 6.133 1 98.69 191 LEU B C 1
ATOM 3479 O O . LEU B 1 191 ? 4.539 -8.805 6.918 1 98.69 191 LEU B O 1
ATOM 3483 N N . ARG B 1 192 ? 6.676 -9.055 6.445 1 97.62 192 ARG B N 1
ATOM 3484 C CA . ARG B 1 192 ? 7.121 -8.633 7.766 1 97.62 192 ARG B CA 1
ATOM 3485 C C . ARG B 1 192 ? 6.609 -7.23 8.094 1 97.62 192 ARG B C 1
ATOM 3487 O O . ARG B 1 192 ? 6.312 -6.926 9.25 1 97.62 192 ARG B O 1
ATOM 3494 N N . PRO B 1 193 ? 6.395 -6.324 7.121 1 98.12 193 PRO B N 1
ATOM 3495 C CA . PRO B 1 193 ? 5.875 -4.996 7.453 1 98.12 193 PRO B CA 1
ATOM 3496 C C . PRO B 1 193 ? 4.43 -5.039 7.945 1 98.12 193 PRO B C 1
ATOM 3498 O O . PRO B 1 193 ? 3.938 -4.059 8.516 1 98.12 193 PRO B O 1
ATOM 3501 N N . PHE B 1 194 ? 3.746 -6.102 7.727 1 98.5 194 PHE B N 1
ATOM 3502 C CA . PHE B 1 194 ? 2.338 -6.203 8.094 1 98.5 194 PHE B CA 1
ATOM 3503 C C . PHE B 1 194 ? 2.17 -7 9.383 1 98.5 194 PHE B C 1
ATOM 3505 O O . PHE B 1 194 ? 2.904 -7.965 9.617 1 98.5 194 PHE B O 1
ATOM 3512 N N . SER B 1 195 ? 1.251 -6.594 10.156 1 97.81 195 SER B N 1
ATOM 3513 C CA . SER B 1 195 ? 0.907 -7.367 11.344 1 97.81 195 SER B CA 1
ATOM 3514 C C . SER B 1 195 ? 0.234 -8.688 10.977 1 97.81 195 SER B C 1
ATOM 3516 O O . SER B 1 195 ? -0.88 -8.695 10.445 1 97.81 195 SER B O 1
ATOM 3518 N N . ILE B 1 196 ? 0.844 -9.797 11.312 1 97.12 196 ILE B N 1
ATOM 3519 C CA . ILE B 1 196 ? 0.331 -11.102 10.898 1 97.12 196 ILE B CA 1
ATOM 3520 C C . ILE B 1 196 ? -0.896 -11.461 11.734 1 97.12 196 ILE B C 1
ATOM 3522 O O . ILE B 1 196 ? -1.648 -12.375 11.391 1 97.12 196 ILE B O 1
ATOM 3526 N N . GLU B 1 197 ? -1.158 -10.695 12.82 1 96.25 197 GLU B N 1
ATOM 3527 C CA . GLU B 1 197 ? -2.301 -10.945 13.695 1 96.25 197 GLU B CA 1
ATOM 3528 C C . GLU B 1 197 ? -3.477 -10.039 13.336 1 96.25 197 GLU B C 1
ATOM 3530 O O . GLU B 1 197 ? -4.566 -10.18 13.898 1 96.25 197 GLU B O 1
ATOM 3535 N N . ASP B 1 198 ? -3.227 -9.133 12.469 1 97.19 198 ASP B N 1
ATOM 3536 C CA . ASP B 1 198 ? -4.32 -8.242 12.094 1 97.19 198 ASP B CA 1
ATOM 3537 C C . ASP B 1 198 ? -5.48 -9.023 11.492 1 97.19 198 ASP B C 1
ATOM 3539 O O . ASP B 1 198 ? -5.27 -9.969 10.727 1 97.19 198 ASP B O 1
ATOM 3543 N N . ILE B 1 199 ? -6.656 -8.547 11.82 1 97.38 199 ILE B N 1
ATOM 3544 C CA . ILE B 1 199 ? -7.867 -9.188 11.328 1 97.38 199 ILE B CA 1
ATOM 3545 C C . ILE B 1 199 ? -8.234 -8.617 9.961 1 97.38 199 ILE B C 1
ATOM 3547 O O . ILE B 1 199 ? -8.555 -7.43 9.844 1 97.38 199 ILE B O 1
ATOM 3551 N N . ILE B 1 200 ? -8.25 -9.484 8.938 1 97.81 200 ILE B N 1
ATOM 3552 C CA . ILE B 1 200 ? -8.562 -8.977 7.609 1 97.81 200 ILE B CA 1
ATOM 3553 C C . ILE B 1 200 ? -9.617 -9.867 6.957 1 97.81 200 ILE B C 1
ATOM 3555 O O . ILE B 1 200 ? -10.125 -9.547 5.875 1 97.81 200 ILE B O 1
ATOM 3559 N N . GLY B 1 201 ? -9.914 -11.023 7.543 1 98 201 GLY B N 1
ATOM 3560 C CA . GLY B 1 201 ? -10.781 -11.984 6.875 1 98 201 GLY B CA 1
ATOM 3561 C C . GLY B 1 201 ? -12.062 -12.258 7.637 1 98 201 GLY B C 1
ATOM 3562 O O . GLY B 1 201 ? -12.195 -11.875 8.805 1 98 201 GLY B O 1
ATOM 3563 N N . GLN B 1 202 ? -12.938 -12.883 6.953 1 97.75 202 GLN B N 1
ATOM 3564 C CA . GLN B 1 202 ? -14.227 -13.273 7.52 1 97.75 202 GLN B CA 1
ATOM 3565 C C . GLN B 1 202 ? -14.328 -14.789 7.656 1 97.75 202 GLN B C 1
ATOM 3567 O O . GLN B 1 202 ? -14.125 -15.523 6.684 1 97.75 202 GLN B O 1
ATOM 3572 N N . ASP B 1 203 ? -14.68 -15.172 8.805 1 96 203 ASP B N 1
ATOM 3573 C CA . ASP B 1 203 ? -14.828 -16.594 9.086 1 96 203 ASP B CA 1
ATOM 3574 C C . ASP B 1 203 ? -16.109 -17.141 8.469 1 96 203 ASP B C 1
ATOM 3576 O O . ASP B 1 203 ? -17.188 -16.562 8.609 1 96 203 ASP B O 1
ATOM 3580 N N . ASP B 1 204 ? -16.031 -18.297 7.848 1 93.19 204 ASP B N 1
ATOM 3581 C CA . ASP B 1 204 ? -17.156 -18.891 7.137 1 93.19 204 ASP B CA 1
ATOM 3582 C C . ASP B 1 204 ? -18.234 -19.359 8.109 1 93.19 204 ASP B C 1
ATOM 3584 O O . ASP B 1 204 ? -19.422 -19.328 7.797 1 93.19 204 ASP B O 1
ATOM 3588 N N . GLU B 1 205 ? -17.812 -19.859 9.18 1 93.69 205 GLU B N 1
ATOM 3589 C CA . GLU B 1 205 ? -18.734 -20.484 10.125 1 93.69 205 GLU B CA 1
ATOM 3590 C C . GLU B 1 205 ? -19.484 -19.438 10.945 1 93.69 205 GLU B C 1
ATOM 3592 O O . GLU B 1 205 ? -20.703 -19.516 11.109 1 93.69 205 GLU B O 1
ATOM 3597 N N . THR B 1 206 ? -18.797 -18.422 11.375 1 95.44 206 THR B N 1
ATOM 3598 C CA . THR B 1 206 ? -19.391 -17.438 12.281 1 95.44 206 THR B CA 1
ATOM 3599 C C . THR B 1 206 ? -19.844 -16.203 11.523 1 95.44 206 THR B C 1
ATOM 3601 O O . THR B 1 206 ? -20.578 -15.375 12.055 1 95.44 206 THR B O 1
ATOM 3604 N N . ASN B 1 207 ? -19.328 -16.031 10.352 1 94.62 207 ASN B N 1
ATOM 3605 C CA . ASN B 1 207 ? -19.594 -14.852 9.539 1 94.62 207 ASN B CA 1
ATOM 3606 C C . ASN B 1 207 ? -19.047 -13.586 10.203 1 94.62 207 ASN B C 1
ATOM 3608 O O . ASN B 1 207 ? -19.562 -12.492 9.969 1 94.62 207 ASN B O 1
ATOM 3612 N N . LYS B 1 208 ? -18.109 -13.773 11.07 1 96.69 208 LYS B N 1
ATOM 3613 C CA . LYS B 1 208 ? -17.469 -12.641 11.734 1 96.69 208 LYS B CA 1
ATOM 3614 C C . LYS B 1 208 ? -16.109 -12.328 11.109 1 96.69 208 LYS B C 1
ATOM 3616 O O . LYS B 1 208 ? -15.422 -13.227 10.633 1 96.69 208 LYS B O 1
ATOM 3621 N N . TRP B 1 209 ? -15.852 -11.07 11.133 1 96.12 209 TRP B N 1
ATOM 3622 C CA . TRP B 1 209 ? -14.523 -10.633 10.711 1 96.12 209 TRP B CA 1
ATOM 3623 C C . TRP B 1 209 ? -13.516 -10.828 11.836 1 96.12 209 TRP B C 1
ATOM 3625 O O . TRP B 1 209 ? -13.234 -9.898 12.594 1 96.12 209 TRP B O 1
ATOM 3635 N N . ASP B 1 210 ? -13.008 -12.055 11.922 1 97 210 ASP B N 1
ATOM 3636 C CA . ASP B 1 210 ? -12.109 -12.375 13.031 1 97 210 ASP B CA 1
ATOM 3637 C C . ASP B 1 210 ? -10.977 -13.289 12.578 1 97 210 ASP B C 1
ATOM 3639 O O . ASP B 1 210 ? -10.352 -13.969 13.391 1 97 210 ASP B O 1
ATOM 3643 N N . VAL B 1 211 ? -10.742 -13.32 11.242 1 98.06 211 VAL B N 1
ATOM 3644 C CA . VAL B 1 211 ? -9.656 -14.117 10.695 1 98.06 211 VAL B CA 1
ATOM 3645 C C . VAL B 1 211 ? -8.43 -13.234 10.461 1 98.06 211 VAL B C 1
ATOM 3647 O O . VAL B 1 211 ? -8.516 -12.203 9.797 1 98.06 211 VAL B O 1
ATOM 3650 N N . SER B 1 212 ? -7.32 -13.672 11.016 1 97.62 212 SER B N 1
ATOM 3651 C CA . SER B 1 212 ? -6.094 -12.883 10.93 1 97.62 212 SER B CA 1
ATOM 3652 C C . SER B 1 212 ? -5.379 -13.125 9.602 1 97.62 212 SER B C 1
ATOM 3654 O O . SER B 1 212 ? -5.723 -14.047 8.867 1 97.62 212 SER B O 1
ATOM 3656 N N . VAL B 1 213 ? -4.395 -12.289 9.344 1 98.38 213 VAL B N 1
ATOM 3657 C CA . VAL B 1 213 ? -3.541 -12.414 8.164 1 98.38 213 VAL B CA 1
ATOM 3658 C C . VAL B 1 213 ? -2.906 -13.805 8.133 1 98.38 213 VAL B C 1
ATOM 3660 O O . VAL B 1 213 ? -2.965 -14.492 7.113 1 98.38 213 VAL B O 1
ATOM 3663 N N . LYS B 1 214 ? -2.35 -14.258 9.227 1 98 214 LYS B N 1
ATOM 3664 C CA . LYS B 1 214 ? -1.628 -15.531 9.281 1 98 214 LYS B CA 1
ATOM 3665 C C . LYS B 1 214 ? -2.576 -16.703 9.102 1 98 214 LYS B C 1
ATOM 3667 O O . LYS B 1 214 ? -2.166 -17.781 8.641 1 98 214 LYS B O 1
ATOM 3672 N N . ASP B 1 215 ? -3.863 -16.469 9.398 1 97.5 215 ASP B N 1
ATOM 3673 C CA . ASP B 1 215 ? -4.82 -17.562 9.328 1 97.5 215 ASP B CA 1
ATOM 3674 C C . ASP B 1 215 ? -5.457 -17.656 7.945 1 97.5 215 ASP B C 1
ATOM 3676 O O . ASP B 1 215 ? -6.094 -18.656 7.617 1 97.5 215 ASP B O 1
ATOM 3680 N N . THR B 1 216 ? -5.309 -16.625 7.188 1 98.5 216 THR B N 1
ATOM 3681 C CA . THR B 1 216 ? -6.02 -16.656 5.914 1 98.5 216 THR B CA 1
ATOM 3682 C C . THR B 1 216 ? -5.043 -16.844 4.754 1 98.5 216 THR B C 1
ATOM 3684 O O . THR B 1 216 ? -5.391 -17.453 3.736 1 98.5 216 THR B O 1
ATOM 3687 N N . ILE B 1 217 ? -3.828 -16.328 4.809 1 98.75 217 ILE B N 1
ATOM 3688 C CA . ILE B 1 217 ? -2.875 -16.406 3.709 1 98.75 217 ILE B CA 1
ATOM 3689 C C . ILE B 1 217 ? -2.293 -17.828 3.631 1 98.75 217 ILE B C 1
ATOM 3691 O O . ILE B 1 217 ? -1.917 -18.406 4.652 1 98.75 217 ILE B O 1
ATOM 3695 N N . ARG B 1 218 ? -2.229 -18.375 2.482 1 98.56 218 ARG B N 1
ATOM 3696 C CA . ARG B 1 218 ? -1.549 -19.625 2.189 1 98.56 218 ARG B CA 1
ATOM 3697 C C . ARG B 1 218 ? -0.51 -19.438 1.088 1 98.56 218 ARG B C 1
ATOM 3699 O O . ARG B 1 218 ? -0.751 -18.734 0.112 1 98.56 218 ARG B O 1
ATOM 3706 N N . VAL B 1 219 ? 0.607 -20.094 1.273 1 98.38 219 VAL B N 1
ATOM 3707 C CA . VAL B 1 219 ? 1.694 -20 0.306 1 98.38 219 VAL B CA 1
ATOM 3708 C C . VAL B 1 219 ? 2.211 -21.391 -0.035 1 98.38 219 VAL B C 1
ATOM 3710 O O . VAL B 1 219 ? 2.432 -22.219 0.857 1 98.38 219 VAL B O 1
ATOM 3713 N N . TRP B 1 220 ? 2.336 -21.703 -1.298 1 96.75 220 TRP B N 1
ATOM 3714 C CA . TRP B 1 220 ? 3.002 -22.906 -1.817 1 96.75 220 TRP B CA 1
ATOM 3715 C C . TRP B 1 220 ? 4.273 -22.531 -2.57 1 96.75 220 TRP B C 1
ATOM 3717 O O . TRP B 1 220 ? 4.309 -21.516 -3.283 1 96.75 220 TRP B O 1
ATOM 3727 N N . ILE B 1 221 ? 5.324 -23.328 -2.387 1 95.69 221 ILE B N 1
ATOM 3728 C CA . ILE B 1 221 ? 6.574 -23.125 -3.111 1 95.69 221 ILE B CA 1
ATOM 3729 C C . ILE B 1 221 ? 6.961 -24.422 -3.84 1 95.69 221 ILE B C 1
ATOM 3731 O O . ILE B 1 221 ? 6.863 -25.516 -3.275 1 95.69 221 ILE B O 1
ATOM 3735 N N . ARG B 1 222 ? 7.273 -24.25 -5.047 1 92 222 ARG B N 1
ATOM 3736 C CA . ARG B 1 222 ? 7.918 -25.297 -5.848 1 92 222 ARG B CA 1
ATOM 3737 C C . ARG B 1 222 ? 9.281 -24.828 -6.348 1 92 222 ARG B C 1
ATOM 3739 O O . ARG B 1 222 ? 9.375 -24.125 -7.359 1 92 222 ARG B O 1
ATOM 3746 N N . PRO B 1 223 ? 10.305 -25.203 -5.641 1 87.25 223 PRO B N 1
ATOM 3747 C CA . PRO B 1 223 ? 11.633 -24.781 -6.105 1 87.25 223 PRO B CA 1
ATOM 3748 C C . PRO B 1 223 ? 11.938 -25.25 -7.527 1 87.25 223 PRO B C 1
ATOM 3750 O O . PRO B 1 223 ? 11.328 -26.203 -8.008 1 87.25 223 PRO B O 1
ATOM 3753 N N . GLN B 1 224 ? 12.812 -24.531 -8.102 1 79.62 224 GLN B N 1
ATOM 3754 C CA . GLN B 1 224 ? 13.203 -24.906 -9.453 1 79.62 224 GLN B CA 1
ATOM 3755 C C . GLN B 1 224 ? 13.703 -26.359 -9.484 1 79.62 224 GLN B C 1
ATOM 3757 O O . GLN B 1 224 ? 14.5 -26.766 -8.633 1 79.62 224 GLN B O 1
ATOM 3762 N N . GLY B 1 225 ? 13.188 -27.094 -10.383 1 76 225 GLY B N 1
ATOM 3763 C CA . GLY B 1 225 ? 13.617 -28.469 -10.562 1 76 225 GLY B CA 1
ATOM 3764 C C . GLY B 1 225 ? 12.734 -29.469 -9.836 1 76 225 GLY B C 1
ATOM 3765 O O . GLY B 1 225 ? 12.805 -30.672 -10.094 1 76 225 GLY B O 1
ATOM 3766 N N . SER B 1 226 ? 11.961 -28.969 -8.914 1 79.38 226 SER B N 1
ATOM 3767 C CA . SER 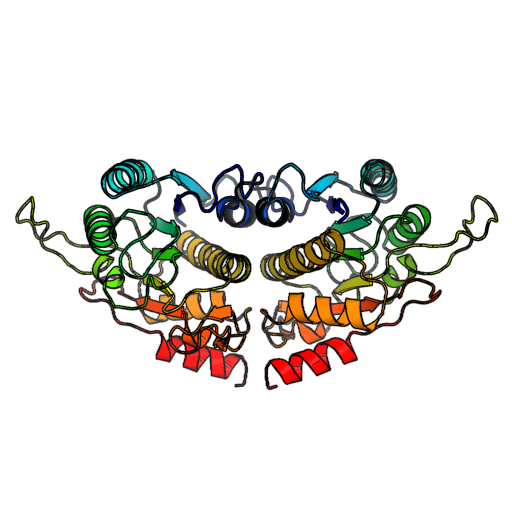B 1 226 ? 11.039 -29.844 -8.211 1 79.38 226 SER B CA 1
ATOM 3768 C C . SER B 1 226 ? 9.758 -30.062 -9.008 1 79.38 226 SER B C 1
ATOM 3770 O O . SER B 1 226 ? 9.312 -29.156 -9.727 1 79.38 226 SER B O 1
ATOM 3772 N N . ASP B 1 227 ? 9.148 -31.203 -8.719 1 77.06 227 ASP B N 1
ATOM 3773 C CA . ASP B 1 227 ? 7.938 -31.531 -9.461 1 77.06 227 ASP B CA 1
ATOM 3774 C C . ASP B 1 227 ? 6.688 -31.172 -8.664 1 77.06 227 ASP B C 1
ATOM 3776 O O . ASP B 1 227 ? 5.602 -31.031 -9.234 1 77.06 227 ASP B O 1
ATOM 3780 N N . ILE B 1 228 ? 6.898 -31.094 -7.387 1 81.62 228 ILE B N 1
ATOM 3781 C CA . ILE B 1 228 ? 5.703 -30.953 -6.566 1 81.62 228 ILE B CA 1
ATOM 3782 C C . ILE B 1 228 ? 5.84 -29.734 -5.656 1 81.62 228 ILE B C 1
ATOM 3784 O O . ILE B 1 228 ? 6.883 -29.531 -5.027 1 81.62 228 ILE B O 1
ATOM 3788 N N . PRO B 1 229 ? 4.793 -28.938 -5.629 1 88.56 229 PRO B N 1
ATOM 3789 C CA . PRO B 1 229 ? 4.801 -27.828 -4.676 1 88.56 229 PRO B CA 1
ATOM 3790 C C . PRO B 1 229 ? 4.602 -28.297 -3.232 1 88.56 229 PRO B C 1
ATOM 3792 O O . PRO B 1 229 ? 4.016 -29.344 -2.994 1 88.56 229 PRO B O 1
ATOM 3795 N N . SER B 1 230 ? 5.16 -27.578 -2.361 1 92.56 230 SER B N 1
ATOM 3796 C CA . SER B 1 230 ? 4.918 -27.781 -0.938 1 92.56 230 SER B CA 1
ATOM 3797 C C . SER B 1 230 ? 4.34 -26.531 -0.287 1 92.56 230 SER B C 1
ATOM 3799 O O . SER B 1 230 ? 4.77 -25.406 -0.583 1 92.56 230 SER B O 1
ATOM 3801 N N . GLU B 1 231 ? 3.311 -26.75 0.497 1 96.06 231 GLU B N 1
ATOM 3802 C CA . GLU B 1 231 ? 2.791 -25.641 1.28 1 96.06 231 GLU B CA 1
ATOM 3803 C C . GLU B 1 231 ? 3.77 -25.234 2.381 1 96.06 231 GLU B C 1
ATOM 3805 O O . GLU B 1 231 ? 4.238 -26.078 3.145 1 96.06 231 GLU B O 1
ATOM 3810 N N . VAL B 1 232 ? 4.062 -23.969 2.436 1 97.44 232 VAL B N 1
ATOM 3811 C CA . VAL B 1 232 ? 5.062 -23.516 3.389 1 97.44 232 VAL B CA 1
ATOM 3812 C C . VAL B 1 232 ? 4.426 -22.531 4.375 1 97.44 232 VAL B C 1
ATOM 3814 O O . VAL B 1 232 ? 5.129 -21.844 5.109 1 97.44 232 VAL B O 1
ATOM 3817 N N . THR B 1 233 ? 3.156 -22.453 4.461 1 98.12 233 THR B N 1
ATOM 3818 C CA . THR B 1 233 ? 2.391 -21.484 5.238 1 98.12 233 THR B CA 1
ATOM 3819 C C . THR B 1 233 ? 2.801 -21.516 6.707 1 98.12 233 THR B C 1
ATOM 3821 O O . THR B 1 233 ? 3.07 -20.484 7.309 1 98.12 233 THR B O 1
ATOM 3824 N N . GLU B 1 234 ? 2.875 -22.688 7.266 1 97.81 234 GLU B N 1
ATOM 3825 C CA . GLU B 1 234 ? 3.207 -22.828 8.68 1 97.81 234 GLU B CA 1
ATOM 3826 C C . GLU B 1 234 ? 4.621 -22.312 8.969 1 97.81 234 GLU B C 1
ATOM 3828 O O . GLU B 1 234 ? 4.84 -21.594 9.938 1 97.81 234 GLU B O 1
ATOM 3833 N N . SER B 1 235 ? 5.578 -22.719 8.133 1 97.69 235 SER B N 1
ATOM 3834 C CA . SER B 1 235 ? 6.961 -22.281 8.297 1 97.69 235 SER B CA 1
ATOM 3835 C C . SER B 1 235 ? 7.074 -20.766 8.164 1 97.69 235 SER B C 1
ATOM 3837 O O . SER B 1 235 ? 7.773 -20.125 8.945 1 97.69 235 SER B O 1
ATOM 3839 N N . LEU B 1 236 ? 6.402 -20.219 7.207 1 98.44 236 LEU B N 1
ATOM 3840 C CA . LEU B 1 236 ? 6.402 -18.781 6.934 1 98.44 236 LEU B CA 1
ATOM 3841 C C . LEU B 1 236 ? 5.93 -18 8.148 1 98.44 236 LEU B C 1
ATOM 3843 O O . LEU B 1 236 ? 6.633 -17.094 8.625 1 98.44 236 LEU B O 1
ATOM 3847 N N . PHE B 1 237 ? 4.828 -18.391 8.703 1 98.12 237 PHE B N 1
ATOM 3848 C CA . PHE B 1 237 ? 4.23 -17.578 9.758 1 98.12 237 PHE B CA 1
ATOM 3849 C C . PHE B 1 237 ? 4.844 -17.906 11.109 1 98.12 237 PHE B C 1
ATOM 3851 O O . PHE B 1 237 ? 4.746 -17.109 12.055 1 98.12 237 PHE B O 1
ATOM 3858 N N . SER B 1 238 ? 5.48 -19.094 11.25 1 97.69 238 SER B N 1
ATOM 3859 C CA . SER B 1 238 ? 6.312 -19.344 12.422 1 97.69 238 SER B CA 1
ATOM 3860 C C . SER B 1 238 ? 7.484 -18.375 12.484 1 97.69 238 SER B C 1
ATOM 3862 O O . SER B 1 238 ? 7.75 -17.766 13.523 1 97.69 238 SER B O 1
ATOM 3864 N N . GLU B 1 239 ? 8.125 -18.203 11.367 1 97.38 239 GLU B N 1
ATOM 3865 C CA . GLU B 1 239 ? 9.258 -17.281 11.305 1 97.38 239 GLU B CA 1
ATOM 3866 C C . GLU B 1 239 ? 8.805 -15.836 11.5 1 97.38 239 GLU B C 1
ATOM 3868 O O . GLU B 1 239 ? 9.453 -15.07 12.219 1 97.38 239 GLU B O 1
ATOM 3873 N N . LEU B 1 240 ? 7.703 -15.477 10.891 1 97.75 240 LEU B N 1
ATOM 3874 C CA . LEU B 1 240 ? 7.18 -14.125 11.039 1 97.75 240 LEU B CA 1
ATOM 3875 C C . LEU B 1 240 ? 6.77 -13.852 12.484 1 97.75 240 LEU B C 1
ATOM 3877 O O . LEU B 1 240 ? 6.938 -12.742 12.984 1 97.75 240 LEU B O 1
ATOM 3881 N N . SER B 1 241 ? 6.219 -14.867 13.133 1 96.12 241 SER B N 1
ATOM 3882 C CA . SER B 1 241 ? 5.848 -14.727 14.539 1 96.12 241 SER B CA 1
ATOM 3883 C C . SER B 1 241 ? 7.07 -14.438 15.406 1 96.12 241 SER B C 1
ATOM 3885 O O . SER B 1 241 ? 7 -13.641 16.344 1 96.12 241 SER B O 1
ATOM 3887 N N . GLU B 1 242 ? 8.117 -15.055 15.102 1 94.81 242 GLU B N 1
ATOM 3888 C CA . GLU B 1 242 ? 9.359 -14.805 15.82 1 94.81 242 GLU B CA 1
ATOM 3889 C C . GLU B 1 242 ? 9.867 -13.391 15.578 1 94.81 242 GLU B C 1
ATOM 3891 O O . GLU B 1 242 ? 10.258 -12.688 16.516 1 94.81 242 GLU B O 1
ATOM 3896 N N . ILE B 1 243 ? 9.797 -12.984 14.383 1 93.5 243 ILE B N 1
ATOM 3897 C CA . ILE B 1 243 ? 10.281 -11.664 13.992 1 93.5 243 ILE B CA 1
ATOM 3898 C C . ILE B 1 243 ? 9.438 -10.586 14.664 1 93.5 243 ILE B C 1
ATOM 3900 O O . ILE B 1 243 ? 9.969 -9.562 15.102 1 93.5 243 ILE B O 1
ATOM 3904 N N . GLN B 1 244 ? 8.156 -10.883 14.758 1 92.12 244 GLN B N 1
ATOM 3905 C CA . GLN B 1 244 ? 7.25 -9.875 15.297 1 92.12 244 GLN B CA 1
ATOM 3906 C C . GLN B 1 244 ? 7.012 -10.094 16.781 1 92.12 244 GLN B C 1
ATOM 3908 O O . GLN B 1 244 ? 6.145 -9.445 17.391 1 92.12 244 GLN B O 1
ATOM 3913 N N . ASN B 1 245 ? 7.719 -11.008 17.328 1 85.38 245 ASN B N 1
ATOM 3914 C CA . ASN B 1 245 ? 7.75 -11.258 18.766 1 85.38 245 ASN B CA 1
ATOM 3915 C C . ASN B 1 245 ? 6.395 -11.734 19.281 1 85.38 245 ASN B C 1
ATOM 3917 O O . ASN B 1 245 ? 5.891 -11.219 20.281 1 85.38 245 ASN B O 1
ATOM 3921 N N . TYR B 1 246 ? 5.734 -12.516 18.562 1 74.12 246 TYR B N 1
ATOM 3922 C CA . TYR B 1 246 ? 4.52 -13.18 19.016 1 74.12 246 TYR B CA 1
ATOM 3923 C C . TYR B 1 246 ? 4.84 -14.523 19.656 1 74.12 246 TYR B C 1
ATOM 3925 O O . TYR B 1 246 ? 5.809 -15.188 19.281 1 74.12 246 TYR B O 1
#

Solvent-accessible surface area (backbone atoms only — not comparable to full-atom values): 24040 Å² total; per-residue (Å²): 110,35,40,28,30,39,29,36,41,35,30,78,71,55,55,60,78,62,17,57,41,53,46,56,68,58,36,39,48,50,25,42,32,16,57,64,19,25,40,87,90,51,46,42,57,45,78,47,79,42,60,34,60,28,53,68,42,38,52,52,34,50,63,56,56,66,72,56,91,46,67,38,26,35,38,38,44,33,22,53,40,75,48,54,29,43,58,60,17,42,40,62,58,51,16,51,53,40,30,73,62,14,57,37,23,43,31,37,37,41,51,23,29,15,42,34,58,54,67,54,52,58,53,15,34,29,60,42,63,39,77,89,67,78,38,78,38,84,45,62,6,27,31,31,39,39,24,19,37,31,41,59,44,68,68,63,50,47,52,49,51,40,34,39,50,44,42,52,49,52,46,46,26,70,41,86,73,47,46,57,66,56,47,51,51,47,50,46,65,32,44,50,53,36,27,52,72,29,65,45,18,36,34,84,86,77,69,38,76,70,27,23,41,62,74,25,52,38,35,34,38,20,31,69,92,50,55,60,59,40,77,43,39,67,63,54,48,53,52,47,29,57,74,69,60,98,109,34,40,30,31,38,30,37,41,36,29,80,70,54,54,59,78,64,16,59,43,54,46,56,68,58,35,40,48,50,25,43,33,16,56,63,20,24,38,84,91,47,46,41,57,44,79,46,76,41,61,35,61,26,53,68,42,37,52,53,34,49,64,56,58,66,72,54,91,46,68,37,26,34,36,38,41,33,22,53,40,75,49,54,28,44,58,59,17,42,39,62,58,51,16,51,53,40,30,74,62,14,57,37,24,42,31,35,38,40,50,23,30,15,43,35,58,55,67,56,52,58,53,15,34,30,59,42,64,37,78,89,67,76,39,79,37,83,46,63,7,27,31,31,40,38,25,18,36,33,41,57,44,67,67,63,50,47,53,48,51,39,33,40,50,44,45,51,49,53,44,45,25,69,40,84,74,47,47,56,66,55,45,50,50,47,50,48,65,30,45,50,53,35,27,52,74,30,66,46,18,37,35,85,87,75,68,38,76,71,28,23,40,62,72,25,50,38,34,34,38,20,30,71,92,49,57,59,61,41,77,43,39,68,64,53,48,52,52,47,29,57,74,68,60,100

pLDDT: mean 92.41, std 10.76, range [47.72, 98.94]